Protein AF-A0A2A2LX91-F1 (afdb_monomer_lite)

Organism: NCBI:txid2018661

Sequence (425 aa):
MPASAAKCPSCQTDRAFEKMTQNYGLKGIIDSVIKLKNENNNFKTQQETKTREHRQALDRINNEVVSLRNAKQQKESEIGKLKKSIDEKDEIIEKYDKKFNEVKRDHERVITQMTYVIYDKAREHNEKLMKMTTAYNKSMEDAEDKIKALRKQVAELKQAKLNADKNVQEANRQIEAIKKKLEQKEIEKESADLHLSNFKNELTLKSNLDDLEKSLNQAEVIVNQPEIPSEPKETNTIDELQKEIQLLKEQMKNQQLEQNMEQTTNSNEAQSPDDNIPASSNTSSVKIEPPPGNLGQDRSDKDKPIASAPTKPKETVVVNSNKAKDKKSYENTILSAPAKVFVYPLAEGTGMHHLKSEFGKFGKIGSAFIGKKEDGKLAGFGFIRFNNKDSAKEAIKEMHNRKFLDSTLCVTYDLPQSYAAIKLA

Radius of gyration: 72.81 Å; chains: 1; bounding box: 182×64×219 Å

pLDDT: mean 72.99, std 25.12, range [24.64, 98.12]

Structure (mmCIF, N/CA/C/O backbone):
data_AF-A0A2A2LX91-F1
#
_entry.id   AF-A0A2A2LX91-F1
#
loop_
_atom_site.group_PDB
_atom_site.id
_atom_site.type_symbol
_atom_site.label_atom_id
_atom_site.label_alt_id
_atom_site.label_comp_id
_atom_site.label_asym_id
_atom_site.label_entity_id
_atom_site.label_seq_id
_atom_site.pdbx_PDB_ins_code
_atom_site.Cartn_x
_atom_site.Cartn_y
_atom_site.Cartn_z
_atom_site.occupancy
_atom_site.B_iso_or_equiv
_atom_site.auth_seq_id
_atom_site.auth_comp_id
_atom_site.auth_asym_id
_atom_site.auth_atom_id
_atom_site.pdbx_PDB_model_num
ATOM 1 N N . MET A 1 1 ? 43.351 15.172 -88.475 1.00 29.89 1 MET A N 1
ATOM 2 C CA . MET A 1 1 ? 44.293 15.245 -89.610 1.00 29.89 1 MET A CA 1
ATOM 3 C C . MET A 1 1 ? 44.044 14.056 -90.525 1.00 29.89 1 MET A C 1
ATOM 5 O O . MET A 1 1 ? 44.214 12.940 -90.044 1.00 29.89 1 MET A O 1
ATOM 9 N N . PRO A 1 2 ? 43.599 14.243 -91.779 1.00 40.75 2 PRO A N 1
ATOM 10 C CA . PRO A 1 2 ? 43.627 13.166 -92.764 1.00 40.75 2 PRO A CA 1
ATOM 11 C C . PRO A 1 2 ? 45.086 12.804 -93.078 1.00 40.75 2 PRO A C 1
ATOM 13 O O . PRO A 1 2 ? 45.955 13.677 -93.079 1.00 40.75 2 PRO A O 1
ATOM 16 N N . ALA A 1 3 ? 45.370 11.526 -93.323 1.00 42.38 3 ALA A N 1
ATOM 17 C CA . ALA A 1 3 ? 46.711 11.102 -93.709 1.00 42.38 3 ALA A CA 1
ATOM 18 C C . ALA A 1 3 ? 47.003 11.564 -95.144 1.00 42.38 3 ALA A C 1
ATOM 20 O O . ALA A 1 3 ? 46.314 11.150 -96.076 1.00 42.38 3 ALA A O 1
ATOM 21 N N . SER A 1 4 ? 48.019 12.411 -95.323 1.00 44.75 4 SER A N 1
ATOM 22 C CA . SER A 1 4 ? 48.511 12.759 -96.658 1.00 44.75 4 SER A CA 1
ATOM 23 C C . SER A 1 4 ? 49.055 11.500 -97.334 1.00 44.75 4 SER A C 1
ATOM 25 O O . SER A 1 4 ? 49.917 10.820 -96.772 1.00 44.75 4 SER A O 1
ATOM 27 N N . ALA A 1 5 ? 48.535 11.163 -98.515 1.00 49.91 5 ALA A N 1
ATOM 28 C CA . ALA A 1 5 ? 48.986 9.997 -99.263 1.00 49.91 5 ALA A CA 1
ATOM 29 C C . ALA A 1 5 ? 50.432 10.210 -99.737 1.00 49.91 5 ALA A C 1
ATOM 31 O O . ALA A 1 5 ? 50.726 11.160 -100.466 1.00 49.91 5 ALA A O 1
ATOM 32 N N . ALA A 1 6 ? 51.338 9.322 -99.324 1.00 53.22 6 ALA A N 1
ATOM 33 C CA . ALA A 1 6 ? 52.747 9.373 -99.699 1.00 53.22 6 ALA A CA 1
ATOM 34 C C . ALA A 1 6 ? 52.922 8.997 -101.182 1.00 53.22 6 ALA A C 1
ATOM 36 O O . ALA A 1 6 ? 53.103 7.829 -101.527 1.00 53.22 6 ALA A O 1
ATOM 37 N N . LYS A 1 7 ? 52.837 9.996 -102.067 1.00 54.25 7 LYS A N 1
ATOM 38 C CA . LYS A 1 7 ? 53.018 9.818 -103.513 1.00 54.25 7 LYS A CA 1
ATOM 39 C C . LYS A 1 7 ? 54.431 9.334 -103.842 1.00 54.25 7 LYS A C 1
ATOM 41 O O . LYS A 1 7 ? 55.408 9.803 -103.262 1.00 54.25 7 LYS A O 1
ATOM 46 N N . CYS A 1 8 ? 54.542 8.452 -104.836 1.00 47.53 8 CYS A N 1
ATOM 47 C CA . CYS A 1 8 ? 55.834 8.037 -105.380 1.00 47.53 8 CYS A CA 1
ATOM 48 C C . CYS A 1 8 ? 56.600 9.260 -105.941 1.00 47.53 8 CYS A C 1
ATOM 50 O O . CYS A 1 8 ? 56.051 9.942 -106.817 1.00 47.53 8 CYS A O 1
ATOM 52 N N . PRO A 1 9 ? 57.857 9.520 -105.515 1.00 54.81 9 PRO A N 1
ATOM 53 C CA . PRO A 1 9 ? 58.615 10.703 -105.939 1.00 54.81 9 PRO A CA 1
ATOM 54 C C . PRO A 1 9 ? 58.846 10.829 -107.452 1.00 54.81 9 PRO A C 1
ATOM 56 O O . PRO A 1 9 ? 59.087 11.929 -107.935 1.00 54.81 9 PRO A O 1
ATOM 59 N N . SER A 1 10 ? 58.777 9.722 -108.203 1.00 58.50 10 SER A N 1
ATOM 60 C CA . SER A 1 10 ? 59.190 9.676 -109.614 1.00 58.50 10 SER A CA 1
ATOM 61 C C . SER A 1 10 ? 58.068 9.876 -110.641 1.00 58.50 10 SER A C 1
ATOM 63 O O . SER A 1 10 ? 58.378 10.184 -111.788 1.00 58.50 10 SER A O 1
ATOM 65 N N . CYS A 1 11 ? 56.794 9.641 -110.299 1.00 63.38 11 CYS A N 1
ATOM 66 C CA . CYS A 1 11 ? 55.719 9.551 -111.309 1.00 63.38 11 CYS A CA 1
ATOM 67 C C . CYS A 1 11 ? 54.362 10.162 -110.911 1.00 63.38 11 CYS A C 1
ATOM 69 O O . CYS A 1 11 ? 53.454 10.199 -111.740 1.00 63.38 11 CYS A O 1
ATOM 71 N N . GLN A 1 12 ? 54.208 10.620 -109.659 1.00 55.12 12 GLN A N 1
ATOM 72 C CA . GLN A 1 12 ? 53.053 11.365 -109.118 1.00 55.12 12 GLN A CA 1
ATOM 73 C C . GLN A 1 12 ? 51.631 10.806 -109.389 1.00 55.12 12 GLN A C 1
ATOM 75 O O . GLN A 1 12 ? 50.649 11.518 -109.164 1.00 55.12 12 GLN A O 1
ATOM 80 N N . THR A 1 13 ? 51.492 9.549 -109.823 1.00 60.34 13 THR A N 1
ATOM 81 C CA . THR A 1 13 ? 50.217 8.952 -110.255 1.00 60.34 13 THR A CA 1
ATOM 82 C C . THR A 1 13 ? 49.985 7.576 -109.628 1.00 60.34 13 THR A C 1
ATOM 84 O O . THR A 1 13 ? 50.696 6.609 -109.901 1.00 60.34 13 THR A O 1
ATOM 87 N N . ASP A 1 14 ? 48.930 7.463 -108.820 1.00 59.69 14 ASP A N 1
ATOM 88 C CA . ASP A 1 14 ? 48.585 6.244 -108.063 1.00 59.69 14 ASP A CA 1
ATOM 89 C C . ASP A 1 14 ? 48.264 5.043 -108.981 1.00 59.69 14 ASP A C 1
ATOM 91 O O . ASP A 1 14 ? 48.485 3.880 -108.637 1.00 59.69 14 ASP A O 1
ATOM 95 N N . ARG A 1 15 ? 47.852 5.345 -110.220 1.00 58.81 15 ARG A N 1
ATOM 96 C CA . ARG A 1 15 ? 47.501 4.409 -111.302 1.00 58.81 15 ARG A CA 1
ATOM 97 C C . ARG A 1 15 ? 48.614 3.414 -111.674 1.00 58.81 15 ARG A C 1
ATOM 99 O O . ARG A 1 15 ? 48.320 2.376 -112.267 1.00 58.81 15 ARG A O 1
ATOM 106 N N . ALA A 1 16 ? 49.877 3.713 -111.360 1.00 60.34 16 ALA A N 1
ATOM 107 C CA . ALA A 1 16 ? 50.988 2.772 -111.531 1.00 60.34 16 ALA A CA 1
ATOM 108 C C . ALA A 1 16 ? 50.997 1.683 -110.439 1.00 60.34 16 ALA A C 1
ATOM 110 O O . ALA A 1 16 ? 51.211 0.505 -110.732 1.00 60.34 16 ALA A O 1
ATOM 111 N N . PHE A 1 17 ? 50.708 2.065 -109.192 1.00 61.97 17 PHE A N 1
ATOM 112 C CA . PHE A 1 17 ? 50.683 1.167 -108.038 1.00 61.97 17 PHE A CA 1
ATOM 113 C C . PHE A 1 17 ? 49.441 0.260 -108.053 1.00 61.97 17 PHE A C 1
ATOM 115 O O . PHE A 1 17 ? 49.541 -0.933 -107.762 1.00 61.97 17 PHE A O 1
ATOM 122 N N . GLU A 1 18 ? 48.286 0.777 -108.489 1.00 63.31 18 GLU A N 1
ATOM 123 C CA . GLU A 1 18 ? 47.079 -0.038 -108.704 1.00 63.31 18 GLU A CA 1
ATOM 124 C C . GLU A 1 18 ? 47.298 -1.154 -109.736 1.00 63.31 18 GLU A C 1
ATOM 126 O O . GLU A 1 18 ? 46.999 -2.313 -109.461 1.00 63.31 18 GLU A O 1
ATOM 131 N N . LYS A 1 19 ? 47.882 -0.840 -110.902 1.00 65.44 19 LYS A N 1
ATOM 132 C CA . LYS A 1 19 ? 48.171 -1.851 -111.935 1.00 65.44 19 LYS A CA 1
ATOM 133 C C . LYS A 1 19 ? 49.149 -2.922 -111.447 1.00 65.44 19 LYS A C 1
ATOM 135 O O . LYS A 1 19 ? 48.956 -4.103 -111.725 1.00 65.44 19 LYS A O 1
ATOM 140 N N . MET A 1 20 ? 50.179 -2.528 -110.698 1.00 61.97 20 MET A N 1
ATOM 141 C CA . MET A 1 20 ? 51.146 -3.471 -110.131 1.00 61.97 20 MET A CA 1
ATOM 142 C C . MET A 1 20 ? 50.489 -4.391 -109.087 1.00 61.97 20 MET A C 1
ATOM 144 O O . MET A 1 20 ? 50.650 -5.608 -109.145 1.00 61.97 20 MET A O 1
ATOM 148 N N . THR A 1 21 ? 49.694 -3.836 -108.169 1.00 63.78 21 THR A N 1
ATOM 149 C CA . THR A 1 21 ? 49.001 -4.616 -107.123 1.00 63.78 21 THR A CA 1
ATOM 150 C C . THR A 1 21 ? 47.865 -5.492 -107.657 1.00 63.78 21 THR A C 1
ATOM 152 O O . THR A 1 21 ? 47.564 -6.516 -107.044 1.00 63.78 21 THR A O 1
ATOM 155 N N . GLN A 1 22 ? 47.279 -5.156 -108.811 1.00 65.69 22 GLN A N 1
ATOM 156 C CA . GLN A 1 22 ? 46.371 -6.036 -109.553 1.00 65.69 22 GLN A CA 1
ATOM 157 C C . GLN A 1 22 ? 47.110 -7.221 -110.191 1.00 65.69 22 GLN A C 1
ATOM 159 O O . GLN A 1 22 ? 46.712 -8.361 -109.964 1.00 65.69 22 GLN A O 1
ATOM 164 N N . ASN A 1 23 ? 48.211 -6.984 -110.916 1.00 65.00 23 ASN A N 1
ATOM 165 C CA . ASN A 1 23 ? 48.951 -8.047 -111.614 1.00 65.00 23 ASN A CA 1
ATOM 166 C C . ASN A 1 23 ? 49.542 -9.118 -110.676 1.00 65.00 23 ASN A C 1
ATOM 168 O O . ASN A 1 23 ? 49.680 -10.266 -111.087 1.00 65.00 23 ASN A O 1
ATOM 172 N N . TYR A 1 24 ? 49.864 -8.767 -109.426 1.00 70.56 24 TYR A N 1
ATOM 173 C CA . TYR A 1 24 ? 50.340 -9.715 -108.406 1.00 70.56 24 TYR A CA 1
ATOM 174 C C . TYR A 1 24 ? 49.236 -10.210 -107.445 1.00 70.56 24 TYR A C 1
ATOM 176 O O . TYR A 1 24 ? 49.540 -10.854 -106.444 1.00 70.56 24 TYR A O 1
ATOM 184 N N . GLY A 1 25 ? 47.957 -9.887 -107.689 1.00 74.56 25 GLY A N 1
ATOM 185 C CA . GLY A 1 25 ? 46.823 -10.311 -106.846 1.00 74.56 25 GLY A CA 1
ATOM 186 C C . GLY A 1 25 ? 46.763 -9.687 -105.440 1.00 74.56 25 GLY A C 1
ATOM 187 O O . GLY A 1 25 ? 45.876 -10.010 -104.652 1.00 74.56 25 GLY A O 1
ATOM 188 N N . LEU A 1 26 ? 47.674 -8.766 -105.113 1.00 79.94 26 LEU A N 1
ATOM 189 C CA . LEU A 1 26 ? 47.878 -8.234 -103.760 1.00 79.94 26 LEU A CA 1
ATOM 190 C C . LEU A 1 26 ? 46.755 -7.307 -103.271 1.00 79.94 26 LEU A C 1
ATOM 192 O O . LEU A 1 26 ? 46.647 -7.081 -102.066 1.00 79.94 26 LEU A O 1
ATOM 196 N N . LYS A 1 27 ? 45.912 -6.770 -104.167 1.00 79.81 27 LYS A N 1
ATOM 197 C CA . LYS A 1 27 ? 44.877 -5.783 -103.806 1.00 79.81 27 LYS A CA 1
ATOM 198 C C . LYS A 1 27 ? 43.959 -6.254 -102.666 1.00 79.81 27 LYS A C 1
ATOM 200 O O . LYS A 1 27 ? 43.801 -5.527 -101.692 1.00 79.81 27 LYS A O 1
ATOM 205 N N . GLY A 1 28 ? 43.441 -7.484 -102.722 1.00 83.44 28 GLY A N 1
ATOM 206 C CA . GLY A 1 28 ? 42.559 -8.016 -101.670 1.00 83.44 28 GLY A CA 1
ATOM 207 C C . GLY A 1 28 ? 43.236 -8.158 -100.298 1.00 83.44 28 GLY A C 1
ATOM 208 O O . GLY A 1 28 ? 42.585 -8.004 -99.263 1.00 83.44 28 GLY A O 1
ATOM 209 N N . ILE A 1 29 ? 44.555 -8.382 -100.274 1.00 85.25 29 ILE A N 1
ATOM 210 C CA . ILE A 1 29 ? 45.356 -8.409 -99.041 1.00 85.25 29 ILE A CA 1
ATOM 211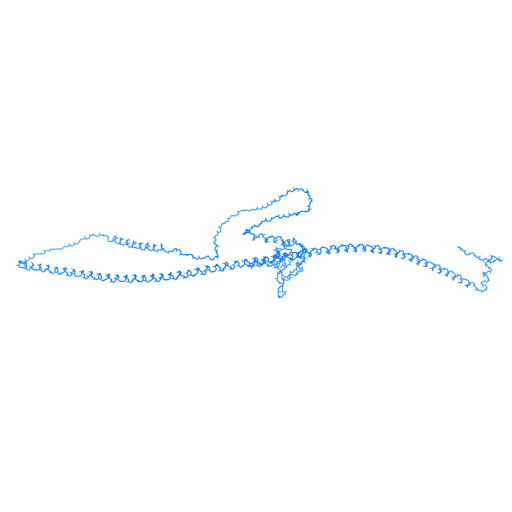 C C . ILE A 1 29 ? 45.499 -6.985 -98.488 1.00 85.25 29 ILE A C 1
ATOM 213 O O . ILE A 1 29 ? 45.298 -6.768 -97.296 1.00 85.25 29 ILE A O 1
ATOM 217 N N . ILE A 1 30 ? 45.781 -6.003 -99.351 1.00 85.50 30 ILE A N 1
ATOM 218 C CA . ILE A 1 30 ? 45.901 -4.585 -98.975 1.00 85.50 30 ILE A CA 1
ATOM 219 C C . ILE A 1 30 ? 44.573 -4.058 -98.409 1.00 85.50 30 ILE A C 1
ATOM 221 O O . ILE A 1 30 ? 44.565 -3.485 -97.320 1.00 85.50 30 ILE A O 1
ATOM 225 N N . ASP A 1 31 ? 43.453 -4.318 -99.086 1.00 86.81 31 ASP A N 1
ATOM 226 C CA . ASP A 1 31 ? 42.114 -3.921 -98.632 1.00 86.81 31 ASP A CA 1
ATOM 227 C C . ASP A 1 31 ? 41.766 -4.572 -97.272 1.00 86.81 31 ASP A C 1
ATOM 229 O O . ASP A 1 31 ? 41.241 -3.911 -96.370 1.00 86.81 31 ASP A O 1
ATOM 233 N N . SER A 1 32 ? 42.153 -5.838 -97.067 1.00 89.31 32 SER A N 1
ATOM 234 C CA . SER A 1 32 ? 41.995 -6.545 -95.784 1.00 89.31 32 SER A CA 1
ATOM 235 C C . SER A 1 32 ? 42.856 -5.946 -94.664 1.00 89.31 32 SER A C 1
ATOM 237 O O . SER A 1 32 ? 42.377 -5.769 -93.544 1.00 89.31 32 SER A O 1
ATOM 239 N N . VAL A 1 33 ? 44.108 -5.574 -94.951 1.00 90.62 33 VAL A N 1
ATOM 240 C CA . VAL A 1 33 ? 45.004 -4.901 -93.992 1.00 90.62 33 VAL A CA 1
ATOM 241 C C . VAL A 1 33 ? 44.481 -3.507 -93.628 1.00 90.62 33 VAL A C 1
ATOM 243 O O . VAL A 1 33 ? 44.552 -3.115 -92.463 1.00 90.62 33 VAL A O 1
ATOM 246 N N . ILE A 1 34 ? 43.898 -2.767 -94.577 1.00 90.44 34 ILE A N 1
ATOM 247 C CA . ILE A 1 34 ? 43.243 -1.476 -94.311 1.00 90.44 34 ILE A CA 1
ATOM 248 C C . ILE A 1 34 ? 42.016 -1.669 -93.407 1.00 90.44 34 ILE A C 1
ATOM 250 O O . ILE A 1 34 ? 41.860 -0.933 -92.430 1.00 90.44 34 ILE A O 1
ATOM 254 N N . LYS A 1 35 ? 41.181 -2.684 -93.672 1.00 92.88 35 LYS A N 1
ATOM 255 C CA . LYS A 1 35 ? 40.025 -3.036 -92.831 1.00 92.88 35 LYS A CA 1
ATOM 256 C C . LYS A 1 35 ? 40.450 -3.370 -91.396 1.00 92.88 35 LYS A C 1
ATOM 258 O O . LYS A 1 35 ? 39.972 -2.723 -90.466 1.00 92.88 35 LYS A O 1
ATOM 263 N N . LEU A 1 36 ? 41.414 -4.277 -91.223 1.00 93.62 36 LEU A N 1
ATOM 264 C CA . LEU A 1 36 ? 41.958 -4.657 -89.912 1.00 93.62 36 LEU A CA 1
ATOM 265 C C . LEU A 1 36 ? 42.604 -3.474 -89.175 1.00 93.62 36 LEU A C 1
ATOM 267 O O . LEU A 1 36 ? 42.445 -3.338 -87.964 1.00 93.62 36 LEU A O 1
ATOM 271 N N . LYS A 1 37 ? 43.295 -2.574 -89.887 1.00 93.69 37 LYS A N 1
ATOM 272 C CA . LYS A 1 37 ? 43.867 -1.348 -89.307 1.00 93.69 37 LYS A CA 1
ATOM 273 C C . LYS A 1 37 ? 42.780 -0.408 -88.775 1.00 93.69 37 LYS A C 1
ATOM 275 O O . LYS A 1 37 ? 42.940 0.147 -87.690 1.00 93.69 37 LYS A O 1
ATOM 280 N N . ASN A 1 38 ? 41.678 -0.250 -89.505 1.00 92.81 38 ASN A N 1
ATOM 281 C CA . ASN A 1 38 ? 40.543 0.569 -89.076 1.00 92.81 38 ASN A CA 1
ATOM 282 C C . ASN A 1 38 ? 39.795 -0.069 -87.894 1.00 92.81 38 ASN A C 1
ATOM 284 O O . ASN A 1 38 ? 39.461 0.627 -86.938 1.00 92.81 38 ASN A O 1
ATOM 288 N N . GLU A 1 39 ? 39.602 -1.388 -87.908 1.00 94.31 39 GLU A N 1
ATOM 289 C CA . GLU A 1 39 ? 39.021 -2.140 -86.788 1.00 94.31 39 GLU A CA 1
ATOM 290 C C . GLU A 1 39 ? 39.889 -2.027 -85.528 1.00 94.31 39 GLU A C 1
ATOM 292 O O . GLU A 1 39 ? 39.383 -1.665 -84.469 1.00 94.31 39 GLU A O 1
ATOM 297 N N . ASN A 1 40 ? 41.206 -2.217 -85.643 1.00 93.94 40 ASN A N 1
ATOM 298 C CA . ASN A 1 40 ? 42.151 -2.054 -84.536 1.00 93.94 40 ASN A CA 1
ATOM 299 C C . ASN A 1 40 ? 42.172 -0.619 -83.974 1.00 93.94 40 ASN A C 1
ATOM 301 O O . ASN A 1 40 ? 42.219 -0.437 -82.758 1.00 93.94 40 ASN A O 1
ATOM 305 N N . ASN A 1 41 ? 42.078 0.405 -84.830 1.00 92.69 41 ASN A N 1
ATOM 306 C CA . ASN A 1 41 ? 41.931 1.794 -84.383 1.00 92.69 41 ASN A CA 1
ATOM 307 C C . ASN A 1 41 ? 40.623 1.996 -83.595 1.00 92.69 41 ASN A C 1
ATOM 309 O O . ASN A 1 41 ? 40.650 2.583 -82.515 1.00 92.69 41 ASN A O 1
ATOM 313 N N . ASN A 1 42 ? 39.500 1.462 -84.087 1.00 94.75 42 ASN A N 1
ATOM 314 C CA . ASN A 1 42 ? 38.205 1.542 -83.405 1.00 94.75 42 ASN A CA 1
ATOM 315 C C . ASN A 1 42 ? 38.223 0.816 -82.048 1.00 94.75 42 ASN A C 1
ATOM 317 O O . ASN A 1 42 ? 37.741 1.367 -81.057 1.00 94.75 42 ASN A O 1
ATOM 321 N N . PHE A 1 43 ? 38.817 -0.382 -81.973 1.00 94.94 43 PHE A N 1
ATOM 322 C CA . PHE A 1 43 ? 39.005 -1.105 -80.711 1.00 94.94 43 PHE A CA 1
ATOM 323 C C . PHE A 1 43 ? 39.871 -0.313 -79.728 1.00 94.94 43 PHE A C 1
ATOM 325 O O . PHE A 1 43 ? 39.504 -0.198 -78.559 1.00 94.94 43 PHE A O 1
ATOM 332 N N . LYS A 1 44 ? 40.969 0.297 -80.197 1.00 95.38 44 LYS A N 1
ATOM 333 C CA . LYS A 1 44 ? 41.825 1.146 -79.363 1.00 95.38 44 LYS A CA 1
ATOM 334 C C . LYS A 1 44 ? 41.056 2.345 -78.803 1.00 95.38 44 LYS A C 1
ATOM 336 O O . LYS A 1 44 ? 41.086 2.571 -77.597 1.00 95.38 44 LYS A O 1
ATOM 341 N N . THR A 1 45 ? 40.308 3.070 -79.637 1.00 94.50 45 THR A N 1
ATOM 342 C CA . THR A 1 45 ? 39.474 4.189 -79.173 1.00 94.50 45 THR A CA 1
ATOM 343 C C . THR A 1 45 ? 38.391 3.725 -78.194 1.00 94.50 45 THR A C 1
ATOM 345 O O . THR A 1 45 ? 38.177 4.390 -77.185 1.00 94.50 45 THR A O 1
ATOM 348 N N . GLN A 1 46 ? 37.756 2.567 -78.410 1.00 94.94 46 GLN A N 1
ATOM 349 C CA . GLN A 1 46 ? 36.775 2.014 -77.463 1.00 94.94 46 GLN A CA 1
ATOM 350 C C . GLN A 1 46 ? 37.415 1.595 -76.124 1.00 94.94 46 GLN A C 1
ATOM 352 O O . GLN A 1 46 ? 36.789 1.712 -75.068 1.00 94.94 46 GLN A O 1
ATOM 357 N N . GLN A 1 47 ? 38.661 1.117 -76.141 1.00 95.00 47 GLN A N 1
ATOM 358 C CA . GLN A 1 47 ? 39.426 0.834 -74.928 1.00 95.00 47 GLN A CA 1
ATOM 359 C C . GLN A 1 47 ? 39.757 2.137 -74.184 1.00 95.00 47 GLN A C 1
ATOM 361 O O . GLN A 1 47 ? 39.512 2.231 -72.983 1.00 95.00 47 GLN A O 1
ATOM 366 N N . GLU A 1 48 ? 40.224 3.165 -74.900 1.00 95.06 48 GLU A N 1
ATOM 367 C CA . GLU A 1 48 ? 40.523 4.495 -74.358 1.00 95.06 48 GLU A CA 1
ATOM 368 C C . GLU A 1 48 ? 39.269 5.171 -73.750 1.00 95.06 48 GLU A C 1
ATOM 370 O O . GLU A 1 48 ? 39.355 5.726 -72.649 1.00 95.06 48 GLU A O 1
ATOM 375 N N . THR A 1 49 ? 38.082 5.074 -74.377 1.00 95.94 49 THR A N 1
ATOM 376 C CA . THR A 1 49 ? 36.833 5.614 -73.796 1.00 95.94 49 THR A CA 1
ATOM 377 C C . THR A 1 49 ? 36.404 4.858 -72.543 1.00 95.94 49 THR A C 1
ATOM 379 O O . THR A 1 49 ? 36.170 5.502 -71.521 1.00 95.94 49 THR A O 1
ATOM 382 N N . LYS A 1 50 ? 36.404 3.516 -72.560 1.00 96.50 50 LYS A N 1
ATOM 383 C CA . LYS A 1 50 ? 36.096 2.698 -71.372 1.00 96.50 50 LYS A CA 1
ATOM 384 C C . LYS A 1 50 ? 37.067 2.976 -70.222 1.00 96.50 50 LYS A C 1
ATOM 386 O O . LYS A 1 50 ? 36.645 3.122 -69.079 1.00 96.50 50 LYS A O 1
ATOM 391 N N . THR A 1 51 ? 38.368 3.114 -70.496 1.00 95.44 51 THR A N 1
ATOM 392 C CA . THR A 1 51 ? 39.364 3.488 -69.474 1.00 95.44 51 THR A CA 1
ATOM 393 C C . THR A 1 51 ? 39.088 4.876 -68.883 1.00 95.44 51 THR A C 1
ATOM 395 O O . THR A 1 51 ? 39.224 5.063 -67.673 1.00 95.44 51 THR A O 1
ATOM 398 N N . ARG A 1 52 ? 38.653 5.847 -69.699 1.00 96.31 52 ARG A N 1
ATOM 399 C CA . ARG A 1 52 ? 38.236 7.178 -69.227 1.00 96.31 52 ARG A CA 1
ATOM 400 C C . ARG A 1 52 ? 36.961 7.119 -68.378 1.00 96.31 52 ARG A C 1
ATOM 402 O O . ARG A 1 52 ? 36.902 7.779 -67.347 1.00 96.31 52 ARG A O 1
ATOM 409 N N . GLU A 1 53 ? 35.971 6.328 -68.783 1.00 96.44 53 GLU A N 1
ATOM 410 C CA . GLU A 1 53 ? 34.711 6.123 -68.053 1.00 96.44 53 GLU A CA 1
ATOM 411 C C . GLU A 1 53 ? 34.950 5.454 -66.692 1.00 96.44 53 GLU A C 1
ATOM 413 O O . GLU A 1 53 ? 34.476 5.956 -65.674 1.00 96.44 53 GLU A O 1
ATOM 418 N N . HIS A 1 54 ? 35.769 4.398 -66.638 1.00 97.12 54 HIS A N 1
ATOM 419 C CA . HIS A 1 54 ? 36.178 3.774 -65.376 1.00 97.12 54 HIS A CA 1
ATOM 420 C C . HIS A 1 54 ? 36.944 4.742 -64.464 1.00 97.12 54 HIS A C 1
ATOM 422 O O . HIS A 1 54 ? 36.696 4.750 -63.260 1.00 97.12 54 HIS A O 1
ATOM 428 N N . ARG A 1 55 ? 37.823 5.599 -65.008 1.00 96.31 55 ARG A N 1
ATOM 429 C CA . ARG A 1 55 ? 38.498 6.642 -64.215 1.00 96.31 55 ARG A CA 1
ATOM 430 C C . ARG A 1 55 ? 37.491 7.630 -63.621 1.00 96.31 55 ARG A C 1
ATOM 432 O O . ARG A 1 55 ? 37.485 7.820 -62.414 1.00 96.31 55 ARG A O 1
ATOM 439 N N . GLN A 1 56 ? 36.574 8.159 -64.432 1.00 97.06 56 GLN A N 1
ATOM 440 C CA . GLN A 1 56 ? 35.521 9.066 -63.957 1.00 97.06 56 GLN A CA 1
ATOM 441 C C . GLN A 1 56 ? 34.585 8.414 -62.925 1.00 97.06 56 GLN A C 1
ATOM 443 O O . GLN A 1 56 ? 34.090 9.101 -62.033 1.00 97.06 56 GLN A O 1
ATOM 448 N N . ALA A 1 57 ? 34.336 7.104 -63.019 1.00 96.88 57 ALA A N 1
ATOM 449 C CA . ALA A 1 57 ? 33.590 6.362 -62.006 1.00 96.88 57 ALA A CA 1
ATOM 450 C C . ALA A 1 57 ? 34.373 6.253 -60.684 1.00 96.88 57 ALA A C 1
ATOM 452 O O . ALA A 1 57 ? 33.806 6.521 -59.626 1.00 96.88 57 ALA A O 1
ATOM 453 N N . LEU A 1 58 ? 35.673 5.942 -60.738 1.00 97.44 58 LEU A N 1
ATOM 454 C CA . LEU A 1 58 ? 36.552 5.935 -59.562 1.00 97.44 58 LEU A CA 1
ATOM 455 C C . LEU A 1 58 ? 36.637 7.320 -58.906 1.00 97.44 58 LEU A C 1
ATOM 457 O O . LEU A 1 58 ? 36.537 7.411 -57.688 1.00 97.44 58 LEU A O 1
ATOM 461 N N . ASP A 1 59 ? 36.744 8.396 -59.687 1.00 96.81 59 ASP A N 1
ATOM 462 C CA . ASP A 1 59 ? 36.780 9.770 -59.169 1.00 96.81 59 ASP A CA 1
ATOM 463 C C . ASP A 1 59 ? 35.480 10.131 -58.420 1.00 96.81 59 ASP A C 1
ATOM 465 O O . ASP A 1 59 ? 35.523 10.724 -57.341 1.00 96.81 59 ASP A O 1
ATOM 469 N N . ARG A 1 60 ? 34.312 9.718 -58.940 1.00 96.62 60 ARG A N 1
ATOM 470 C CA . ARG A 1 60 ? 33.012 9.874 -58.252 1.00 96.62 60 ARG A CA 1
ATOM 471 C C . ARG A 1 60 ? 32.969 9.092 -56.937 1.00 96.62 60 ARG A C 1
ATOM 473 O O . ARG A 1 60 ? 32.648 9.678 -55.906 1.00 96.62 60 ARG A O 1
ATOM 480 N N . ILE A 1 61 ? 33.345 7.811 -56.967 1.00 97.56 61 ILE A N 1
ATOM 481 C CA . ILE A 1 61 ? 33.367 6.932 -55.786 1.00 97.56 61 ILE A CA 1
ATOM 482 C C . ILE A 1 61 ? 34.326 7.478 -54.719 1.00 97.56 61 ILE A C 1
ATOM 484 O O . ILE A 1 61 ? 33.979 7.517 -53.543 1.00 97.56 61 ILE A O 1
ATOM 488 N N . ASN A 1 62 ? 35.508 7.960 -55.108 1.00 97.06 62 ASN A N 1
ATOM 489 C CA . ASN A 1 62 ? 36.479 8.547 -54.184 1.00 97.06 62 ASN A CA 1
ATOM 490 C C . ASN A 1 62 ? 35.923 9.798 -53.485 1.00 97.06 62 ASN A C 1
ATOM 492 O O . ASN A 1 62 ? 36.060 9.929 -52.268 1.00 97.06 62 ASN A O 1
ATOM 496 N N . ASN A 1 63 ? 35.254 10.686 -54.227 1.00 96.88 63 ASN A N 1
ATOM 497 C CA . ASN A 1 63 ? 34.618 11.878 -53.661 1.00 96.88 63 ASN A CA 1
ATOM 498 C C . ASN A 1 63 ? 33.479 11.523 -52.685 1.00 96.88 63 ASN A C 1
ATOM 500 O O . ASN A 1 63 ? 33.371 12.132 -51.619 1.00 96.88 63 ASN A O 1
ATOM 504 N N . GLU A 1 64 ? 32.670 10.511 -53.005 1.00 97.44 64 GLU A N 1
ATOM 505 C CA . GLU A 1 64 ? 31.608 10.003 -52.126 1.00 97.44 64 GLU A CA 1
ATOM 506 C C . GLU A 1 64 ? 32.174 9.335 -50.859 1.00 97.44 64 GLU A C 1
ATOM 508 O O . GLU A 1 64 ? 31.742 9.629 -49.747 1.00 97.44 64 GLU A O 1
ATOM 513 N N . VAL A 1 65 ? 33.220 8.513 -50.981 1.00 97.75 65 VAL A N 1
ATOM 514 C CA . VAL A 1 65 ? 33.911 7.903 -49.830 1.00 97.75 65 VAL A CA 1
ATOM 515 C C . VAL A 1 65 ? 34.528 8.965 -48.909 1.00 97.75 65 VAL A C 1
ATOM 517 O O . VAL A 1 65 ? 34.533 8.791 -47.687 1.00 97.75 65 VAL A O 1
ATOM 520 N N . VAL A 1 66 ? 35.027 10.079 -49.454 1.00 97.62 66 VAL A N 1
ATOM 521 C CA . VAL A 1 66 ? 35.526 11.211 -48.654 1.00 97.62 66 VAL A CA 1
ATOM 522 C C . VAL A 1 66 ? 34.385 11.950 -47.948 1.00 97.62 66 VAL A C 1
ATOM 524 O O . VAL A 1 66 ? 34.502 12.211 -46.749 1.00 97.62 66 VAL A O 1
ATOM 527 N N . SER A 1 67 ? 33.267 12.243 -48.622 1.00 96.88 67 SER A N 1
ATOM 528 C CA . SER A 1 67 ? 32.133 12.925 -47.978 1.00 96.88 67 SER A CA 1
ATOM 529 C C . SER A 1 67 ? 31.498 12.067 -46.874 1.00 96.88 67 SER A C 1
ATOM 531 O O . SER A 1 67 ? 31.256 12.568 -45.774 1.00 96.88 67 SER A O 1
ATOM 533 N N . LEU A 1 68 ? 31.342 10.759 -47.106 1.00 97.56 68 LEU A N 1
ATOM 534 C CA . LEU A 1 68 ? 30.864 9.792 -46.114 1.00 97.56 68 LEU A CA 1
ATOM 535 C C . LEU A 1 68 ? 31.824 9.652 -44.922 1.00 97.56 68 LEU A C 1
ATOM 537 O O . LEU A 1 68 ? 31.367 9.577 -43.780 1.00 97.56 68 LEU A O 1
ATOM 541 N N . ARG A 1 69 ? 33.149 9.674 -45.145 1.00 97.50 69 ARG A N 1
ATOM 542 C CA . ARG A 1 69 ? 34.146 9.678 -44.057 1.00 97.50 69 ARG A CA 1
ATOM 543 C C . ARG A 1 69 ? 34.006 10.919 -43.172 1.00 97.50 69 ARG A C 1
ATOM 545 O O . ARG A 1 69 ? 34.003 10.787 -41.950 1.00 97.50 69 ARG A O 1
ATOM 552 N N . ASN A 1 70 ? 33.843 12.095 -43.774 1.00 96.94 70 ASN A N 1
ATOM 553 C CA . ASN A 1 70 ? 33.693 13.354 -43.041 1.00 96.94 70 ASN A CA 1
ATOM 554 C C . ASN A 1 70 ? 32.367 13.387 -42.254 1.00 96.94 70 ASN A C 1
ATOM 556 O O . ASN A 1 70 ? 32.354 13.728 -41.071 1.00 96.94 70 ASN A O 1
ATOM 560 N N . ALA A 1 71 ? 31.264 12.949 -42.872 1.00 97.38 71 ALA A N 1
ATOM 561 C CA . ALA A 1 71 ? 29.963 12.828 -42.212 1.00 97.38 71 ALA A CA 1
ATOM 562 C C . ALA A 1 71 ? 29.999 11.837 -41.033 1.00 97.38 71 ALA A C 1
ATOM 564 O O . ALA A 1 71 ? 29.450 12.122 -39.965 1.00 97.38 71 ALA A O 1
ATOM 565 N N . LYS A 1 72 ? 30.701 10.703 -41.186 1.00 97.62 72 LYS A N 1
ATOM 566 C CA . LYS A 1 72 ? 30.940 9.746 -40.099 1.00 97.62 72 LYS A CA 1
ATOM 567 C C . LYS A 1 72 ? 31.693 10.399 -38.933 1.00 97.62 72 LYS A C 1
ATOM 569 O O . LYS A 1 72 ? 31.212 10.324 -37.806 1.00 97.62 72 LYS A O 1
ATOM 574 N N . GLN A 1 73 ? 32.813 11.079 -39.193 1.00 97.25 73 GLN A N 1
ATOM 575 C CA . GLN A 1 73 ? 33.602 11.752 -38.150 1.00 97.25 73 GLN A CA 1
ATOM 576 C C . GLN A 1 73 ? 32.791 12.821 -37.400 1.00 97.25 73 GLN A C 1
ATOM 578 O O . GLN A 1 73 ? 32.887 12.928 -36.175 1.00 97.25 73 GLN A O 1
ATOM 583 N N . GLN A 1 74 ? 31.937 13.574 -38.103 1.00 97.06 74 GLN A N 1
ATOM 584 C CA . GLN A 1 74 ? 31.014 14.512 -37.461 1.00 97.06 74 GLN A CA 1
ATOM 585 C C . GLN A 1 74 ? 30.051 13.784 -36.508 1.00 97.06 74 GLN A C 1
ATOM 587 O O . GLN A 1 74 ? 29.887 14.208 -35.362 1.00 97.06 74 GLN A O 1
ATOM 592 N N . LYS A 1 75 ? 29.445 12.670 -36.939 1.00 97.31 75 LYS A N 1
ATOM 593 C CA . LYS A 1 75 ? 28.527 11.889 -36.094 1.00 97.31 75 LYS A CA 1
ATOM 594 C C . LYS A 1 75 ? 29.228 11.221 -34.913 1.00 97.31 75 LYS A C 1
ATOM 596 O O . LYS A 1 75 ? 28.664 11.197 -33.824 1.00 97.31 75 LYS A O 1
ATOM 601 N N . GLU A 1 76 ? 30.470 10.775 -35.070 1.00 97.25 76 GLU A N 1
ATOM 602 C CA . GLU A 1 76 ? 31.297 10.282 -33.960 1.00 97.25 76 GLU A CA 1
ATOM 603 C C . GLU A 1 76 ? 31.589 11.395 -32.930 1.00 97.25 76 GLU A C 1
ATOM 605 O O . GLU A 1 76 ? 31.516 11.147 -31.724 1.00 97.25 76 GLU A O 1
ATOM 610 N N . SER A 1 77 ? 31.804 12.642 -33.372 1.00 97.00 77 SER A N 1
ATOM 611 C CA . SER A 1 77 ? 31.930 13.810 -32.481 1.00 97.00 77 SER A CA 1
ATOM 612 C C . SER A 1 77 ? 30.621 14.149 -31.749 1.00 97.00 77 SER A C 1
ATOM 614 O O . SER A 1 77 ? 30.636 14.423 -30.548 1.00 97.00 77 SER A O 1
ATOM 616 N N . GLU A 1 78 ? 29.477 14.100 -32.438 1.00 97.44 78 GLU A N 1
ATOM 617 C CA . GLU A 1 78 ? 28.152 14.299 -31.830 1.00 97.44 78 GLU A CA 1
ATOM 618 C C . GLU A 1 78 ? 27.844 13.219 -30.774 1.00 97.44 78 GLU A C 1
ATOM 620 O O . GLU A 1 78 ? 27.449 13.550 -29.655 1.00 97.44 78 GLU A O 1
ATOM 625 N N . ILE A 1 79 ? 28.120 11.944 -31.075 1.00 97.56 79 ILE A N 1
ATOM 626 C CA . ILE A 1 79 ? 28.002 10.825 -30.123 1.00 97.56 79 ILE A CA 1
ATOM 627 C C . ILE A 1 79 ? 28.926 11.032 -28.914 1.00 97.56 79 ILE A C 1
ATOM 629 O O . ILE A 1 79 ? 28.510 10.802 -27.779 1.00 97.56 79 ILE A O 1
ATOM 633 N N . GLY A 1 80 ? 30.157 11.511 -29.123 1.00 97.44 80 GLY A N 1
ATOM 634 C CA . GLY A 1 80 ? 31.093 11.828 -28.039 1.00 97.44 80 GLY A CA 1
ATOM 635 C C . GLY A 1 80 ? 30.587 12.917 -27.083 1.00 97.44 80 GLY A C 1
ATOM 636 O O . GLY A 1 80 ? 30.803 12.816 -25.877 1.00 97.44 80 GLY A O 1
ATOM 637 N N . LYS A 1 81 ? 29.868 13.927 -27.593 1.00 97.44 81 LYS A N 1
ATOM 638 C CA . LYS A 1 81 ? 29.212 14.961 -26.768 1.00 97.44 81 LYS A CA 1
ATOM 639 C C . LYS A 1 81 ? 28.014 14.400 -26.000 1.00 97.44 81 LYS A C 1
ATOM 641 O O . LYS A 1 81 ? 27.855 14.698 -24.820 1.00 97.44 81 LYS A O 1
ATOM 646 N N . LEU A 1 82 ? 27.194 13.571 -26.653 1.00 97.69 82 LEU A N 1
ATOM 647 C CA . LEU A 1 82 ? 26.034 12.940 -26.020 1.00 97.69 82 LEU A CA 1
ATOM 648 C C . LEU A 1 82 ? 26.437 11.998 -24.880 1.00 97.69 82 LEU A C 1
ATOM 650 O O . LEU A 1 82 ? 25.791 12.040 -23.841 1.00 97.69 82 LEU A O 1
ATOM 654 N N . LYS A 1 83 ? 27.518 11.219 -25.038 1.00 97.94 83 LYS A N 1
ATOM 655 C CA . LYS A 1 83 ? 28.057 10.359 -23.970 1.00 97.94 83 LYS A CA 1
ATOM 656 C C . LYS A 1 83 ? 28.419 11.155 -22.717 1.00 97.94 83 LYS A C 1
ATOM 658 O O . LYS A 1 83 ? 27.857 10.872 -21.671 1.00 97.94 83 LYS A O 1
ATOM 663 N N . LYS A 1 84 ? 29.208 12.229 -22.848 1.00 97.62 84 LYS A N 1
ATOM 664 C CA . LYS A 1 84 ? 29.546 13.103 -21.707 1.00 97.62 84 LYS A CA 1
ATOM 665 C C . LYS A 1 84 ? 28.309 13.640 -20.984 1.00 97.62 84 LYS A C 1
ATOM 667 O O . LYS A 1 84 ? 28.265 13.627 -19.764 1.00 97.62 84 LYS A O 1
ATOM 672 N N . SER A 1 85 ? 27.270 14.031 -21.726 1.00 97.75 85 SER A N 1
ATOM 673 C CA . SER A 1 85 ? 26.014 14.501 -21.124 1.00 97.75 85 SER A CA 1
ATOM 674 C C . SER A 1 85 ? 25.115 13.382 -20.568 1.00 97.75 85 SER A C 1
ATOM 676 O O . SER A 1 85 ? 24.082 13.678 -19.964 1.00 97.75 85 SER A O 1
ATOM 678 N N . ILE A 1 86 ? 25.455 12.108 -20.780 1.00 98.12 86 ILE A N 1
ATOM 679 C CA . ILE A 1 86 ? 24.886 10.965 -20.053 1.00 98.12 86 ILE A CA 1
ATOM 680 C C . ILE A 1 86 ? 25.706 10.753 -18.778 1.00 98.12 86 ILE A C 1
ATOM 682 O O . ILE A 1 86 ? 25.124 10.799 -17.701 1.00 98.12 86 ILE A O 1
ATOM 686 N N . ASP A 1 87 ? 27.038 10.685 -18.885 1.00 97.44 87 ASP A N 1
ATOM 687 C CA . ASP A 1 87 ? 27.961 10.532 -17.750 1.00 97.44 87 ASP A CA 1
ATOM 688 C C . ASP A 1 87 ? 27.702 11.603 -16.653 1.00 97.44 87 ASP A C 1
ATOM 690 O O . ASP A 1 87 ? 27.538 11.284 -15.475 1.00 97.44 87 ASP A O 1
ATOM 694 N N . GLU A 1 88 ? 27.550 12.875 -17.053 1.00 97.38 88 GLU A N 1
ATOM 695 C CA . GLU A 1 88 ? 27.173 14.014 -16.191 1.00 97.38 88 GLU A CA 1
ATOM 696 C C . GLU A 1 88 ? 25.810 13.839 -15.490 1.00 97.38 88 GLU A C 1
ATOM 698 O O . GLU A 1 88 ? 25.607 14.324 -14.375 1.00 97.38 88 GLU A O 1
ATOM 703 N N . LYS A 1 89 ? 24.841 13.185 -16.146 1.00 97.56 89 LYS A N 1
ATOM 704 C CA . LYS A 1 89 ? 23.504 12.946 -15.579 1.00 97.56 89 LYS A CA 1
ATOM 705 C C . LYS A 1 89 ? 23.496 11.745 -14.645 1.00 97.56 89 LYS A C 1
ATOM 707 O O . LYS A 1 89 ? 22.801 11.802 -13.635 1.00 97.56 89 LYS A O 1
ATOM 712 N N . ASP A 1 90 ? 24.275 10.714 -14.943 1.00 97.88 90 ASP A N 1
ATOM 713 C CA . ASP A 1 90 ? 24.384 9.527 -14.101 1.00 97.88 90 ASP A CA 1
ATOM 714 C C . ASP A 1 90 ? 25.073 9.867 -12.763 1.00 97.88 90 ASP A C 1
ATOM 716 O O . ASP A 1 90 ? 24.603 9.426 -11.714 1.00 97.88 90 ASP A O 1
ATOM 720 N N . GLU A 1 91 ? 26.071 10.768 -12.749 1.00 97.50 91 GLU A N 1
ATOM 721 C CA . GLU A 1 91 ? 26.624 11.334 -11.499 1.00 97.50 91 GLU A CA 1
ATOM 722 C C . GLU A 1 91 ? 25.552 12.092 -10.684 1.00 97.50 91 GLU A C 1
ATOM 724 O O . GLU A 1 91 ? 25.452 11.951 -9.459 1.00 97.50 91 GLU A O 1
ATOM 729 N N . ILE A 1 92 ? 24.703 12.884 -11.353 1.00 97.38 92 ILE A N 1
ATOM 730 C CA . ILE A 1 92 ? 23.597 13.598 -10.699 1.00 97.38 92 ILE A CA 1
ATOM 731 C C . ILE A 1 92 ? 22.569 12.610 -10.126 1.00 97.38 92 ILE A C 1
ATOM 733 O O . ILE A 1 92 ? 22.115 12.810 -8.997 1.00 97.38 92 ILE A O 1
ATOM 737 N N . ILE A 1 93 ? 22.221 11.544 -10.854 1.00 97.38 93 ILE A N 1
ATOM 738 C CA . ILE A 1 93 ? 21.298 10.495 -10.396 1.00 97.38 93 ILE A CA 1
ATOM 739 C C . ILE A 1 93 ? 21.863 9.798 -9.154 1.00 97.38 93 ILE A C 1
ATOM 741 O O . ILE A 1 93 ? 21.193 9.775 -8.122 1.00 97.38 93 ILE A O 1
ATOM 745 N N . GLU A 1 94 ? 23.121 9.351 -9.187 1.00 97.69 94 GLU A N 1
ATOM 746 C CA . GLU A 1 94 ? 23.772 8.686 -8.050 1.00 97.69 94 GLU A CA 1
ATOM 747 C C . GLU A 1 94 ? 23.790 9.583 -6.791 1.00 97.69 94 GLU A C 1
ATOM 749 O O . GLU A 1 94 ? 23.590 9.126 -5.660 1.00 97.69 94 GLU A O 1
ATOM 754 N N . LYS A 1 95 ? 23.956 10.899 -6.976 1.00 97.38 95 LYS A N 1
ATOM 755 C CA . LYS A 1 95 ? 23.896 11.912 -5.910 1.00 97.38 95 LYS A CA 1
ATOM 756 C C . LYS A 1 95 ? 22.488 12.114 -5.337 1.00 97.38 95 LYS A C 1
ATOM 758 O O . LYS A 1 95 ? 22.362 12.415 -4.146 1.00 97.38 95 LYS A O 1
ATOM 763 N N . TYR A 1 96 ? 21.436 11.956 -6.141 1.00 97.25 96 TYR A N 1
ATOM 764 C CA . TYR A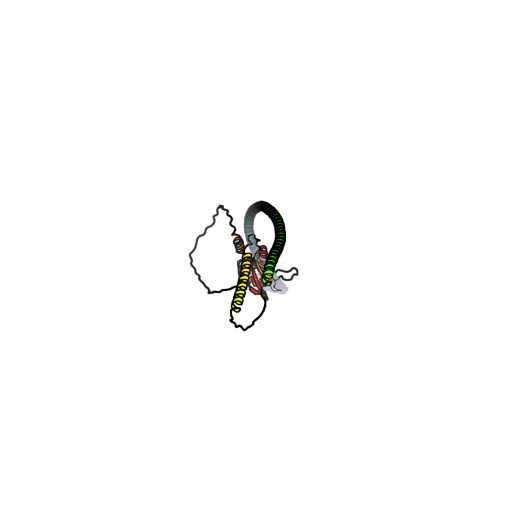 1 96 ? 20.053 11.941 -5.653 1.00 97.25 96 TYR A CA 1
ATOM 765 C C . TYR A 1 96 ? 19.710 10.623 -4.951 1.00 97.25 96 TYR A C 1
ATOM 767 O O . TYR A 1 96 ? 19.103 10.669 -3.881 1.00 97.25 96 TYR A O 1
ATOM 775 N N . ASP A 1 97 ? 20.165 9.478 -5.463 1.00 97.38 97 ASP A N 1
ATOM 776 C CA . ASP A 1 97 ? 19.948 8.168 -4.840 1.00 97.38 97 ASP A CA 1
ATOM 777 C C . ASP A 1 97 ? 20.632 8.057 -3.472 1.00 97.38 97 ASP A C 1
ATOM 779 O O . ASP A 1 97 ? 20.033 7.555 -2.518 1.00 97.38 97 ASP A O 1
ATOM 783 N N . LYS A 1 98 ? 21.852 8.591 -3.319 1.00 97.31 98 LYS A N 1
ATOM 784 C CA . LYS A 1 98 ? 22.533 8.692 -2.013 1.00 97.31 98 LYS A CA 1
ATOM 785 C C . LYS A 1 98 ? 21.677 9.460 -0.995 1.00 97.31 98 LYS A C 1
ATOM 787 O O . LYS A 1 98 ? 21.377 8.928 0.075 1.00 97.31 98 LYS A O 1
ATOM 792 N N . LYS A 1 99 ? 21.177 10.644 -1.370 1.00 97.19 99 LYS A N 1
ATOM 793 C CA . LYS A 1 99 ? 20.280 11.462 -0.528 1.00 97.19 99 LYS A CA 1
ATOM 794 C C . LYS A 1 99 ? 18.941 10.788 -0.236 1.00 97.19 99 LYS A C 1
ATOM 796 O O . LYS A 1 99 ? 18.439 10.876 0.882 1.00 97.19 99 LYS A O 1
ATOM 801 N N . PHE A 1 100 ? 18.351 10.104 -1.214 1.00 97.69 100 PHE A N 1
ATOM 802 C CA . PHE A 1 100 ? 17.108 9.362 -1.020 1.00 97.69 100 PHE A CA 1
ATOM 803 C C . PHE A 1 100 ? 17.296 8.231 0.001 1.00 97.69 100 PHE A C 1
ATOM 805 O O . PHE A 1 100 ? 16.479 8.075 0.906 1.00 97.69 100 PHE A O 1
ATOM 812 N N . ASN A 1 101 ? 18.409 7.496 -0.078 1.00 96.56 101 ASN A N 1
ATOM 813 C CA . ASN A 1 101 ? 18.740 6.422 0.859 1.00 96.56 101 ASN A CA 1
ATOM 814 C C . ASN A 1 101 ? 19.187 6.925 2.249 1.00 96.56 101 ASN A C 1
ATOM 816 O O . ASN A 1 101 ? 19.048 6.205 3.237 1.00 96.56 101 ASN A O 1
ATOM 820 N N . GLU A 1 102 ? 19.695 8.152 2.377 1.00 97.12 102 GLU A N 1
ATOM 821 C CA . GLU A 1 102 ? 19.850 8.843 3.669 1.00 97.12 102 GLU A CA 1
ATOM 822 C C . GLU A 1 102 ? 18.485 9.149 4.294 1.00 97.12 102 GLU A C 1
ATOM 824 O O . GLU A 1 102 ? 18.168 8.630 5.366 1.00 97.12 102 GLU A O 1
ATOM 829 N N . VAL A 1 103 ? 17.634 9.891 3.577 1.00 97.56 103 VAL A N 1
ATOM 830 C CA . VAL A 1 103 ? 16.291 10.276 4.040 1.00 97.56 103 VAL A CA 1
ATOM 831 C C . VAL A 1 103 ? 15.440 9.049 4.377 1.00 97.56 103 VAL A C 1
ATOM 833 O O . VAL A 1 103 ? 14.738 9.056 5.389 1.00 97.56 103 VAL A O 1
ATOM 836 N N . LYS A 1 104 ? 15.525 7.977 3.580 1.00 97.69 104 LYS A N 1
ATOM 837 C CA . LYS A 1 104 ? 14.848 6.701 3.837 1.00 97.69 104 LYS A CA 1
ATOM 838 C C . LYS A 1 104 ? 15.291 6.075 5.166 1.00 97.69 104 LYS A C 1
ATOM 840 O O . LYS A 1 104 ? 14.430 5.772 5.986 1.00 97.69 104 LYS A O 1
ATOM 845 N N . ARG A 1 105 ? 16.602 5.948 5.416 1.00 96.88 105 ARG A N 1
ATOM 846 C CA . ARG A 1 105 ? 17.138 5.374 6.669 1.00 96.88 105 ARG A CA 1
ATOM 847 C C . ARG A 1 105 ? 16.740 6.179 7.905 1.00 96.88 105 ARG A C 1
ATOM 849 O O . ARG A 1 105 ? 16.497 5.594 8.959 1.00 96.88 105 ARG A O 1
ATOM 856 N N . ASP A 1 106 ? 16.666 7.505 7.797 1.00 96.69 106 ASP A N 1
ATOM 857 C CA . ASP A 1 106 ? 16.200 8.348 8.902 1.00 96.69 106 ASP A CA 1
ATOM 858 C C . ASP A 1 106 ? 14.688 8.192 9.145 1.00 96.69 106 ASP A C 1
ATOM 860 O O . ASP A 1 106 ? 14.272 8.081 10.298 1.00 96.69 106 ASP A O 1
ATOM 864 N N . HIS A 1 107 ? 13.863 8.077 8.094 1.00 97.06 107 HIS A N 1
ATOM 865 C CA . HIS A 1 107 ? 12.437 7.751 8.249 1.00 97.06 107 HIS A CA 1
ATOM 866 C C . HIS A 1 107 ? 12.231 6.359 8.859 1.00 97.06 107 HIS A C 1
ATOM 868 O O . HIS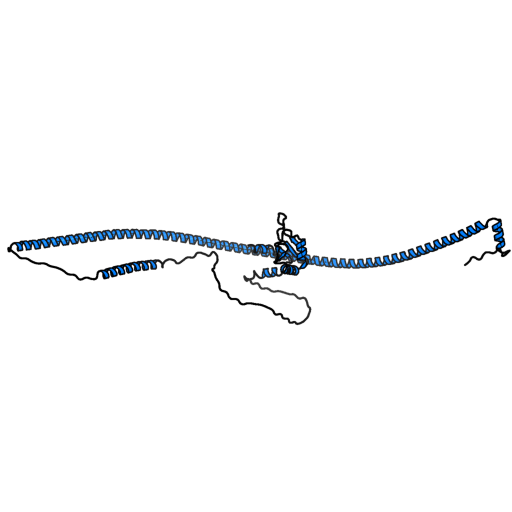 A 1 107 ? 11.434 6.217 9.782 1.00 97.06 107 HIS A O 1
ATOM 874 N N . GLU A 1 108 ? 12.970 5.342 8.410 1.00 96.81 108 GLU A N 1
ATOM 875 C CA . GLU A 1 108 ? 12.923 3.984 8.971 1.00 96.81 108 GLU A CA 1
ATOM 876 C C . GLU A 1 108 ? 13.321 3.974 10.458 1.00 96.81 108 GLU A C 1
ATOM 878 O O . GLU A 1 108 ? 12.664 3.312 11.266 1.00 96.81 108 GLU A O 1
ATOM 883 N N . ARG A 1 109 ? 14.320 4.778 10.858 1.00 97.19 109 ARG A N 1
ATOM 884 C CA . ARG A 1 109 ? 14.704 4.970 12.269 1.00 97.19 109 ARG A CA 1
ATOM 885 C C . ARG A 1 109 ? 13.592 5.636 13.085 1.00 97.19 109 ARG A C 1
ATOM 887 O O . ARG A 1 109 ? 13.267 5.140 14.160 1.00 97.19 109 ARG A O 1
ATOM 894 N N . VAL A 1 110 ? 12.994 6.720 12.583 1.00 97.19 110 VAL A N 1
ATOM 895 C CA . VAL A 1 110 ? 11.914 7.453 13.275 1.00 97.19 110 VAL A CA 1
ATOM 896 C C . VAL A 1 110 ? 10.648 6.601 13.400 1.00 97.19 110 VAL A C 1
ATOM 898 O O . VAL A 1 110 ? 10.039 6.578 14.467 1.00 97.19 110 VAL A O 1
ATOM 901 N N . ILE A 1 111 ? 10.279 5.856 12.352 1.00 96.88 111 ILE A N 1
ATOM 902 C CA . ILE A 1 111 ? 9.174 4.887 12.391 1.00 96.88 111 ILE A CA 1
ATOM 903 C C . ILE A 1 111 ? 9.454 3.839 13.470 1.00 96.88 111 ILE A C 1
ATOM 905 O O . ILE A 1 111 ? 8.631 3.665 14.361 1.00 96.88 111 ILE A O 1
ATOM 909 N N . THR A 1 112 ? 10.639 3.219 13.456 1.00 96.06 112 THR A N 1
ATOM 910 C CA . THR A 1 112 ? 11.045 2.210 14.450 1.00 96.06 112 THR A CA 1
ATOM 911 C C . THR A 1 112 ? 10.968 2.758 15.881 1.00 96.06 112 THR A C 1
ATOM 913 O O . THR A 1 112 ? 10.348 2.142 16.747 1.00 96.06 112 THR A O 1
ATOM 916 N N . GLN A 1 113 ? 11.530 3.945 16.138 1.00 95.94 113 GLN A N 1
ATOM 917 C CA . GLN A 1 113 ? 11.481 4.598 17.454 1.00 95.94 113 GLN A CA 1
ATOM 918 C C . GLN A 1 113 ? 10.042 4.894 17.901 1.00 95.94 113 GLN A C 1
ATOM 920 O O . GLN A 1 113 ? 9.681 4.615 19.045 1.00 95.94 113 GLN A O 1
ATOM 925 N N . MET A 1 114 ? 9.202 5.418 17.006 1.00 96.94 114 MET A N 1
ATOM 926 C CA . MET A 1 114 ? 7.804 5.710 17.319 1.00 96.94 114 MET A CA 1
ATOM 927 C C . MET A 1 114 ? 6.990 4.430 17.552 1.00 96.94 114 MET A C 1
ATOM 929 O O . MET A 1 114 ? 6.147 4.412 18.445 1.00 96.94 114 MET A O 1
ATOM 933 N N . THR A 1 115 ? 7.279 3.344 16.830 1.00 96.31 115 THR A N 1
ATOM 934 C CA . THR A 1 115 ? 6.690 2.018 17.058 1.00 96.31 115 THR A CA 1
ATOM 935 C C . THR A 1 115 ? 7.001 1.494 18.463 1.00 96.31 115 THR A C 1
ATOM 937 O O . THR A 1 115 ? 6.069 1.088 19.155 1.00 96.31 115 THR A O 1
ATOM 940 N N . TYR A 1 116 ? 8.253 1.570 18.936 1.00 96.12 116 TYR A N 1
ATOM 941 C CA . TYR A 1 116 ? 8.591 1.202 20.322 1.00 96.12 116 TYR A CA 1
ATOM 942 C C . TYR A 1 116 ? 7.824 2.055 21.347 1.00 96.12 116 TYR A C 1
ATOM 944 O O . TYR A 1 116 ? 7.142 1.507 22.209 1.00 96.12 116 TYR A O 1
ATOM 952 N N . VAL A 1 117 ? 7.824 3.386 21.193 1.00 96.88 117 VAL A N 1
ATOM 953 C CA . VAL A 1 117 ? 7.102 4.302 22.103 1.00 96.88 117 VAL A CA 1
ATOM 954 C C . VAL A 1 117 ? 5.585 4.054 22.113 1.00 96.88 117 VAL A C 1
ATOM 956 O O . VAL A 1 117 ? 4.935 4.262 23.139 1.00 96.88 117 VAL A O 1
ATOM 959 N N . ILE A 1 118 ? 4.999 3.608 20.997 1.00 95.56 118 ILE A N 1
ATOM 960 C CA . ILE A 1 118 ? 3.590 3.197 20.928 1.00 95.56 118 ILE A CA 1
ATOM 961 C C . ILE A 1 118 ? 3.369 1.883 21.691 1.00 95.56 118 ILE A C 1
ATOM 963 O O . ILE A 1 118 ? 2.423 1.809 22.475 1.00 95.56 118 ILE A O 1
ATOM 967 N N . TYR A 1 119 ? 4.232 0.876 21.514 1.00 95.94 119 TYR A N 1
ATOM 968 C CA . TYR A 1 119 ? 4.121 -0.397 22.234 1.00 95.94 119 TYR A CA 1
ATOM 969 C C . TYR A 1 119 ? 4.281 -0.233 23.751 1.00 95.94 119 TYR A C 1
ATOM 971 O O . TYR A 1 119 ? 3.458 -0.766 24.495 1.00 95.94 119 TYR A O 1
ATOM 979 N N . ASP A 1 120 ? 5.257 0.549 24.217 1.00 96.31 120 ASP A N 1
ATOM 980 C CA . ASP A 1 120 ? 5.469 0.786 25.651 1.00 96.31 120 ASP A CA 1
ATOM 981 C C . ASP A 1 120 ? 4.281 1.525 26.287 1.00 96.31 120 ASP A C 1
ATOM 983 O O . ASP A 1 120 ? 3.781 1.126 27.341 1.00 96.31 120 ASP A O 1
ATOM 987 N N . LYS A 1 121 ? 3.734 2.545 25.610 1.00 96.19 121 LYS A N 1
ATOM 988 C CA . LYS A 1 121 ? 2.534 3.258 26.084 1.00 96.19 121 LYS A CA 1
ATOM 989 C C . LYS A 1 121 ? 1.276 2.390 26.054 1.00 96.19 121 LYS A C 1
ATOM 991 O O . LYS A 1 121 ? 0.454 2.490 26.965 1.00 96.19 121 LYS A O 1
ATOM 996 N N . ALA A 1 122 ? 1.121 1.533 25.045 1.00 95.69 122 ALA A N 1
ATOM 997 C CA . ALA A 1 122 ? 0.026 0.567 24.987 1.00 95.69 122 ALA A CA 1
ATOM 998 C C . ALA A 1 122 ? 0.138 -0.465 26.121 1.00 95.69 122 ALA A C 1
ATOM 1000 O O . ALA A 1 122 ? -0.859 -0.767 26.777 1.00 95.69 122 ALA A O 1
ATOM 1001 N N . ARG A 1 123 ? 1.353 -0.942 26.417 1.00 96.50 123 ARG A N 1
ATOM 1002 C CA . ARG A 1 123 ? 1.636 -1.813 27.562 1.00 96.50 123 ARG A CA 1
ATOM 1003 C C . ARG A 1 123 ? 1.282 -1.132 28.885 1.00 96.50 123 ARG A C 1
ATOM 1005 O O . ARG A 1 123 ? 0.510 -1.699 29.650 1.00 96.50 123 ARG A O 1
ATOM 1012 N N . GLU A 1 124 ? 1.775 0.081 29.138 1.00 96.12 124 GLU A N 1
ATOM 1013 C CA . GLU A 1 124 ? 1.424 0.860 30.335 1.00 96.12 124 GLU A CA 1
ATOM 1014 C C . GLU A 1 124 ? -0.093 1.025 30.502 1.00 96.12 124 GLU A C 1
ATOM 1016 O O . GLU A 1 124 ? -0.620 0.910 31.609 1.00 96.12 124 GLU A O 1
ATOM 1021 N N . HIS A 1 125 ? -0.798 1.329 29.410 1.00 95.69 125 HIS A N 1
ATOM 1022 C CA . HIS A 1 125 ? -2.246 1.504 29.412 1.00 95.69 125 HIS A CA 1
ATOM 1023 C C . HIS A 1 125 ? -2.971 0.192 29.743 1.00 95.69 125 HIS A C 1
ATOM 1025 O O . HIS A 1 125 ? -3.877 0.186 30.575 1.00 95.69 125 HIS A O 1
ATOM 1031 N N . ASN A 1 126 ? -2.524 -0.927 29.172 1.00 95.88 126 ASN A N 1
ATOM 1032 C CA . ASN A 1 126 ? -3.074 -2.254 29.444 1.00 95.88 126 ASN A CA 1
ATOM 1033 C C . ASN A 1 126 ? -2.782 -2.720 30.883 1.00 95.88 126 ASN A C 1
ATOM 1035 O O . ASN A 1 126 ? -3.663 -3.278 31.530 1.00 95.88 126 ASN A O 1
ATOM 1039 N N . GLU A 1 127 ? -1.596 -2.434 31.433 1.00 96.69 127 GLU A N 1
ATOM 1040 C CA . GLU A 1 127 ? -1.279 -2.701 32.844 1.00 96.69 127 GLU A CA 1
ATOM 1041 C C . GLU A 1 127 ? -2.144 -1.859 33.804 1.00 96.69 127 GLU A C 1
ATOM 1043 O O . GLU A 1 127 ? -2.544 -2.348 34.863 1.00 96.69 127 GLU A O 1
ATOM 1048 N N . LYS A 1 128 ? -2.469 -0.608 33.444 1.00 96.88 128 LYS A N 1
ATOM 1049 C CA . LYS A 1 128 ? -3.392 0.257 34.206 1.00 96.88 128 LYS A CA 1
ATOM 1050 C C . LYS A 1 128 ? -4.838 -0.246 34.122 1.00 96.88 128 LYS A C 1
ATOM 1052 O O . LYS A 1 128 ? -5.509 -0.294 35.150 1.00 96.88 128 LYS A O 1
ATOM 1057 N N . LEU A 1 129 ? -5.285 -0.682 32.941 1.00 96.81 129 LEU A N 1
ATOM 1058 C CA . LEU A 1 129 ? -6.582 -1.338 32.733 1.00 96.81 129 LEU A CA 1
ATOM 1059 C C . LEU A 1 129 ? -6.713 -2.605 33.583 1.00 96.81 129 LEU A C 1
ATOM 1061 O O . LEU A 1 129 ? -7.657 -2.706 34.354 1.00 96.81 129 LEU A O 1
ATOM 1065 N N . MET A 1 130 ? -5.736 -3.514 33.531 1.00 95.12 130 MET A N 1
ATOM 1066 C CA . MET A 1 130 ? -5.738 -4.739 34.341 1.00 95.12 130 MET A CA 1
ATOM 1067 C C . MET A 1 130 ? -5.823 -4.438 35.844 1.00 95.12 130 MET A C 1
ATOM 1069 O O . MET A 1 130 ? -6.634 -5.036 36.543 1.00 95.12 130 MET A O 1
ATOM 1073 N N . LYS A 1 131 ? -5.051 -3.463 36.347 1.00 96.88 131 LYS A N 1
ATOM 1074 C CA . LYS A 1 131 ? -5.124 -3.032 37.757 1.00 96.88 131 LYS A CA 1
ATOM 1075 C C . LYS A 1 131 ? -6.506 -2.471 38.123 1.00 96.88 131 LYS A C 1
ATOM 1077 O O . LYS A 1 131 ? -7.009 -2.775 39.202 1.00 96.88 131 LYS A O 1
ATOM 1082 N N . MET A 1 132 ? -7.131 -1.704 37.227 1.00 95.69 132 MET A N 1
ATOM 1083 C CA . MET A 1 132 ? -8.491 -1.182 37.405 1.00 95.69 132 MET A CA 1
ATOM 1084 C C . MET A 1 132 ? -9.541 -2.304 37.406 1.00 95.69 132 MET A C 1
ATOM 1086 O O . MET A 1 132 ? -10.388 -2.332 38.294 1.00 95.69 132 MET A O 1
ATOM 1090 N N . THR A 1 133 ? -9.457 -3.257 36.473 1.00 95.75 133 THR A N 1
ATOM 1091 C CA . THR A 1 133 ? -10.355 -4.419 36.399 1.00 95.75 133 THR A CA 1
ATOM 1092 C C . THR A 1 133 ? -10.234 -5.304 37.638 1.00 95.75 133 THR A C 1
ATOM 1094 O O . THR A 1 133 ? -11.252 -5.655 38.223 1.00 95.75 133 THR A O 1
ATOM 1097 N N . THR A 1 134 ? -9.021 -5.608 38.111 1.00 96.75 134 THR A N 1
ATOM 1098 C CA . THR A 1 134 ? -8.831 -6.387 39.348 1.00 96.75 134 THR A CA 1
ATOM 1099 C C . THR A 1 134 ? -9.395 -5.664 40.575 1.00 96.75 134 THR A C 1
ATOM 1101 O O . THR A 1 134 ? -10.026 -6.299 41.417 1.00 96.75 134 THR A O 1
ATOM 1104 N N . ALA A 1 135 ? -9.220 -4.341 40.677 1.00 96.00 135 ALA A N 1
ATOM 1105 C CA . ALA A 1 135 ? -9.793 -3.552 41.769 1.00 96.00 135 ALA A CA 1
ATOM 1106 C C . ALA A 1 135 ? -11.333 -3.509 41.719 1.00 96.00 135 ALA A C 1
ATOM 1108 O O . ALA A 1 135 ? -11.981 -3.647 42.756 1.00 96.00 135 ALA A O 1
ATOM 1109 N N . TYR A 1 136 ? -11.918 -3.369 40.524 1.00 96.75 136 TYR A N 1
ATOM 1110 C CA . TYR A 1 136 ? -13.367 -3.423 40.322 1.00 96.75 136 TYR A CA 1
ATOM 1111 C C . TYR A 1 136 ? -13.935 -4.802 40.676 1.00 96.75 136 TYR A C 1
ATOM 1113 O O . TYR A 1 136 ? -14.843 -4.886 41.497 1.00 96.75 136 TYR A O 1
ATOM 1121 N N . ASN A 1 137 ? -13.353 -5.881 40.142 1.00 96.06 137 ASN A N 1
ATOM 1122 C CA . ASN A 1 137 ? -13.793 -7.250 40.414 1.00 96.06 137 ASN A CA 1
ATOM 1123 C C . ASN A 1 137 ? -13.742 -7.569 41.914 1.00 96.06 137 ASN A C 1
ATOM 1125 O O . ASN A 1 137 ? -14.711 -8.099 42.450 1.00 96.06 137 ASN A O 1
ATOM 1129 N N . LYS A 1 138 ? -12.671 -7.166 42.616 1.00 96.88 138 LYS A N 1
ATOM 1130 C CA . LYS A 1 138 ? -12.612 -7.305 44.075 1.00 96.88 138 LYS A CA 1
ATOM 1131 C C . LYS A 1 138 ? -13.711 -6.499 44.778 1.00 96.88 138 LYS A C 1
ATOM 1133 O O . LYS A 1 138 ? -14.329 -7.004 45.705 1.00 96.88 138 LYS A O 1
ATOM 1138 N N . SER A 1 139 ? -13.992 -5.270 44.341 1.00 96.31 139 SER A N 1
ATOM 1139 C CA . SER A 1 139 ? -15.080 -4.476 44.927 1.00 96.31 139 SER A CA 1
ATOM 1140 C C . SER A 1 139 ? -16.472 -5.076 44.677 1.00 96.31 139 SER A C 1
ATOM 1142 O O . SER A 1 139 ? -17.385 -4.785 45.449 1.00 96.31 139 SER A O 1
ATOM 1144 N N . MET A 1 140 ? -16.644 -5.881 43.622 1.00 96.62 140 MET A N 1
ATOM 1145 C CA . MET A 1 140 ? -17.866 -6.651 43.366 1.00 96.62 140 MET A CA 1
ATOM 1146 C C . MET A 1 140 ? -17.935 -7.885 44.275 1.00 96.62 140 MET A C 1
ATOM 1148 O O . MET A 1 140 ? -18.959 -8.094 44.913 1.00 96.62 140 MET A O 1
ATOM 1152 N N . GLU A 1 141 ? -16.840 -8.631 44.438 1.00 96.25 141 GLU A N 1
ATOM 1153 C CA . GLU A 1 141 ? -16.723 -9.751 45.392 1.00 96.25 141 GLU A CA 1
ATOM 1154 C C . GLU A 1 141 ? -17.006 -9.290 46.842 1.00 96.25 141 GLU A C 1
ATOM 1156 O O . GLU A 1 141 ? -17.882 -9.831 47.522 1.00 96.25 141 GLU A O 1
ATOM 1161 N N . ASP A 1 142 ? -16.381 -8.182 47.267 1.00 96.19 142 ASP A N 1
ATOM 1162 C CA . ASP A 1 142 ? -16.629 -7.498 48.545 1.00 96.19 142 ASP A CA 1
ATOM 1163 C C . ASP A 1 142 ? -18.092 -7.014 48.696 1.00 96.19 142 ASP A C 1
ATOM 1165 O O . ASP A 1 142 ? -18.522 -6.708 49.813 1.00 96.19 142 ASP A O 1
ATOM 1169 N N . ALA A 1 143 ? -18.859 -6.872 47.609 1.00 96.19 143 ALA A N 1
ATOM 1170 C CA . ALA A 1 143 ? -20.274 -6.488 47.627 1.00 96.19 143 ALA A CA 1
ATOM 1171 C C . ALA A 1 143 ? -21.210 -7.710 47.613 1.00 96.19 143 ALA A C 1
ATOM 1173 O O . ALA A 1 143 ? -22.193 -7.731 48.356 1.00 96.19 143 ALA A O 1
ATOM 1174 N N . GLU A 1 144 ? -20.885 -8.752 46.848 1.00 96.31 144 GLU A N 1
ATOM 1175 C CA . GLU A 1 144 ? -21.615 -10.021 46.822 1.00 96.31 144 GLU A CA 1
ATOM 1176 C C . GLU A 1 144 ? -21.609 -10.705 48.194 1.00 96.31 144 GLU A C 1
ATOM 1178 O O . GLU A 1 144 ? -22.666 -11.137 48.662 1.00 96.31 144 GLU A O 1
ATOM 1183 N N . ASP A 1 145 ? -20.473 -10.723 48.901 1.00 96.62 145 ASP A N 1
ATOM 1184 C CA . ASP A 1 145 ? -20.405 -11.279 50.259 1.00 96.62 145 ASP A CA 1
ATOM 1185 C C . ASP A 1 145 ? -21.224 -10.450 51.273 1.00 96.62 145 ASP A C 1
ATOM 1187 O O . ASP A 1 145 ? -21.862 -11.019 52.165 1.00 96.62 145 ASP A O 1
ATOM 1191 N N . LYS A 1 146 ? -21.326 -9.120 51.102 1.00 97.06 146 LYS A N 1
ATOM 1192 C CA . LYS A 1 146 ? -22.242 -8.278 51.903 1.00 97.06 146 LYS A CA 1
ATOM 1193 C C . LYS A 1 146 ? -23.709 -8.595 51.600 1.00 97.06 146 LYS A C 1
ATOM 1195 O O . LYS A 1 146 ? -24.501 -8.760 52.525 1.00 97.06 146 LYS A O 1
ATOM 1200 N N . ILE A 1 147 ? -24.075 -8.743 50.325 1.00 96.56 147 ILE A N 1
ATOM 1201 C CA . ILE A 1 147 ? -25.430 -9.132 49.895 1.00 96.56 147 ILE A CA 1
ATOM 1202 C C . ILE A 1 147 ? -25.795 -10.521 50.445 1.00 96.56 147 ILE A C 1
ATOM 1204 O O . ILE A 1 147 ? -26.912 -10.738 50.910 1.00 96.56 147 ILE A O 1
ATOM 1208 N N . LYS A 1 148 ? -24.850 -11.462 50.449 1.00 96.94 148 LYS A N 1
ATOM 1209 C CA . LYS A 1 148 ? -24.980 -12.818 51.003 1.00 96.94 148 LYS A CA 1
ATOM 1210 C C . LYS A 1 148 ? -25.140 -12.811 52.529 1.00 96.94 148 LYS A C 1
ATOM 1212 O O . LYS A 1 148 ? -26.011 -13.514 53.042 1.00 96.94 148 LYS A O 1
ATOM 1217 N N . ALA A 1 149 ? -24.391 -11.970 53.245 1.00 95.88 149 ALA A N 1
ATOM 1218 C CA . ALA A 1 149 ? -24.563 -11.759 54.684 1.00 95.88 149 ALA A CA 1
ATOM 1219 C C . ALA A 1 149 ? -25.941 -11.153 55.023 1.00 95.88 149 ALA A C 1
ATOM 1221 O O . ALA A 1 149 ? -26.639 -11.669 55.897 1.00 95.88 149 ALA A O 1
ATOM 1222 N N . LEU A 1 150 ? -26.382 -10.131 54.280 1.00 96.50 150 LEU A N 1
ATOM 1223 C CA . LEU A 1 150 ? -27.715 -9.533 54.430 1.00 96.50 150 LEU A CA 1
ATOM 1224 C C . LEU A 1 150 ? -28.832 -10.543 54.117 1.00 96.50 150 LEU A C 1
ATOM 1226 O O . LEU A 1 150 ? -29.791 -10.652 54.877 1.00 96.50 150 LEU A O 1
ATOM 1230 N N . ARG A 1 151 ? -28.693 -11.353 53.056 1.00 96.62 151 ARG A N 1
ATOM 1231 C CA . ARG A 1 151 ? -29.631 -12.449 52.738 1.00 96.62 151 ARG A CA 1
ATOM 1232 C C . ARG A 1 151 ? -29.740 -13.463 53.883 1.00 96.62 151 ARG A C 1
ATOM 1234 O O . ARG A 1 151 ? -30.850 -13.906 54.175 1.00 96.62 151 ARG A O 1
ATOM 1241 N N . LYS A 1 152 ? -28.633 -13.792 54.565 1.00 96.88 152 LYS A N 1
ATOM 1242 C CA . LYS A 1 152 ? -28.638 -14.656 55.761 1.00 96.88 152 LYS A CA 1
ATOM 1243 C C . LYS A 1 152 ? -29.397 -14.009 56.925 1.00 96.88 152 LYS A C 1
ATOM 1245 O O . LYS A 1 152 ? -30.300 -14.640 57.462 1.00 96.88 152 LYS A O 1
ATOM 1250 N N . GLN A 1 153 ? -29.109 -12.747 57.250 1.00 96.81 153 GLN A N 1
ATOM 1251 C CA . GLN A 1 153 ? -29.818 -12.010 58.309 1.00 96.81 153 GLN A CA 1
ATOM 1252 C C . GLN A 1 153 ? -31.325 -11.892 58.023 1.00 96.81 153 GLN A C 1
ATOM 1254 O O . GLN A 1 153 ? -32.148 -12.107 58.909 1.00 96.81 153 GLN A O 1
ATOM 1259 N N . VAL A 1 154 ? -31.714 -11.625 56.772 1.00 96.88 154 VAL A N 1
ATOM 1260 C CA . VAL A 1 154 ? -33.126 -11.583 56.353 1.00 96.88 154 VAL A CA 1
ATOM 1261 C C . VAL A 1 154 ? -33.797 -12.957 56.476 1.00 96.88 154 VAL A C 1
ATOM 1263 O O . VAL A 1 154 ? -34.969 -13.023 56.844 1.00 96.88 154 VAL A O 1
ATOM 1266 N N . ALA A 1 155 ? -33.090 -14.059 56.209 1.00 96.12 155 ALA A N 1
ATOM 1267 C CA . ALA A 1 155 ? -33.617 -15.408 56.427 1.00 96.12 155 ALA A CA 1
ATOM 1268 C C . ALA A 1 155 ? -33.800 -15.724 57.925 1.00 96.12 155 ALA A C 1
ATOM 1270 O O . ALA A 1 155 ? -34.845 -16.242 58.317 1.00 96.12 155 ALA A O 1
ATOM 1271 N N . GLU A 1 156 ? -32.834 -15.349 58.767 1.00 95.81 156 GLU A N 1
ATOM 1272 C CA . GLU A 1 156 ? -32.905 -15.492 60.228 1.00 95.81 156 GLU A CA 1
ATOM 1273 C C . GLU A 1 156 ? -34.073 -14.686 60.819 1.00 95.81 156 GLU A C 1
ATOM 1275 O O . GLU A 1 156 ? -34.875 -15.229 61.579 1.00 95.81 156 GLU A O 1
ATOM 1280 N N . LEU A 1 157 ? -34.247 -13.429 60.395 1.00 95.69 157 LEU A N 1
ATOM 1281 C CA . LEU A 1 157 ? -35.374 -12.579 60.796 1.00 95.69 157 LEU A CA 1
ATOM 1282 C C . LEU A 1 157 ? -36.727 -13.124 60.310 1.00 95.69 157 LEU A C 1
ATOM 1284 O O . LEU A 1 157 ? -37.699 -13.102 61.066 1.00 95.69 157 LEU A O 1
ATOM 1288 N N . LYS A 1 158 ? -36.808 -13.667 59.086 1.00 96.31 158 LYS A N 1
ATOM 1289 C CA . LYS A 1 158 ? -38.025 -14.334 58.585 1.00 96.31 158 LYS A CA 1
ATOM 1290 C C . LYS A 1 158 ? -38.379 -15.571 59.413 1.00 96.31 158 LYS A C 1
ATOM 1292 O O . LYS A 1 158 ? -39.551 -15.762 59.731 1.00 96.31 158 LYS A O 1
ATOM 1297 N N . GLN A 1 159 ? -37.392 -16.376 59.807 1.00 94.69 159 GLN A N 1
ATOM 1298 C CA . GLN A 1 159 ? -37.622 -17.541 60.664 1.00 94.69 159 GLN A CA 1
ATOM 1299 C C . GLN A 1 159 ? -38.026 -17.135 62.090 1.00 94.69 159 GLN A C 1
ATOM 1301 O O . GLN A 1 159 ? -38.923 -17.750 62.668 1.00 94.69 159 GLN A O 1
ATOM 1306 N N . ALA A 1 160 ? -37.417 -16.081 62.642 1.00 94.62 160 ALA A N 1
ATOM 1307 C CA . ALA A 1 160 ? -37.800 -15.518 63.934 1.00 94.62 160 ALA A CA 1
ATOM 1308 C C . ALA A 1 160 ? -39.247 -14.998 63.918 1.00 94.62 160 ALA A C 1
ATOM 1310 O O . ALA A 1 160 ? -40.019 -15.335 64.817 1.00 94.62 160 ALA A O 1
ATOM 1311 N N . LYS A 1 161 ? -39.650 -14.269 62.864 1.00 95.56 161 LYS A N 1
ATOM 1312 C CA . LYS A 1 161 ? -41.041 -13.831 62.681 1.00 95.56 161 LYS A CA 1
ATOM 1313 C C . LYS A 1 161 ? -41.999 -15.022 62.585 1.00 95.56 161 LYS A C 1
ATOM 1315 O O . LYS A 1 161 ? -42.966 -15.059 63.332 1.00 95.56 161 LYS A O 1
ATOM 1320 N N . LEU A 1 162 ? -41.705 -16.028 61.756 1.00 95.50 162 LEU A N 1
ATOM 1321 C CA . LEU A 1 162 ? -42.553 -17.222 61.625 1.00 95.50 162 LEU A CA 1
ATOM 1322 C C . LEU A 1 162 ? -42.743 -17.965 62.962 1.00 95.50 162 LEU A C 1
ATOM 1324 O O . LEU A 1 162 ? -43.804 -18.534 63.213 1.00 95.50 162 LEU A O 1
ATOM 1328 N N . ASN A 1 163 ? -41.728 -17.964 63.828 1.00 94.06 163 ASN A N 1
ATOM 1329 C CA . ASN A 1 163 ? -41.830 -18.538 65.169 1.00 94.06 163 ASN A CA 1
ATOM 1330 C C . ASN A 1 163 ? -42.673 -17.651 66.109 1.00 94.06 163 ASN A C 1
ATOM 1332 O O . ASN A 1 163 ? -43.474 -18.178 66.877 1.00 94.06 163 ASN A O 1
ATOM 1336 N N . ALA A 1 164 ? -42.553 -16.323 66.022 1.00 93.56 164 ALA A N 1
ATOM 1337 C CA . ALA A 1 164 ? -43.400 -15.392 66.770 1.00 93.56 164 ALA A CA 1
ATOM 1338 C C . ALA A 1 164 ? -44.879 -15.481 66.345 1.00 93.56 164 ALA A C 1
ATOM 1340 O O . ALA A 1 164 ? -45.749 -15.599 67.205 1.00 93.56 164 ALA A O 1
ATOM 1341 N N . ASP A 1 165 ? -45.159 -15.525 65.039 1.00 94.81 165 ASP A N 1
ATOM 1342 C CA . ASP A 1 165 ? -46.511 -15.667 64.483 1.00 94.81 165 ASP A CA 1
ATOM 1343 C C . ASP A 1 165 ? -47.179 -16.972 64.973 1.00 94.81 165 ASP A C 1
ATOM 1345 O O . ASP A 1 165 ? -48.350 -16.971 65.356 1.00 94.81 165 ASP A O 1
ATOM 1349 N N . LYS A 1 166 ? -46.422 -18.080 65.057 1.00 94.31 166 LYS A N 1
ATOM 1350 C CA . LYS A 1 166 ? -46.885 -19.342 65.671 1.00 94.31 166 LYS A CA 1
ATOM 1351 C C . LYS A 1 166 ? -47.200 -19.191 67.160 1.00 94.31 166 LYS A C 1
ATOM 1353 O O . LYS A 1 166 ? -48.256 -19.640 67.594 1.00 94.31 166 LYS A O 1
ATOM 1358 N N . ASN A 1 167 ? -46.327 -18.543 67.933 1.00 93.75 167 ASN A N 1
ATOM 1359 C CA . ASN A 1 167 ? -46.551 -18.324 69.365 1.00 93.75 167 ASN A CA 1
ATOM 1360 C C . ASN A 1 167 ? -47.801 -17.460 69.624 1.00 93.75 167 ASN A C 1
ATOM 1362 O O . ASN A 1 167 ? -48.546 -17.728 70.564 1.00 93.75 167 ASN A O 1
ATOM 1366 N N . VAL A 1 168 ? -48.073 -16.469 68.767 1.00 94.69 168 VAL A N 1
ATOM 1367 C CA . VAL A 1 168 ? -49.306 -15.663 68.817 1.00 94.69 168 VAL A CA 1
ATOM 1368 C C . VAL A 1 168 ? -50.539 -16.513 68.484 1.00 94.69 168 VAL A C 1
ATOM 1370 O O . VAL A 1 168 ? -51.550 -16.413 69.176 1.00 94.69 168 VAL A O 1
ATOM 1373 N N . GLN A 1 169 ? -50.468 -17.404 67.488 1.00 93.19 169 GLN A N 1
ATOM 1374 C CA . GLN A 1 169 ? -51.556 -18.354 67.206 1.00 93.19 169 GLN A CA 1
ATOM 1375 C C . GLN A 1 169 ? -51.808 -19.327 68.373 1.00 93.19 169 GLN A C 1
ATOM 1377 O O . GLN A 1 169 ? -52.964 -19.607 68.690 1.00 93.19 169 GLN A O 1
ATOM 1382 N N . GLU A 1 170 ? -50.755 -19.813 69.034 1.00 94.00 170 GLU A N 1
ATOM 1383 C CA . GLU A 1 170 ? -50.842 -20.665 70.230 1.00 94.00 170 GLU A CA 1
ATOM 1384 C C . GLU A 1 170 ? -51.527 -19.921 71.392 1.00 94.00 170 GLU A C 1
ATOM 1386 O O . GLU A 1 170 ? -52.486 -20.425 71.978 1.00 94.00 170 GLU A O 1
ATOM 1391 N N . ALA A 1 171 ? -51.106 -18.683 71.673 1.00 92.06 171 ALA A N 1
ATOM 1392 C CA . ALA A 1 171 ? -51.710 -17.834 72.699 1.00 92.06 171 ALA A CA 1
ATOM 1393 C C . ALA A 1 171 ? -53.189 -17.527 72.402 1.00 92.06 171 ALA A C 1
ATOM 1395 O O . ALA A 1 171 ? -54.033 -17.641 73.290 1.00 92.06 171 ALA A O 1
ATOM 1396 N N . ASN A 1 172 ? -53.535 -17.229 71.146 1.00 93.25 172 ASN A N 1
ATOM 1397 C CA . ASN A 1 172 ? -54.922 -16.995 70.737 1.00 93.25 172 ASN A CA 1
ATOM 1398 C C . ASN A 1 172 ? -55.800 -18.246 70.929 1.00 93.25 172 ASN A C 1
ATOM 1400 O O . ASN A 1 172 ? -56.920 -18.132 71.421 1.00 93.25 172 ASN A O 1
ATOM 1404 N N . ARG A 1 173 ? -55.291 -19.455 70.640 1.00 94.00 173 ARG A N 1
ATOM 1405 C CA . ARG A 1 173 ? -56.004 -20.713 70.952 1.00 94.00 173 ARG A CA 1
ATOM 1406 C C . ARG A 1 173 ? -56.242 -20.886 72.453 1.00 94.00 173 ARG A C 1
ATOM 1408 O O . ARG A 1 173 ? -57.317 -21.336 72.845 1.00 94.00 173 ARG A O 1
ATOM 1415 N N . GLN A 1 174 ? -55.265 -20.531 73.290 1.00 93.88 174 GLN A N 1
ATOM 1416 C CA . GLN A 1 174 ? -55.412 -20.585 74.748 1.00 93.88 174 GLN A CA 1
ATOM 1417 C C . GLN A 1 174 ? -56.448 -19.568 75.249 1.00 93.88 174 GLN A C 1
ATOM 1419 O O . GLN A 1 174 ? -57.272 -19.918 76.090 1.00 93.88 174 GLN A O 1
ATOM 1424 N N . ILE A 1 175 ? -56.472 -18.356 74.687 1.00 94.19 175 ILE A N 1
ATOM 1425 C CA . ILE A 1 175 ? -57.484 -17.330 74.983 1.00 94.19 175 ILE A CA 1
ATOM 1426 C C . ILE A 1 175 ? -58.892 -17.830 74.629 1.00 94.19 175 ILE A C 1
ATOM 1428 O O . ILE A 1 175 ? -59.779 -17.762 75.475 1.00 94.19 175 ILE A O 1
ATOM 1432 N N . GLU A 1 176 ? -59.105 -18.404 73.441 1.00 94.50 176 GLU A N 1
ATOM 1433 C CA . GLU A 1 176 ? -60.411 -18.975 73.063 1.00 94.50 176 GLU A CA 1
ATOM 1434 C C . GLU A 1 176 ? -60.819 -20.166 73.952 1.00 94.50 176 GLU A C 1
ATOM 1436 O O . GLU A 1 176 ? -61.983 -20.298 74.334 1.00 94.50 176 GLU A O 1
ATOM 1441 N N . ALA A 1 177 ? -59.864 -21.009 74.359 1.00 93.81 177 ALA A N 1
ATOM 1442 C CA . ALA A 1 177 ? -60.117 -22.094 75.307 1.00 93.81 177 ALA A CA 1
ATOM 1443 C C . ALA A 1 177 ? -60.443 -21.595 76.731 1.00 93.81 177 ALA A C 1
ATOM 1445 O O . ALA A 1 177 ? -61.140 -22.288 77.474 1.00 93.81 177 ALA A O 1
ATOM 1446 N N . ILE A 1 178 ? -59.958 -20.410 77.121 1.00 93.50 178 ILE A N 1
ATOM 1447 C CA . ILE A 1 178 ? -60.321 -19.744 78.380 1.00 93.50 178 ILE A CA 1
ATOM 1448 C C . ILE A 1 178 ? -61.705 -19.100 78.261 1.00 93.50 178 ILE A C 1
ATOM 1450 O O . ILE A 1 178 ? -62.529 -19.335 79.141 1.00 93.50 178 ILE A O 1
ATOM 1454 N N . LYS A 1 179 ? -62.002 -18.377 77.169 1.00 94.31 179 LYS A N 1
ATOM 1455 C CA . LYS A 1 179 ? -63.329 -17.783 76.911 1.00 94.31 179 LYS A CA 1
ATOM 1456 C C . LYS A 1 179 ? -64.442 -18.819 77.034 1.00 94.31 179 LYS A C 1
ATOM 1458 O O . LYS A 1 179 ? -65.342 -18.625 77.838 1.00 94.31 179 LYS A O 1
ATOM 1463 N N . LYS A 1 180 ? -64.321 -19.965 76.353 1.00 94.31 180 LYS A N 1
ATOM 1464 C CA . LYS A 1 180 ? -65.319 -21.049 76.429 1.00 94.31 180 LYS A CA 1
ATOM 1465 C C . LYS A 1 180 ? -65.512 -21.620 77.836 1.00 94.31 180 LYS A C 1
ATOM 1467 O O . LYS A 1 180 ? -66.609 -22.042 78.178 1.00 94.31 180 LYS A O 1
ATOM 1472 N N . LYS A 1 181 ? -64.466 -21.639 78.672 1.00 93.56 181 LYS A N 1
ATOM 1473 C CA . LYS A 1 181 ? -64.574 -22.041 80.090 1.00 93.56 181 LYS A CA 1
ATOM 1474 C C . LYS A 1 181 ? -65.219 -20.965 80.966 1.00 93.56 181 LYS A C 1
ATOM 1476 O O . LYS A 1 181 ? -65.730 -21.296 82.030 1.00 93.56 181 LYS A O 1
ATOM 1481 N N . LEU A 1 182 ? -65.149 -19.702 80.552 1.00 93.50 182 LEU A N 1
ATOM 1482 C CA . LEU A 1 182 ? -65.771 -18.567 81.228 1.00 93.50 182 LEU A CA 1
ATOM 1483 C C . LEU A 1 182 ? -67.268 -18.521 80.887 1.00 93.50 182 LEU A C 1
ATOM 1485 O O . LEU A 1 182 ? -68.086 -18.580 81.792 1.00 93.50 182 LEU A O 1
ATOM 1489 N N . GLU A 1 183 ? -67.600 -18.601 79.599 1.00 93.50 183 GLU A N 1
ATOM 1490 C CA . GLU A 1 183 ? -68.954 -18.732 79.041 1.00 93.50 183 GLU A CA 1
ATOM 1491 C C . GLU A 1 183 ? -69.708 -19.940 79.637 1.00 93.50 183 GLU A C 1
ATOM 1493 O O . GLU A 1 183 ? -70.812 -19.802 80.158 1.00 93.50 183 GLU A O 1
ATOM 1498 N N . GLN A 1 184 ? -69.066 -21.115 79.695 1.00 91.50 184 GLN A N 1
ATOM 1499 C CA . GLN A 1 184 ? -69.599 -22.298 80.387 1.00 91.50 184 GLN A CA 1
ATOM 1500 C C . GLN A 1 184 ? -69.895 -22.029 81.877 1.00 91.50 184 GLN A C 1
ATOM 1502 O O . GLN A 1 184 ? -70.899 -22.508 82.402 1.00 91.50 184 GLN A O 1
ATOM 1507 N N . LYS A 1 185 ? -69.056 -21.240 82.561 1.00 90.88 185 LYS A N 1
ATOM 1508 C CA . LYS A 1 185 ? -69.275 -20.855 83.964 1.00 90.88 185 LYS A CA 1
ATOM 1509 C C . LYS A 1 185 ? -70.349 -19.789 84.149 1.00 90.88 185 LYS A C 1
ATOM 1511 O O . LYS A 1 185 ? -70.973 -19.751 85.207 1.00 90.88 185 LYS A O 1
ATOM 1516 N N . GLU A 1 186 ? -70.573 -18.936 83.158 1.00 92.25 186 GLU A N 1
ATOM 1517 C CA . GLU A 1 186 ? -71.684 -17.985 83.156 1.00 92.25 186 GLU A CA 1
ATOM 1518 C C . GLU A 1 186 ? -73.015 -18.734 82.993 1.00 92.25 186 GLU A C 1
ATOM 1520 O O . GLU A 1 186 ? -73.925 -18.497 83.782 1.00 92.25 186 GLU A O 1
ATOM 1525 N N . ILE A 1 187 ? -73.079 -19.751 82.125 1.00 91.75 187 ILE A N 1
ATOM 1526 C CA . ILE A 1 187 ? -74.233 -20.665 82.011 1.00 91.75 187 ILE A CA 1
ATOM 1527 C C . ILE A 1 187 ? -74.460 -21.456 83.317 1.00 91.75 187 ILE A C 1
ATOM 1529 O O . ILE A 1 187 ? -75.591 -21.570 83.792 1.00 91.75 187 ILE A O 1
ATOM 1533 N N . GLU A 1 188 ? -73.399 -21.978 83.945 1.00 88.50 188 GLU A N 1
ATOM 1534 C CA . GLU A 1 188 ? -73.489 -22.636 85.264 1.00 88.50 188 GLU A CA 1
ATOM 1535 C C . GLU A 1 188 ? -73.999 -21.677 86.356 1.00 88.50 188 GLU A C 1
ATOM 1537 O O . GLU A 1 188 ? -74.790 -22.085 87.211 1.00 88.50 188 GLU A O 1
ATOM 1542 N N . LYS A 1 189 ? -73.599 -20.398 86.313 1.00 90.62 189 LYS A N 1
ATOM 1543 C CA . LYS A 1 189 ? -74.081 -19.357 87.229 1.00 90.62 189 LYS A CA 1
ATOM 1544 C C . LYS A 1 189 ? -75.551 -19.016 86.981 1.00 90.62 189 LYS A C 1
ATOM 1546 O O . LYS A 1 189 ? -76.313 -18.988 87.941 1.00 90.62 189 LYS A O 1
ATOM 1551 N N . GLU A 1 190 ? -75.966 -18.781 85.736 1.00 88.94 190 GLU A N 1
ATOM 1552 C CA . GLU A 1 190 ? -77.370 -18.499 85.399 1.00 88.94 190 GLU A CA 1
ATOM 1553 C C . GLU A 1 190 ? -78.286 -19.663 85.793 1.00 88.94 190 GLU A C 1
ATOM 1555 O O . GLU A 1 190 ? -79.358 -19.443 86.354 1.00 88.94 190 GLU A O 1
ATOM 1560 N N . SER A 1 191 ? -77.830 -20.904 85.597 1.00 88.38 191 SER A N 1
ATOM 1561 C CA . SER A 1 191 ? -78.516 -22.102 86.087 1.00 88.38 191 SER A CA 1
ATOM 1562 C C . SER A 1 191 ? -78.653 -22.101 87.617 1.00 88.38 191 SER A C 1
ATOM 1564 O O . SER A 1 191 ? -79.744 -22.328 88.143 1.00 88.38 191 SER A O 1
ATOM 1566 N N . ALA A 1 192 ? -77.586 -21.778 88.357 1.00 86.00 192 ALA A N 1
ATOM 1567 C CA . ALA A 1 192 ? -77.627 -21.688 89.819 1.00 86.00 192 ALA A CA 1
ATOM 1568 C C . ALA A 1 192 ? -78.540 -20.551 90.329 1.00 86.00 192 ALA A C 1
ATOM 1570 O O . ALA A 1 192 ? -79.293 -20.752 91.285 1.00 86.00 192 ALA A O 1
ATOM 1571 N N . ASP A 1 193 ? -78.526 -19.386 89.676 1.00 87.38 193 ASP A N 1
ATOM 1572 C CA . ASP A 1 193 ? -79.408 -18.252 89.980 1.00 87.38 193 ASP A CA 1
ATOM 1573 C C . ASP A 1 193 ? -80.882 -18.587 89.667 1.00 87.38 193 ASP A C 1
ATOM 1575 O O . ASP A 1 193 ? -81.776 -18.246 90.448 1.00 87.38 193 ASP A O 1
ATOM 1579 N N . LEU A 1 194 ? -81.151 -19.329 88.586 1.00 85.69 194 LEU A N 1
ATOM 1580 C CA . LEU A 1 194 ? -82.481 -19.845 88.252 1.00 85.69 194 LEU A CA 1
ATOM 1581 C C . LEU A 1 194 ? -82.960 -20.889 89.273 1.00 85.69 194 LEU A C 1
ATOM 1583 O O . LEU A 1 194 ? -84.104 -20.823 89.721 1.00 85.69 194 LEU A O 1
ATOM 1587 N N . HIS A 1 195 ? -82.091 -21.808 89.705 1.00 81.88 195 HIS A N 1
ATOM 1588 C CA . HIS A 1 195 ? -82.386 -22.741 90.796 1.00 81.88 195 HIS A CA 1
ATOM 1589 C C . HIS A 1 195 ? -82.699 -22.005 92.109 1.00 81.88 195 HIS A C 1
ATOM 1591 O O . HIS A 1 195 ? -83.668 -22.352 92.786 1.00 81.88 195 HIS A O 1
ATOM 1597 N N . LEU A 1 196 ? -81.946 -20.952 92.445 1.00 83.81 196 LEU A N 1
ATOM 1598 C CA . LEU A 1 196 ? -82.200 -20.111 93.619 1.00 83.81 196 LEU A CA 1
ATOM 1599 C C . LEU A 1 196 ? -83.517 -19.323 93.502 1.00 83.81 196 LEU A C 1
ATOM 1601 O O . LEU A 1 196 ? -84.222 -19.158 94.498 1.00 83.81 196 LEU A O 1
ATOM 1605 N N . SER A 1 197 ? -83.864 -18.850 92.302 1.00 82.94 197 SER A N 1
ATOM 1606 C CA . SER A 1 197 ? -85.149 -18.201 92.011 1.00 82.94 197 SER A CA 1
ATOM 1607 C C . SER A 1 197 ? -86.316 -19.177 92.190 1.00 82.94 197 SER A C 1
ATOM 1609 O O . SER A 1 197 ? -87.248 -18.902 92.943 1.00 82.94 197 SER A O 1
ATOM 1611 N N . ASN A 1 198 ? -86.219 -20.372 91.603 1.00 79.62 198 ASN A N 1
ATOM 1612 C CA . ASN A 1 198 ? -87.230 -21.420 91.731 1.00 79.62 198 ASN A CA 1
ATOM 1613 C C . ASN A 1 198 ? -87.409 -21.879 93.186 1.00 79.62 198 ASN A C 1
ATOM 1615 O O . ASN A 1 198 ? -88.542 -22.024 93.633 1.00 79.62 198 ASN A O 1
ATOM 1619 N N . PHE A 1 199 ? -86.327 -22.016 93.957 1.00 80.75 199 PHE A N 1
ATOM 1620 C CA . PHE A 1 199 ? -86.400 -22.348 95.384 1.00 80.75 199 PHE A CA 1
ATOM 1621 C C . PHE A 1 199 ? -87.091 -21.250 96.216 1.00 80.75 199 PHE A C 1
ATOM 1623 O O . PHE A 1 199 ? -87.896 -21.550 97.097 1.00 80.75 199 PHE A O 1
ATOM 1630 N N . LYS A 1 200 ? -86.848 -19.966 95.908 1.00 76.81 200 LYS A N 1
ATOM 1631 C CA . LYS A 1 200 ? -87.586 -18.841 96.516 1.00 76.81 200 LYS A CA 1
ATOM 1632 C C . LYS A 1 200 ? -89.070 -18.855 96.137 1.00 76.81 200 LYS A C 1
ATOM 1634 O O . LYS A 1 200 ? -89.904 -18.595 96.998 1.00 76.81 200 LYS A O 1
ATOM 1639 N N . ASN A 1 201 ? -89.394 -19.190 94.889 1.00 77.06 201 ASN A N 1
ATOM 1640 C CA . ASN A 1 201 ? -90.775 -19.316 94.421 1.00 77.06 201 ASN A CA 1
ATOM 1641 C C . ASN A 1 201 ? -91.493 -20.519 95.058 1.00 77.06 201 ASN A C 1
ATOM 1643 O O . ASN A 1 201 ? -92.681 -20.441 95.341 1.00 77.06 201 ASN A O 1
ATOM 1647 N N . GLU A 1 202 ? -90.787 -21.616 95.343 1.00 75.31 202 GLU A N 1
ATOM 1648 C CA . GLU A 1 202 ? -91.337 -22.756 96.088 1.00 75.31 202 GLU A CA 1
ATOM 1649 C C . GLU A 1 202 ? -91.616 -22.395 97.560 1.00 75.31 202 GLU A C 1
ATOM 1651 O O . GLU A 1 202 ? -92.624 -22.816 98.128 1.00 75.31 202 GLU A O 1
ATOM 1656 N N . LEU A 1 203 ? -90.757 -21.569 98.169 1.00 72.88 203 LEU A N 1
ATOM 1657 C CA . LEU A 1 203 ? -90.959 -21.017 99.514 1.00 72.88 203 LEU A CA 1
ATOM 1658 C C . LEU A 1 203 ? -92.164 -20.065 99.585 1.00 72.88 203 LEU A C 1
ATOM 1660 O O . LEU A 1 203 ? -92.952 -20.174 100.522 1.00 72.88 203 LEU A O 1
ATOM 1664 N N . THR A 1 204 ? -92.350 -19.171 98.606 1.00 71.00 204 THR A N 1
ATOM 1665 C CA . THR A 1 204 ? -93.533 -18.291 98.569 1.00 71.00 204 THR A CA 1
ATOM 1666 C C . THR A 1 204 ? -94.806 -19.034 98.169 1.00 71.00 204 THR A C 1
ATOM 1668 O O . THR A 1 204 ? -95.877 -18.716 98.677 1.00 71.00 204 THR A O 1
ATOM 1671 N N . LEU A 1 205 ? -94.719 -20.075 97.333 1.00 71.12 205 LEU A N 1
ATOM 1672 C CA . LEU A 1 205 ? -95.841 -20.987 97.099 1.00 71.12 205 LEU A CA 1
ATOM 1673 C C . LEU A 1 205 ? -96.246 -21.722 98.382 1.00 71.12 205 LEU A C 1
ATOM 1675 O O . LEU A 1 205 ? -97.440 -21.858 98.622 1.00 71.12 205 LEU A O 1
ATOM 1679 N N . LYS A 1 206 ? -95.292 -22.127 99.232 1.00 70.00 206 LYS A N 1
ATOM 1680 C CA . LYS A 1 206 ? -95.589 -22.706 100.552 1.00 70.00 206 LYS A CA 1
ATOM 1681 C C . LYS A 1 206 ? -96.269 -21.708 101.490 1.00 70.00 206 LYS A C 1
ATOM 1683 O O . LYS A 1 206 ? -97.332 -22.042 101.995 1.00 70.00 206 LYS A O 1
ATOM 1688 N N . SER A 1 207 ? -95.779 -20.472 101.628 1.00 67.31 207 SER A N 1
ATOM 1689 C CA . SER A 1 207 ? -96.482 -19.470 102.455 1.00 67.31 207 SER A CA 1
ATOM 1690 C C . SER A 1 207 ? -97.880 -19.134 101.920 1.00 67.31 207 SER A C 1
ATOM 1692 O O . SER A 1 207 ? -98.823 -19.000 102.692 1.00 67.31 207 SER A O 1
ATOM 1694 N N . ASN A 1 208 ? -98.045 -19.062 100.595 1.00 65.44 208 ASN A N 1
ATOM 1695 C CA . ASN A 1 208 ? -99.356 -18.859 99.974 1.00 65.44 208 ASN A CA 1
ATOM 1696 C C . ASN A 1 208 ? -100.291 -20.065 100.186 1.00 65.44 208 ASN A C 1
ATOM 1698 O O . ASN A 1 208 ? -101.506 -19.891 100.208 1.00 65.44 208 ASN A O 1
ATOM 1702 N N . LEU A 1 209 ? -99.744 -21.275 100.341 1.00 61.62 209 LEU A N 1
ATOM 1703 C CA . LEU A 1 209 ? -100.500 -22.485 100.658 1.00 61.62 209 LEU A CA 1
ATOM 1704 C C . LEU A 1 209 ? -100.896 -22.512 102.143 1.00 61.62 209 LEU A C 1
ATOM 1706 O O . LEU A 1 209 ? -102.054 -22.788 102.434 1.00 61.62 209 LEU A O 1
ATOM 1710 N N . ASP A 1 210 ? -100.011 -22.092 103.054 1.00 62.34 210 ASP A N 1
ATOM 1711 C CA . ASP A 1 210 ? -100.328 -21.878 104.478 1.00 62.34 210 ASP A CA 1
ATOM 1712 C C . ASP A 1 210 ? -101.438 -20.817 104.670 1.00 62.34 210 ASP A C 1
ATOM 1714 O O . ASP A 1 210 ? -102.266 -20.917 105.579 1.00 62.34 210 ASP A O 1
ATOM 1718 N N . ASP A 1 211 ? -101.474 -19.780 103.825 1.00 61.53 211 ASP A N 1
ATOM 1719 C CA . ASP A 1 211 ? -102.527 -18.752 103.830 1.00 61.53 211 ASP A CA 1
ATOM 1720 C C . ASP A 1 211 ? -103.815 -19.201 103.110 1.00 61.53 211 ASP A C 1
ATOM 1722 O O . ASP A 1 211 ? -104.919 -18.794 103.495 1.00 61.53 211 ASP A O 1
ATOM 1726 N N . LEU A 1 212 ? -103.719 -20.104 102.130 1.00 55.81 212 LEU A N 1
ATOM 1727 C CA . LEU A 1 212 ? -104.880 -20.762 101.526 1.00 55.81 212 LEU A CA 1
ATOM 1728 C C . LEU A 1 212 ? -105.514 -21.800 102.460 1.00 55.81 212 LEU A C 1
ATOM 1730 O O . LEU A 1 212 ? -106.737 -21.856 102.513 1.00 55.81 212 LEU A O 1
ATOM 1734 N N . GLU A 1 213 ? -104.750 -22.553 103.258 1.00 56.41 213 GLU A N 1
ATOM 1735 C CA . GLU A 1 213 ? -105.314 -23.461 104.272 1.00 56.41 213 GLU A CA 1
ATOM 1736 C C . GLU A 1 213 ? -106.064 -22.699 105.378 1.00 56.41 213 GLU A C 1
ATOM 1738 O O . GLU A 1 213 ? -107.114 -23.154 105.840 1.00 56.41 213 GLU A O 1
ATOM 1743 N N . LYS A 1 214 ? -105.610 -21.493 105.752 1.00 58.53 214 LYS A N 1
ATOM 1744 C CA . LYS A 1 214 ? -106.386 -20.585 106.625 1.00 58.53 214 LYS A CA 1
ATOM 1745 C C . LYS A 1 214 ? -107.689 -20.138 105.959 1.00 58.53 214 LYS A C 1
ATOM 1747 O O . LYS A 1 214 ? -108.727 -20.099 106.617 1.00 58.53 214 LYS A O 1
ATOM 1752 N N . SER A 1 215 ? -107.634 -19.817 104.667 1.00 52.59 215 SER A N 1
ATOM 1753 C CA . SER A 1 215 ? -108.772 -19.287 103.903 1.00 52.59 215 SER A CA 1
ATOM 1754 C C . SER A 1 215 ? -109.822 -20.356 103.568 1.00 52.59 215 SER A C 1
ATOM 1756 O O . SER A 1 215 ? -111.015 -20.078 103.612 1.00 52.59 215 SER A O 1
ATOM 1758 N N . LEU A 1 216 ? -109.402 -21.596 103.294 1.00 44.38 216 LEU A N 1
ATOM 1759 C CA . LEU A 1 216 ? -110.271 -22.719 102.918 1.00 44.38 216 LEU A CA 1
ATOM 1760 C C . LEU A 1 216 ? -111.154 -23.221 104.077 1.00 44.38 216 LEU A C 1
ATOM 1762 O O . LEU A 1 216 ? -112.138 -23.917 103.854 1.00 44.38 216 LEU A O 1
ATOM 1766 N N . ASN A 1 217 ? -110.837 -22.836 105.317 1.00 50.00 217 ASN A N 1
ATOM 1767 C CA . ASN A 1 217 ? -111.654 -23.128 106.495 1.00 50.00 217 ASN A CA 1
ATOM 1768 C C . ASN A 1 217 ? -112.846 -22.158 106.678 1.00 50.00 217 ASN A C 1
ATOM 1770 O O . ASN A 1 217 ? -113.501 -22.199 107.721 1.00 50.00 217 ASN A O 1
ATOM 1774 N N . GLN A 1 218 ? -113.148 -21.282 105.705 1.00 43.91 218 GLN A N 1
ATOM 1775 C CA . GLN A 1 218 ? -114.306 -20.378 105.754 1.00 43.91 218 GLN A CA 1
ATOM 1776 C C . GLN A 1 218 ? -115.069 -20.282 104.415 1.00 43.91 218 GLN A C 1
ATOM 1778 O O . GLN A 1 218 ? -114.501 -19.940 103.385 1.00 43.91 218 GLN A O 1
ATOM 1783 N N . ALA A 1 219 ? -116.395 -20.460 104.515 1.00 35.53 219 ALA A N 1
ATOM 1784 C CA . ALA A 1 219 ? -117.449 -20.245 103.510 1.00 35.53 219 ALA A CA 1
ATOM 1785 C C . ALA A 1 219 ? -117.674 -21.311 102.408 1.00 35.53 219 ALA A C 1
ATOM 1787 O O . ALA A 1 219 ? -116.763 -21.865 101.801 1.00 35.53 219 ALA A O 1
ATOM 1788 N N . GLU A 1 220 ? -118.962 -21.547 102.137 1.00 30.97 220 GLU A N 1
ATOM 1789 C CA . GLU A 1 220 ? -119.516 -22.471 101.142 1.00 30.97 220 GLU A CA 1
ATOM 1790 C C . GLU A 1 220 ? -120.201 -21.716 99.972 1.00 30.97 220 GLU A C 1
ATOM 1792 O O . GLU A 1 220 ? -120.729 -20.624 100.160 1.00 30.97 220 GLU A O 1
ATOM 1797 N N . VAL A 1 221 ? -120.336 -22.399 98.821 1.00 34.06 221 VAL A N 1
ATOM 1798 C CA . VAL A 1 221 ? -121.557 -22.425 97.968 1.00 34.06 221 VAL A CA 1
ATOM 1799 C C . VAL A 1 221 ? -121.912 -21.226 97.027 1.00 34.06 221 VAL A C 1
ATOM 1801 O O . VAL A 1 221 ? -122.486 -20.221 97.422 1.00 34.06 221 VAL A O 1
ATOM 1804 N N . ILE A 1 222 ? -121.754 -21.503 95.710 1.00 32.34 222 ILE A N 1
ATOM 1805 C CA . ILE A 1 222 ? -122.703 -21.268 94.572 1.00 32.34 222 ILE A CA 1
ATOM 1806 C C . ILE A 1 222 ? -122.728 -19.936 93.743 1.00 32.34 222 ILE A C 1
ATOM 1808 O O . ILE A 1 222 ? -123.263 -18.926 94.176 1.00 32.34 222 ILE A O 1
ATOM 1812 N N . VAL A 1 223 ? -122.318 -20.068 92.451 1.00 29.03 223 VAL A N 1
ATOM 1813 C CA . VAL A 1 223 ? -122.953 -19.567 91.175 1.00 29.03 223 VAL A CA 1
ATOM 1814 C C . VAL A 1 223 ? -122.932 -18.034 90.883 1.00 29.03 223 VAL A C 1
ATOM 1816 O O . VAL A 1 223 ? -123.270 -17.238 91.743 1.00 29.03 223 VAL A O 1
ATOM 1819 N N . ASN A 1 224 ? -122.556 -17.512 89.689 1.00 28.97 224 ASN A N 1
ATOM 1820 C CA . ASN A 1 224 ? -123.072 -17.812 88.326 1.00 28.97 224 ASN A CA 1
ATOM 1821 C C . ASN A 1 224 ? -122.155 -17.383 87.124 1.00 28.97 224 ASN A C 1
ATOM 1823 O O . ASN A 1 224 ? -121.130 -16.741 87.323 1.00 28.97 224 ASN A O 1
ATOM 1827 N N . GLN A 1 225 ? -122.563 -17.717 85.883 1.00 30.30 225 GLN A N 1
ATOM 1828 C CA . GLN A 1 225 ? -122.014 -17.310 84.548 1.00 30.30 225 GLN A CA 1
ATOM 1829 C C . GLN A 1 225 ? -122.693 -16.014 83.992 1.00 30.30 225 GLN A C 1
ATOM 1831 O O . GLN A 1 225 ? -123.600 -15.546 84.689 1.00 30.30 225 GLN A O 1
ATOM 1836 N N . PRO A 1 226 ? -122.378 -15.422 82.792 1.00 55.16 226 PRO A N 1
ATOM 1837 C CA . PRO A 1 226 ? -121.498 -15.793 81.643 1.00 55.16 226 PRO A CA 1
ATOM 1838 C C . PRO A 1 226 ? -120.422 -14.687 81.324 1.00 55.16 226 PRO A C 1
ATOM 1840 O O . PRO A 1 226 ? -119.892 -14.160 82.295 1.00 55.16 226 PRO A O 1
ATOM 1843 N N . GLU A 1 227 ? -119.934 -14.269 80.126 1.00 25.38 227 GLU A N 1
ATOM 1844 C CA . GLU A 1 227 ? -120.204 -14.467 78.666 1.00 25.38 227 GLU A CA 1
ATOM 1845 C C . GLU A 1 227 ? -118.960 -14.088 77.777 1.00 25.38 227 GLU A C 1
ATOM 1847 O O . GLU A 1 227 ? -117.918 -13.707 78.306 1.00 25.38 227 GLU A O 1
ATOM 1852 N N . ILE A 1 228 ? -119.047 -14.192 76.431 1.00 37.81 228 ILE A N 1
ATOM 1853 C CA . ILE A 1 228 ? -118.004 -14.003 75.372 1.00 37.81 228 ILE A CA 1
ATOM 1854 C C . ILE A 1 228 ? -118.715 -13.419 74.108 1.00 37.81 228 ILE A C 1
ATOM 1856 O O . ILE A 1 228 ? -119.781 -13.974 73.820 1.00 37.81 228 ILE A O 1
ATOM 1860 N N . PRO A 1 229 ? -118.246 -12.381 73.331 1.00 44.12 229 PRO A N 1
ATOM 1861 C CA . PRO A 1 229 ? -117.255 -12.592 72.234 1.00 44.12 229 PRO A CA 1
ATOM 1862 C C . PRO A 1 229 ? -116.463 -11.408 71.571 1.00 44.12 229 PRO A C 1
ATOM 1864 O O . PRO A 1 229 ? -116.848 -10.244 71.594 1.00 44.12 229 PRO A O 1
ATOM 1867 N N . SER A 1 230 ? -115.468 -11.815 70.754 1.00 29.03 230 SER A N 1
ATOM 1868 C CA . SER A 1 230 ? -115.006 -11.251 69.447 1.00 29.03 230 SER A CA 1
ATOM 1869 C C . SER A 1 230 ? -114.051 -10.034 69.321 1.00 29.03 230 SER A C 1
ATOM 1871 O O . SER A 1 230 ? -114.115 -9.060 70.059 1.00 29.03 230 SER A O 1
ATOM 1873 N N . GLU A 1 231 ? -113.174 -10.130 68.303 1.00 36.59 231 GLU A N 1
ATOM 1874 C CA . GLU A 1 231 ? -112.217 -9.126 67.774 1.00 36.59 231 GLU A CA 1
ATOM 1875 C C . GLU A 1 231 ? -112.899 -8.125 66.795 1.00 36.59 231 GLU A C 1
ATOM 1877 O O . GLU A 1 231 ? -114.016 -8.416 66.355 1.00 36.59 231 GLU A O 1
ATOM 1882 N N . PRO A 1 232 ? -112.255 -7.005 66.357 1.00 43.91 232 PRO A N 1
ATOM 1883 C CA . PRO A 1 232 ? -111.354 -7.087 65.179 1.00 43.91 232 PRO A CA 1
ATOM 1884 C C . PRO A 1 232 ? -110.193 -6.051 65.030 1.00 43.91 232 PRO A C 1
ATOM 1886 O O . PRO A 1 232 ? -110.327 -4.876 65.346 1.00 43.91 232 PRO A O 1
ATOM 1889 N N . LYS A 1 233 ? -109.096 -6.517 64.405 1.00 33.78 233 LYS A N 1
ATOM 1890 C CA . LYS A 1 233 ? -108.213 -5.902 63.365 1.00 33.78 233 LYS A CA 1
ATOM 1891 C C . LYS A 1 233 ? -107.992 -4.370 63.245 1.00 33.78 233 LYS A C 1
ATOM 1893 O O . LYS A 1 233 ? -108.916 -3.657 62.887 1.00 33.78 233 LYS A O 1
ATOM 1898 N N . GLU A 1 234 ? -106.707 -3.984 63.191 1.00 32.28 234 GLU A N 1
ATOM 1899 C CA . GLU A 1 234 ? -106.016 -3.113 62.190 1.00 32.28 234 GLU A CA 1
ATOM 1900 C C . GLU A 1 234 ? -104.491 -3.395 62.362 1.00 32.28 234 GLU A C 1
ATOM 1902 O O . GLU A 1 234 ? -104.021 -3.384 63.493 1.00 32.28 234 GLU A O 1
ATOM 1907 N N . THR A 1 235 ? -103.691 -3.966 61.442 1.00 38.38 235 THR A N 1
ATOM 1908 C CA . THR A 1 235 ? -103.198 -3.621 60.077 1.00 38.38 235 THR A CA 1
ATOM 1909 C C . THR A 1 235 ? -102.078 -2.569 60.000 1.00 38.38 235 THR A C 1
ATOM 1911 O O . THR A 1 235 ? -102.186 -1.505 60.595 1.00 38.38 235 THR A O 1
ATOM 1914 N N . ASN A 1 236 ? -101.060 -2.857 59.161 1.00 45.53 236 ASN A N 1
ATOM 1915 C CA . ASN A 1 236 ? -99.764 -2.154 58.991 1.00 45.53 236 ASN A CA 1
ATOM 1916 C C . ASN A 1 236 ? -98.776 -2.426 60.164 1.00 45.53 236 ASN A C 1
ATOM 1918 O O . ASN A 1 236 ? -99.222 -2.661 61.279 1.00 45.53 236 ASN A O 1
ATOM 1922 N N . THR A 1 237 ? -97.441 -2.510 60.021 1.00 54.78 237 THR A N 1
ATOM 1923 C CA . THR A 1 237 ? -96.500 -2.052 58.966 1.00 54.78 237 THR A CA 1
ATOM 1924 C C . THR A 1 237 ? -95.362 -3.067 58.642 1.00 54.78 237 THR A C 1
ATOM 1926 O O . THR A 1 237 ? -94.193 -2.701 58.521 1.00 54.78 237 THR A O 1
ATOM 1929 N N . ILE A 1 238 ? -95.657 -4.368 58.474 1.00 57.78 238 ILE A N 1
ATOM 1930 C CA . ILE A 1 238 ? -94.618 -5.413 58.244 1.00 57.78 238 ILE A CA 1
ATOM 1931 C C . ILE A 1 238 ? -93.666 -5.090 57.066 1.00 57.78 238 ILE A C 1
ATOM 1933 O O . ILE A 1 238 ? -92.461 -5.330 57.170 1.00 57.78 238 ILE A O 1
ATOM 1937 N N . ASP A 1 239 ? -94.172 -4.499 55.981 1.00 54.91 239 ASP A N 1
ATOM 1938 C CA . ASP A 1 239 ? -93.381 -4.157 54.786 1.00 54.91 239 ASP A CA 1
ATOM 1939 C C . ASP A 1 239 ? -92.341 -3.043 55.016 1.00 54.91 239 ASP A C 1
ATOM 1941 O O . ASP A 1 239 ? -91.384 -2.922 54.247 1.00 54.91 239 ASP A O 1
ATOM 1945 N N . GLU A 1 240 ? -92.500 -2.220 56.056 1.00 60.28 240 GLU A N 1
ATOM 1946 C CA . GLU A 1 240 ? -91.525 -1.178 56.410 1.00 60.28 240 GLU A CA 1
ATOM 1947 C C . GLU A 1 240 ? -90.336 -1.794 57.152 1.00 60.28 240 GLU A C 1
ATOM 1949 O O . GLU A 1 240 ? -89.189 -1.605 56.743 1.00 60.28 240 GLU A O 1
ATOM 1954 N N . LEU A 1 241 ? -90.611 -2.654 58.140 1.00 63.41 241 LEU A N 1
ATOM 1955 C CA . LEU A 1 241 ? -89.588 -3.425 58.854 1.00 63.41 241 LEU A CA 1
ATOM 1956 C C . LEU A 1 241 ? -88.783 -4.329 57.904 1.00 63.41 241 LEU A C 1
ATOM 1958 O O . LEU A 1 241 ? -87.569 -4.464 58.051 1.00 63.41 241 LEU A O 1
ATOM 1962 N N . GLN A 1 242 ? -89.420 -4.919 56.884 1.00 66.94 242 GLN A N 1
ATOM 1963 C CA . GLN A 1 242 ? -88.703 -5.713 55.879 1.00 66.94 242 GLN A CA 1
ATOM 1964 C C . GLN A 1 242 ? -87.748 -4.866 55.018 1.00 66.94 242 GLN A C 1
ATOM 1966 O O . GLN A 1 242 ? -86.628 -5.309 54.748 1.00 66.94 242 GLN A O 1
ATOM 1971 N N . LYS A 1 243 ? -88.135 -3.639 54.639 1.00 71.81 243 LYS A N 1
ATOM 1972 C CA . LYS A 1 243 ? -87.252 -2.704 53.913 1.00 71.81 243 LYS A CA 1
ATOM 1973 C C . LYS A 1 243 ? -86.080 -2.235 54.771 1.00 71.81 243 LYS A C 1
ATOM 1975 O O . LYS A 1 243 ? -84.958 -2.174 54.274 1.00 71.81 243 LYS A O 1
ATOM 1980 N N . GLU A 1 244 ? -86.312 -1.953 56.049 1.00 70.94 244 GLU A N 1
ATOM 1981 C CA . GLU A 1 244 ? -85.269 -1.507 56.979 1.00 70.94 244 GLU A CA 1
ATOM 1982 C C . GLU A 1 244 ? -84.219 -2.607 57.233 1.00 70.94 244 GLU A C 1
ATOM 1984 O O . GLU A 1 244 ? -83.014 -2.367 57.123 1.00 70.94 244 GLU A O 1
ATOM 1989 N N . ILE A 1 245 ? -84.662 -3.858 57.415 1.00 76.06 245 ILE A N 1
ATOM 1990 C CA . ILE A 1 245 ? -83.783 -5.041 57.494 1.00 76.06 245 ILE A CA 1
ATOM 1991 C C . ILE A 1 245 ? -82.982 -5.250 56.196 1.00 76.06 245 ILE A C 1
ATOM 1993 O O . ILE A 1 245 ? -81.850 -5.742 56.240 1.00 76.06 245 ILE A O 1
ATOM 1997 N N . GLN A 1 246 ? -83.541 -4.905 55.033 1.00 75.25 246 GLN A N 1
ATOM 1998 C CA . GLN A 1 246 ? -82.843 -5.015 53.751 1.00 75.25 246 GLN A CA 1
ATOM 1999 C C . GLN A 1 246 ? -81.791 -3.906 53.569 1.00 75.25 246 GLN A C 1
ATOM 2001 O O . GLN A 1 246 ? -80.674 -4.202 53.145 1.00 75.25 246 GLN A O 1
ATOM 2006 N N . LEU A 1 247 ? -82.094 -2.670 53.979 1.00 78.56 247 LEU A N 1
ATOM 2007 C CA . LEU A 1 247 ? -81.158 -1.540 53.963 1.00 78.56 247 LEU A CA 1
ATOM 2008 C C . LEU A 1 247 ? -79.937 -1.785 54.870 1.00 78.56 247 LEU A C 1
ATOM 2010 O O . LEU A 1 247 ? -78.799 -1.580 54.446 1.00 78.56 247 LEU A O 1
ATOM 2014 N N . LEU A 1 248 ? -80.156 -2.303 56.084 1.00 76.19 248 LEU A N 1
ATOM 2015 C CA . LEU A 1 248 ? -79.083 -2.651 57.027 1.00 76.19 248 LEU A CA 1
ATOM 2016 C C . LEU A 1 248 ? -78.141 -3.742 56.481 1.00 76.19 248 LEU A C 1
ATOM 2018 O O . LEU A 1 248 ? -76.929 -3.694 56.706 1.00 76.19 248 LEU A O 1
ATOM 2022 N N . LYS A 1 249 ? -78.665 -4.707 55.710 1.00 80.00 249 LYS A N 1
ATOM 2023 C CA . LYS A 1 249 ? -77.849 -5.744 55.048 1.00 80.00 249 LYS A CA 1
ATOM 2024 C C . LYS A 1 249 ? -76.973 -5.183 53.923 1.00 80.00 249 LYS A C 1
ATOM 2026 O O . LYS A 1 249 ? -75.855 -5.660 53.742 1.00 80.00 249 LYS A O 1
ATOM 2031 N N . GLU A 1 250 ? -77.446 -4.173 53.194 1.00 79.00 250 GLU A N 1
ATOM 2032 C CA . GLU A 1 250 ? -76.660 -3.488 52.156 1.00 79.00 250 GLU A CA 1
ATOM 2033 C C . GLU A 1 250 ? -75.527 -2.646 52.781 1.00 79.00 250 GLU A C 1
ATOM 2035 O O . GLU A 1 250 ? -74.386 -2.696 52.323 1.00 79.00 250 GLU A O 1
ATOM 2040 N N . GLN A 1 251 ? -75.799 -1.950 53.892 1.00 76.06 251 GLN A N 1
ATOM 2041 C CA . GLN A 1 251 ? -74.789 -1.182 54.638 1.00 76.06 251 GLN A CA 1
ATOM 2042 C C . GLN A 1 251 ? -73.656 -2.073 55.180 1.00 76.06 251 GLN A C 1
ATOM 2044 O O . GLN A 1 251 ? -72.480 -1.775 54.964 1.00 76.06 251 GLN A O 1
ATOM 2049 N N . MET A 1 252 ? -73.999 -3.210 55.799 1.00 74.69 252 MET A N 1
ATOM 2050 C CA . MET A 1 252 ? -73.034 -4.218 56.274 1.00 74.69 252 MET A CA 1
ATOM 2051 C C . MET A 1 252 ? -72.116 -4.738 55.154 1.00 74.69 252 MET A C 1
ATOM 2053 O O . MET A 1 252 ? -70.924 -4.960 55.366 1.00 74.69 252 MET A O 1
ATOM 2057 N N . LYS A 1 253 ? -72.663 -4.924 53.947 1.00 74.25 253 LYS A N 1
ATOM 2058 C CA . LYS A 1 253 ? -71.920 -5.401 52.773 1.00 74.25 253 LYS A CA 1
ATOM 2059 C C . LYS A 1 253 ? -70.930 -4.353 52.252 1.00 74.25 253 LYS A C 1
ATOM 2061 O O . LYS A 1 253 ? -69.822 -4.712 51.860 1.00 74.25 253 LYS A O 1
ATOM 2066 N N . ASN A 1 254 ? -71.298 -3.073 52.283 1.00 71.50 254 ASN A N 1
ATOM 2067 C CA . ASN A 1 254 ? -70.434 -1.991 51.807 1.00 71.50 254 ASN A CA 1
ATOM 2068 C C . ASN A 1 254 ? -69.261 -1.715 52.765 1.00 71.50 254 ASN A C 1
ATOM 2070 O O . ASN A 1 254 ? -68.135 -1.569 52.293 1.00 71.50 254 ASN A O 1
ATOM 2074 N N . GLN A 1 255 ? -69.466 -1.790 54.089 1.00 70.38 255 GLN A N 1
ATOM 2075 C CA . GLN A 1 255 ? -68.357 -1.711 55.059 1.00 70.38 255 GLN A CA 1
ATOM 2076 C C . GLN A 1 255 ? -67.292 -2.802 54.839 1.00 70.38 255 GLN A C 1
ATOM 2078 O O . GLN A 1 255 ? -66.097 -2.547 54.992 1.00 70.38 255 GLN A O 1
ATOM 2083 N N . GLN A 1 256 ? -67.699 -4.010 54.431 1.00 63.78 256 GLN A N 1
ATOM 2084 C CA . GLN A 1 256 ? -66.757 -5.083 54.090 1.00 63.78 256 GLN A CA 1
ATOM 2085 C C . GLN A 1 256 ? -66.001 -4.828 52.775 1.00 63.78 256 GLN A C 1
ATOM 2087 O O . GLN A 1 256 ? -64.917 -5.373 52.591 1.00 63.78 256 GLN A O 1
ATOM 2092 N N . LEU A 1 257 ? -66.521 -4.006 51.861 1.00 64.19 257 LEU A N 1
ATOM 2093 C CA . LEU A 1 257 ? -65.816 -3.608 50.636 1.00 64.19 257 LEU A CA 1
ATOM 2094 C C . LEU A 1 257 ? -64.779 -2.509 50.903 1.00 64.19 257 LEU A C 1
ATOM 2096 O O . LEU A 1 257 ? -63.666 -2.596 50.388 1.00 64.19 257 LEU A O 1
ATOM 2100 N N . GLU A 1 258 ? -65.095 -1.531 51.753 1.00 60.88 258 GLU A N 1
ATOM 2101 C CA . GLU A 1 258 ? -64.162 -0.459 52.134 1.00 60.88 258 GLU A CA 1
ATOM 2102 C C . GLU A 1 258 ? -62.946 -1.014 52.898 1.00 60.88 258 GLU A C 1
ATOM 2104 O O . GLU A 1 258 ? -61.804 -0.765 52.506 1.00 60.88 258 GLU A O 1
ATOM 2109 N N . GLN A 1 259 ? -63.172 -1.892 53.885 1.00 57.88 259 GLN A N 1
ATOM 2110 C CA . GLN A 1 259 ? -62.096 -2.571 54.629 1.00 57.88 259 GLN A CA 1
ATOM 2111 C C . GLN A 1 259 ? -61.189 -3.450 53.745 1.00 57.88 259 GLN A C 1
ATOM 2113 O O . GLN A 1 259 ? -60.025 -3.670 54.083 1.00 57.88 259 GLN A O 1
ATOM 2118 N N . ASN A 1 260 ? -61.693 -3.937 52.604 1.00 56.69 260 ASN A N 1
ATOM 2119 C CA . ASN A 1 260 ? -60.900 -4.692 51.630 1.00 56.69 260 ASN A CA 1
ATOM 2120 C C . ASN A 1 260 ? -60.116 -3.796 50.653 1.00 56.69 260 ASN A C 1
ATOM 2122 O O . ASN A 1 260 ? -59.150 -4.275 50.060 1.00 56.69 260 ASN A O 1
ATOM 2126 N N . MET A 1 261 ? -60.465 -2.513 50.492 1.00 54.19 261 MET A N 1
ATOM 2127 C CA . MET A 1 261 ? -59.641 -1.576 49.716 1.00 54.19 261 MET A CA 1
ATOM 2128 C C . MET A 1 261 ? -58.451 -1.059 50.528 1.00 54.19 261 MET A C 1
ATOM 2130 O O . MET A 1 261 ? -57.329 -1.071 50.020 1.00 54.19 261 MET A O 1
ATOM 2134 N N . GLU A 1 262 ? -58.645 -0.680 51.795 1.00 51.12 262 GLU A N 1
ATOM 2135 C CA . GLU A 1 262 ? -57.576 -0.081 52.618 1.00 51.12 262 GLU A CA 1
ATOM 2136 C C . GLU A 1 262 ? -56.397 -1.036 52.896 1.00 51.12 262 GLU A C 1
ATOM 2138 O O . GLU A 1 262 ? -55.263 -0.589 53.081 1.00 51.12 262 GLU A O 1
ATOM 2143 N N . GLN A 1 263 ? -56.610 -2.357 52.836 1.00 49.78 263 GLN A N 1
ATOM 2144 C CA . GLN A 1 263 ? -55.525 -3.345 52.938 1.00 49.78 263 GLN A CA 1
ATOM 2145 C C . GLN A 1 263 ? -54.704 -3.520 51.645 1.00 49.78 263 GLN A C 1
ATOM 2147 O O . GLN A 1 263 ? -53.676 -4.197 51.669 1.00 49.78 263 GLN A O 1
ATOM 2152 N N . THR A 1 264 ? -55.088 -2.888 50.528 1.00 40.78 264 THR A N 1
ATOM 2153 C CA . THR A 1 264 ? -54.289 -2.904 49.283 1.00 40.78 264 THR A CA 1
ATOM 2154 C C . THR A 1 264 ? -53.262 -1.769 49.195 1.00 40.78 264 THR A C 1
ATOM 2156 O O . THR A 1 264 ? -52.407 -1.786 48.310 1.00 40.78 264 THR A O 1
ATOM 2159 N N . THR A 1 265 ? -53.278 -0.812 50.131 1.00 43.25 265 THR A N 1
ATOM 2160 C CA . THR A 1 265 ? -52.454 0.408 50.081 1.00 43.25 265 THR A CA 1
ATOM 2161 C C . THR A 1 265 ? -51.561 0.605 51.310 1.00 43.25 265 THR A C 1
ATOM 2163 O O . THR A 1 265 ? -51.557 1.689 51.884 1.00 43.25 265 THR A O 1
ATOM 2166 N N . ASN A 1 266 ? -50.791 -0.417 51.724 1.00 41.88 266 ASN A N 1
ATOM 2167 C CA . ASN A 1 266 ? -49.621 -0.220 52.607 1.00 41.88 266 ASN A CA 1
ATOM 2168 C C . ASN A 1 266 ? -48.647 -1.423 52.689 1.00 41.88 266 ASN A C 1
ATOM 2170 O O . ASN A 1 266 ? -48.451 -2.012 53.752 1.00 41.88 266 ASN A O 1
ATOM 2174 N N . SER A 1 267 ? -48.001 -1.791 51.572 1.00 33.66 267 SER A N 1
ATOM 2175 C CA . SER A 1 267 ? -46.690 -2.488 51.551 1.00 33.66 267 SER A CA 1
ATOM 2176 C C . SER A 1 267 ? -46.136 -2.620 50.126 1.00 33.66 267 SER A C 1
ATOM 2178 O O . SER A 1 267 ? -46.547 -3.533 49.416 1.00 33.66 267 SER A O 1
ATOM 2180 N N . ASN A 1 268 ? -45.211 -1.733 49.724 1.00 35.34 268 ASN A N 1
ATOM 2181 C CA . ASN A 1 268 ? -44.031 -2.019 48.878 1.00 35.34 268 ASN A CA 1
ATOM 2182 C C . ASN A 1 268 ? -43.348 -0.711 48.419 1.00 35.34 268 ASN A C 1
ATOM 2184 O O . ASN A 1 268 ? -43.754 -0.100 47.436 1.00 35.34 268 ASN A O 1
ATOM 2188 N N . GLU A 1 269 ? -42.249 -0.347 49.079 1.00 32.06 269 GLU A N 1
ATOM 2189 C CA . GLU A 1 269 ? -41.176 0.482 48.510 1.00 32.06 269 GLU A CA 1
ATOM 2190 C C . GLU A 1 269 ? -39.850 -0.289 48.626 1.00 32.06 269 GLU A C 1
ATOM 2192 O O . GLU A 1 269 ? -39.737 -1.166 49.482 1.00 32.06 269 GLU A O 1
ATOM 2197 N N . ALA A 1 270 ? -38.856 0.074 47.800 1.00 31.33 270 ALA A N 1
ATOM 2198 C CA . ALA A 1 270 ? -37.500 -0.501 47.739 1.00 31.33 270 ALA A CA 1
ATOM 2199 C C . ALA A 1 270 ? -37.464 -2.016 47.376 1.00 31.33 270 ALA A C 1
ATOM 2201 O O . ALA A 1 270 ? -37.824 -2.876 48.169 1.00 31.33 270 ALA A O 1
ATOM 2202 N N . GLN A 1 271 ? -36.998 -2.451 46.197 1.00 30.73 271 GLN A N 1
ATOM 2203 C CA . GLN A 1 271 ? -35.789 -2.025 45.470 1.00 30.73 271 GLN A CA 1
ATOM 2204 C C . GLN A 1 271 ? -35.830 -2.351 43.957 1.00 30.73 271 GLN A C 1
ATOM 2206 O O . GLN A 1 271 ? -36.711 -3.053 43.468 1.00 30.73 271 GLN A O 1
ATOM 2211 N N . SER A 1 272 ? -34.834 -1.834 43.232 1.00 29.92 272 SER A N 1
ATOM 2212 C CA . SER A 1 272 ? -34.585 -1.970 41.788 1.00 29.92 272 SER A CA 1
ATOM 2213 C C . SER A 1 272 ? -34.099 -3.352 41.318 1.00 29.92 272 SER A C 1
ATOM 2215 O O . SER A 1 272 ? -33.369 -4.028 42.046 1.00 29.92 272 SER A O 1
ATOM 2217 N N . PRO A 1 273 ? -34.346 -3.682 40.038 1.00 37.72 273 PRO A N 1
ATOM 2218 C CA . PRO A 1 273 ? -33.408 -4.412 39.179 1.00 37.72 273 PRO A CA 1
ATOM 2219 C C . PRO A 1 273 ? -32.940 -3.577 37.960 1.00 37.72 273 PRO A C 1
ATOM 2221 O O . PRO A 1 273 ? -33.547 -2.560 37.628 1.00 37.72 273 PRO A O 1
ATOM 2224 N N . ASP A 1 274 ? -31.853 -4.016 37.316 1.00 28.03 274 ASP A N 1
ATOM 2225 C CA . ASP A 1 274 ? -31.118 -3.298 36.256 1.00 28.03 274 ASP A CA 1
ATOM 2226 C C . ASP A 1 274 ? -31.743 -3.309 34.844 1.00 28.03 274 ASP A C 1
ATOM 2228 O O . ASP A 1 274 ? -32.610 -4.117 34.504 1.00 28.03 274 ASP A O 1
ATOM 2232 N N . ASP A 1 275 ? -31.198 -2.433 33.992 1.00 33.28 275 ASP A N 1
ATOM 2233 C CA . ASP A 1 275 ? -31.353 -2.416 32.535 1.00 33.28 275 ASP A CA 1
ATOM 2234 C C . ASP A 1 275 ? -30.958 -3.736 31.845 1.00 33.28 275 ASP A C 1
ATOM 2236 O O . ASP A 1 275 ? -29.898 -4.312 32.098 1.00 33.28 275 ASP A O 1
ATOM 2240 N N . ASN A 1 276 ? -31.719 -4.098 30.804 1.00 31.11 276 ASN A N 1
ATOM 2241 C CA . ASN A 1 276 ? -31.133 -4.633 29.569 1.00 31.11 276 ASN A CA 1
ATOM 2242 C C . ASN A 1 276 ? -32.026 -4.342 28.342 1.00 31.11 276 ASN A C 1
ATOM 2244 O O . ASN A 1 276 ? -32.839 -5.161 27.926 1.00 31.11 276 ASN A O 1
ATOM 2248 N N . ILE A 1 277 ? -31.895 -3.111 27.827 1.00 36.78 277 ILE A N 1
ATOM 2249 C CA . ILE A 1 277 ? -31.872 -2.692 26.403 1.00 36.78 277 ILE A CA 1
ATOM 2250 C C . ILE A 1 277 ? -32.482 -3.662 25.344 1.00 36.78 277 ILE A C 1
ATOM 2252 O O . ILE A 1 277 ? -32.004 -4.792 25.239 1.00 36.78 277 ILE A O 1
ATOM 2256 N N . PRO A 1 278 ? -33.319 -3.188 24.377 1.00 41.25 278 PRO A N 1
ATOM 2257 C CA . PRO A 1 278 ? -34.045 -1.900 24.319 1.00 41.25 278 PRO A CA 1
ATOM 2258 C C . PRO A 1 278 ? -35.437 -1.913 23.610 1.00 41.25 278 PRO A C 1
ATOM 2260 O O . PRO A 1 278 ? -35.876 -2.919 23.071 1.00 41.25 278 PRO A O 1
ATOM 2263 N N . ALA A 1 279 ? -36.022 -0.707 23.485 1.00 27.95 279 ALA A N 1
ATOM 2264 C CA . ALA A 1 279 ? -36.906 -0.223 22.398 1.00 27.95 279 ALA A CA 1
ATOM 2265 C C . ALA A 1 279 ? -38.316 -0.871 22.240 1.00 27.95 279 ALA A C 1
ATOM 2267 O O . ALA A 1 279 ? -38.435 -2.065 22.011 1.00 27.95 279 ALA A O 1
ATOM 2268 N N . SER A 1 280 ? -39.466 -0.178 22.351 1.00 27.16 280 SER A N 1
ATOM 2269 C CA . SER A 1 280 ? -39.865 1.211 21.992 1.00 27.16 280 SER A CA 1
ATOM 2270 C C . SER A 1 280 ? -39.913 1.450 20.466 1.00 27.16 280 SER A C 1
ATOM 2272 O O . SER A 1 280 ? -38.904 1.247 19.803 1.00 27.16 280 SER A O 1
ATOM 2274 N N . SER A 1 281 ? -41.012 1.899 19.840 1.00 29.11 281 SER A N 1
ATOM 2275 C CA . SER A 1 281 ? -42.351 2.272 20.348 1.00 29.11 281 SER A CA 1
ATOM 2276 C C . SER A 1 281 ? -43.432 2.221 19.242 1.00 29.11 281 SER A C 1
ATOM 2278 O O . SER A 1 281 ? -43.178 1.784 18.121 1.00 29.11 281 SER A O 1
ATOM 2280 N N . ASN A 1 282 ? -44.664 2.613 19.589 1.00 30.30 282 ASN A N 1
ATOM 2281 C CA . ASN A 1 282 ? -45.881 2.454 18.789 1.00 30.30 282 ASN A CA 1
ATOM 2282 C C . ASN A 1 282 ? -46.010 3.370 17.551 1.00 30.30 282 ASN A C 1
ATOM 2284 O O . ASN A 1 282 ? -45.424 4.445 17.443 1.00 30.30 282 ASN A O 1
ATOM 2288 N N . THR A 1 283 ? -46.926 2.938 16.682 1.00 25.48 283 THR A N 1
ATOM 2289 C CA . THR A 1 283 ? -47.820 3.730 15.813 1.00 25.48 283 THR A CA 1
ATOM 2290 C C . THR A 1 283 ? -48.363 5.027 16.463 1.00 25.48 283 THR A C 1
ATOM 2292 O O . THR A 1 283 ? -48.502 5.092 17.680 1.00 25.48 283 THR A O 1
ATOM 2295 N N . SER A 1 284 ? -48.777 6.083 15.742 1.00 28.84 284 SER A N 1
ATOM 2296 C CA . SER A 1 284 ? -48.786 6.360 14.289 1.00 28.84 284 SER A CA 1
ATOM 2297 C C . SER A 1 284 ? -49.047 7.854 13.993 1.00 28.84 284 SER A C 1
ATOM 2299 O O . SER A 1 284 ? -49.684 8.528 14.790 1.00 28.84 284 SER A O 1
ATOM 2301 N N . SER A 1 285 ? -48.674 8.293 12.781 1.00 29.66 285 SER A N 1
ATOM 2302 C CA . SER A 1 285 ? -49.289 9.368 11.963 1.00 29.66 285 SER A CA 1
ATOM 2303 C C . SER A 1 285 ? -49.530 10.788 12.520 1.00 29.66 285 SER A C 1
ATOM 2305 O O . SER A 1 285 ? -50.369 10.995 13.384 1.00 29.66 285 SER A O 1
ATOM 2307 N N . VAL A 1 286 ? -49.011 11.798 11.801 1.00 28.17 286 VAL A N 1
ATOM 2308 C CA . VAL A 1 286 ? -49.812 12.776 11.009 1.00 28.17 286 VAL A CA 1
ATOM 2309 C C . VAL A 1 286 ? -48.883 13.494 10.000 1.00 28.17 286 VAL A C 1
ATOM 2311 O O . VAL A 1 286 ? -47.662 13.396 10.107 1.00 28.17 286 VAL A O 1
ATOM 2314 N N . LYS A 1 287 ? -49.443 14.111 8.946 1.00 32.09 287 LYS A N 1
ATOM 2315 C CA . LYS A 1 287 ? -48.764 14.440 7.675 1.00 32.09 287 LYS A CA 1
ATOM 2316 C C . LYS A 1 287 ? -49.034 15.883 7.211 1.00 32.09 287 LYS A C 1
ATOM 2318 O O . LYS A 1 287 ? -50.200 16.235 7.066 1.00 32.09 287 LYS A O 1
ATOM 2323 N N . ILE A 1 288 ? -47.992 16.651 6.854 1.00 28.67 288 ILE A N 1
ATOM 2324 C CA . ILE A 1 288 ? -48.084 17.906 6.067 1.00 28.67 288 ILE A CA 1
ATOM 2325 C C . ILE A 1 288 ? -46.892 18.007 5.085 1.00 28.67 288 ILE A C 1
ATOM 2327 O O . ILE A 1 288 ? -45.753 17.764 5.472 1.00 28.67 288 ILE A O 1
ATOM 2331 N N . GLU A 1 289 ? -47.165 18.380 3.829 1.00 32.81 289 GLU A N 1
ATOM 2332 C CA . GLU A 1 289 ? -46.206 18.792 2.775 1.00 32.81 289 GLU A CA 1
ATOM 2333 C C . GLU A 1 289 ? -46.413 20.300 2.483 1.00 32.81 289 GLU A C 1
ATOM 2335 O O . GLU A 1 289 ? -47.513 20.801 2.742 1.00 32.81 289 GLU A O 1
ATOM 2340 N N . PRO A 1 290 ? -45.405 21.058 1.995 1.00 40.56 290 PRO A N 1
ATOM 2341 C CA . PRO A 1 290 ? -45.389 21.486 0.576 1.00 40.56 290 PRO A CA 1
ATOM 2342 C C . PRO A 1 290 ? -43.947 21.613 -0.026 1.00 40.56 290 PRO A C 1
ATOM 2344 O O . PRO A 1 290 ? -42.994 21.254 0.665 1.00 40.56 290 PRO A O 1
ATOM 2347 N N . PRO A 1 291 ? -43.743 22.031 -1.311 1.00 47.59 291 PRO A N 1
ATOM 2348 C CA . PRO A 1 291 ? -42.636 21.496 -2.125 1.00 47.59 291 PRO A CA 1
ATOM 2349 C C . PRO A 1 291 ? -41.474 22.464 -2.554 1.00 47.59 291 PRO A C 1
ATOM 2351 O O . PRO A 1 291 ? -40.631 22.728 -1.701 1.00 47.59 291 PRO A O 1
ATOM 2354 N N . PRO A 1 292 ? -41.234 22.877 -3.831 1.00 48.72 292 PRO A N 1
ATOM 2355 C CA . PRO A 1 292 ? -39.948 22.520 -4.464 1.00 48.72 292 PRO A CA 1
ATOM 2356 C C . PRO A 1 292 ? -39.132 23.641 -5.164 1.00 48.72 292 PRO A C 1
ATOM 2358 O O . PRO A 1 292 ? -39.688 24.555 -5.763 1.00 48.72 292 PRO A O 1
ATOM 2361 N N . GLY A 1 293 ? -37.815 23.412 -5.304 1.00 26.23 293 GLY A N 1
ATOM 2362 C CA . GLY A 1 293 ? -37.104 23.602 -6.587 1.00 26.23 293 GLY A CA 1
ATOM 2363 C C . GLY A 1 293 ? -36.212 24.842 -6.843 1.00 26.23 293 GLY A C 1
ATOM 2364 O O . GLY A 1 293 ? -36.498 25.951 -6.422 1.00 26.23 293 GLY A O 1
ATOM 2365 N N . ASN A 1 294 ? -35.192 24.594 -7.684 1.00 30.91 294 ASN A N 1
ATOM 2366 C CA . ASN A 1 294 ? -34.540 25.468 -8.686 1.00 30.91 294 ASN A CA 1
ATOM 2367 C C . ASN A 1 294 ? -33.647 26.701 -8.353 1.00 30.91 294 ASN A C 1
ATOM 2369 O O . ASN A 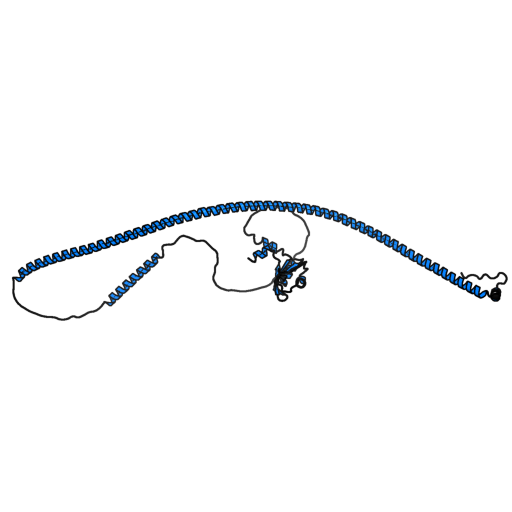1 294 ? -34.120 27.739 -7.915 1.00 30.91 294 ASN A O 1
ATOM 2373 N N . LEU A 1 295 ? -32.420 26.617 -8.912 1.00 27.33 295 LEU A N 1
ATOM 2374 C CA . LEU A 1 295 ? -31.693 27.616 -9.741 1.00 27.33 295 LEU A CA 1
ATOM 2375 C C . LEU A 1 295 ? -31.087 28.903 -9.115 1.00 27.33 295 LEU A C 1
ATOM 2377 O O . LEU A 1 295 ? -31.380 29.287 -7.993 1.00 27.33 295 LEU A O 1
ATOM 2381 N N . GLY A 1 296 ? -30.170 29.521 -9.887 1.00 28.70 296 GLY A N 1
ATOM 2382 C CA . GLY A 1 296 ? -29.187 30.547 -9.475 1.00 28.70 296 GLY A CA 1
ATOM 2383 C C . GLY A 1 296 ? -27.817 29.904 -9.184 1.00 28.70 296 GLY A C 1
ATOM 2384 O O . GLY A 1 296 ? -27.711 29.114 -8.254 1.00 28.70 296 GLY A O 1
ATOM 2385 N N . GLN A 1 297 ? -26.719 30.064 -9.941 1.00 30.25 297 GLN A N 1
ATOM 2386 C CA . GLN A 1 297 ? -26.298 31.064 -10.943 1.00 30.25 297 GLN A CA 1
ATOM 2387 C C . GLN A 1 297 ? -26.160 32.502 -10.415 1.00 30.25 297 GLN A C 1
ATOM 2389 O O . GLN A 1 297 ? -27.120 33.254 -10.444 1.00 30.25 297 GLN A O 1
ATOM 2394 N N . ASP A 1 298 ? -24.955 32.849 -9.942 1.00 27.72 298 ASP A N 1
ATOM 2395 C CA . ASP A 1 298 ? -24.031 33.840 -10.547 1.00 27.72 298 ASP A CA 1
ATOM 2396 C C . ASP A 1 298 ? -22.638 33.697 -9.874 1.00 27.72 298 ASP A C 1
ATOM 2398 O O . ASP A 1 298 ? -22.547 33.106 -8.799 1.00 27.72 298 ASP A O 1
ATOM 2402 N N . ARG A 1 299 ? -21.458 33.997 -10.448 1.00 28.73 299 ARG A N 1
ATOM 2403 C CA . ARG A 1 299 ? -20.971 34.930 -11.500 1.00 28.73 299 ARG A CA 1
ATOM 2404 C C . ARG A 1 299 ? -20.691 36.378 -11.065 1.00 28.73 299 ARG A C 1
ATOM 2406 O O . ARG A 1 299 ? -21.438 37.291 -11.381 1.00 28.73 299 ARG A O 1
ATOM 2413 N N . SER A 1 300 ? -19.513 36.566 -10.469 1.00 29.59 300 SER A N 1
ATOM 2414 C CA . SER A 1 300 ? -18.579 37.675 -10.762 1.00 29.59 300 SER A CA 1
ATOM 2415 C C . SER A 1 300 ? -17.254 37.355 -10.047 1.00 29.59 300 SER A C 1
ATOM 2417 O O . SER A 1 300 ? -17.270 37.099 -8.846 1.00 29.59 300 SER A O 1
ATOM 2419 N N . ASP A 1 301 ? -16.131 37.111 -10.720 1.00 29.86 301 ASP A N 1
ATOM 2420 C CA . ASP A 1 301 ? -15.320 38.018 -11.556 1.00 29.86 301 ASP A CA 1
ATOM 2421 C C . ASP A 1 301 ? -14.532 39.067 -10.753 1.00 29.86 301 ASP A C 1
ATOM 2423 O O . ASP A 1 301 ? -15.078 40.085 -10.320 1.00 29.86 301 ASP A O 1
ATOM 2427 N N . LYS A 1 302 ? -13.217 38.822 -10.621 1.00 33.03 302 LYS A N 1
ATOM 2428 C CA . LYS A 1 302 ? -12.140 39.827 -10.724 1.00 33.03 302 LYS A CA 1
ATOM 2429 C C . LYS A 1 302 ? -10.759 39.175 -10.841 1.00 33.03 302 LYS A C 1
ATOM 2431 O O . LYS A 1 302 ? -10.584 37.993 -10.552 1.00 33.03 302 LYS A O 1
ATOM 2436 N N . ASP A 1 303 ? -9.815 39.951 -11.359 1.00 31.78 303 ASP A N 1
ATOM 2437 C CA . ASP A 1 303 ? -8.677 39.446 -12.125 1.00 31.78 303 ASP A CA 1
ATOM 2438 C C . ASP A 1 303 ? -7.396 39.069 -11.355 1.00 31.78 303 ASP A C 1
ATOM 2440 O O . ASP A 1 303 ? -7.159 39.430 -10.205 1.00 31.78 303 ASP A O 1
ATOM 2444 N N . LYS A 1 304 ? -6.547 38.356 -12.111 1.00 27.84 304 LYS A N 1
ATOM 2445 C CA . LYS A 1 304 ? -5.068 38.329 -12.113 1.00 27.84 304 LYS A CA 1
ATOM 2446 C C . LYS A 1 304 ? -4.331 39.533 -11.471 1.00 27.84 304 LYS A C 1
ATOM 2448 O O . LYS A 1 304 ? -4.837 40.649 -11.536 1.00 27.84 304 LYS A O 1
ATOM 2453 N N . PRO A 1 305 ? -3.008 39.397 -11.203 1.00 38.91 305 PRO A N 1
ATOM 2454 C CA . PRO A 1 305 ? -2.202 38.181 -10.972 1.00 38.91 305 PRO A CA 1
ATOM 2455 C C . PRO A 1 305 ? -1.235 38.352 -9.771 1.00 38.91 305 PRO A C 1
ATOM 2457 O O . PRO A 1 305 ? -1.250 39.381 -9.111 1.00 38.91 305 PRO A O 1
ATOM 2460 N N . ILE A 1 306 ? -0.339 37.380 -9.537 1.00 25.36 306 ILE A N 1
ATOM 2461 C CA . ILE A 1 306 ? 1.134 37.545 -9.386 1.00 25.36 306 ILE A CA 1
ATOM 2462 C C . ILE A 1 306 ? 1.745 36.211 -8.920 1.00 25.36 306 ILE A C 1
ATOM 2464 O O . ILE A 1 306 ? 1.090 35.410 -8.258 1.00 25.36 306 ILE A O 1
ATOM 2468 N N . ALA A 1 307 ? 2.992 35.940 -9.310 1.00 26.20 307 ALA A N 1
ATOM 2469 C CA . ALA A 1 307 ? 3.723 34.739 -8.911 1.00 26.20 307 ALA A CA 1
ATOM 2470 C C . ALA A 1 307 ? 4.592 34.987 -7.668 1.00 26.20 307 ALA A C 1
ATOM 2472 O O . ALA A 1 307 ? 5.255 36.018 -7.579 1.00 26.20 307 ALA A O 1
ATOM 2473 N N . SER A 1 308 ? 4.672 34.010 -6.761 1.00 26.17 308 SER A N 1
ATOM 2474 C CA . SER A 1 308 ? 5.891 33.726 -5.985 1.00 26.17 308 SER A CA 1
ATOM 2475 C C . SER A 1 308 ? 5.787 32.417 -5.193 1.00 26.17 308 SER A C 1
ATOM 2477 O O . SER A 1 308 ? 4.724 31.993 -4.751 1.00 26.17 308 SER A O 1
ATOM 2479 N N . ALA A 1 309 ? 6.943 31.789 -5.018 1.00 26.03 309 ALA A N 1
ATOM 2480 C CA . ALA A 1 309 ? 7.254 30.759 -4.034 1.00 26.03 309 ALA A CA 1
ATOM 2481 C C . ALA A 1 309 ? 8.724 30.996 -3.608 1.00 26.03 309 ALA A C 1
ATOM 2483 O O . ALA A 1 309 ? 9.418 31.730 -4.319 1.00 26.03 309 ALA A O 1
ATOM 2484 N N . PRO A 1 310 ? 9.270 30.356 -2.555 1.00 37.28 310 PRO A N 1
ATOM 2485 C CA . PRO A 1 310 ? 8.622 29.605 -1.472 1.00 37.28 310 PRO A CA 1
ATOM 2486 C C . PRO A 1 310 ? 9.088 30.045 -0.059 1.00 37.28 310 PRO A C 1
ATOM 2488 O O . PRO A 1 310 ? 10.265 30.335 0.142 1.00 37.28 310 PRO A O 1
ATOM 2491 N N . THR A 1 311 ? 8.239 29.937 0.971 1.00 24.91 311 THR A N 1
ATOM 2492 C CA . THR A 1 311 ? 8.698 30.018 2.379 1.00 24.91 311 THR A CA 1
ATOM 2493 C C . THR A 1 311 ? 7.946 29.080 3.332 1.00 24.91 311 THR A C 1
ATOM 2495 O O . THR A 1 311 ? 6.726 29.108 3.459 1.00 24.91 311 THR A O 1
ATOM 2498 N N . LYS A 1 312 ? 8.725 28.276 4.063 1.00 27.84 312 LYS A N 1
ATOM 2499 C CA . LYS A 1 312 ? 8.439 27.767 5.419 1.00 27.84 312 LYS A CA 1
ATOM 2500 C C . LYS A 1 312 ? 9.239 28.666 6.383 1.00 27.84 312 LYS A C 1
ATOM 2502 O O . LYS A 1 312 ? 10.310 29.110 5.961 1.00 27.84 312 LYS A O 1
ATOM 2507 N N . PRO A 1 313 ? 8.811 28.915 7.639 1.00 31.56 313 PRO A N 1
ATOM 2508 C CA . PRO A 1 313 ? 9.044 27.900 8.683 1.00 31.56 313 PRO A CA 1
ATOM 2509 C C . PRO A 1 313 ? 8.076 27.895 9.899 1.00 31.56 313 PRO A C 1
ATOM 2511 O O . PRO A 1 313 ? 7.392 28.874 10.147 1.00 31.56 313 PRO A O 1
ATOM 2514 N N . LYS A 1 314 ? 8.173 26.817 10.707 1.00 27.16 314 LYS A N 1
ATOM 2515 C CA . LYS A 1 314 ? 7.921 26.732 12.175 1.00 27.16 314 LYS A CA 1
ATOM 2516 C C . LYS A 1 314 ? 6.471 26.965 12.697 1.00 27.16 314 LYS A C 1
ATOM 2518 O O . LYS A 1 314 ? 5.795 27.888 12.284 1.00 27.16 314 LYS A O 1
ATOM 2523 N N . GLU A 1 315 ? 5.848 26.021 13.428 1.00 25.16 315 GLU A N 1
ATOM 2524 C CA . GLU A 1 315 ? 6.096 25.598 14.839 1.00 25.16 315 GLU A CA 1
ATOM 2525 C C . GLU A 1 315 ? 5.521 26.655 15.812 1.00 25.16 315 GLU A C 1
ATOM 2527 O O . GLU A 1 315 ? 5.982 27.787 15.799 1.00 25.16 315 GLU A O 1
ATOM 2532 N N . THR A 1 316 ? 4.443 26.393 16.572 1.00 24.64 316 THR A N 1
ATOM 2533 C CA . THR A 1 316 ? 4.438 25.541 17.786 1.00 24.64 316 THR A CA 1
ATOM 2534 C C . THR A 1 316 ? 3.078 24.898 18.177 1.00 24.64 316 THR A C 1
ATOM 2536 O O . THR A 1 316 ? 2.003 25.385 17.854 1.00 24.64 316 THR A O 1
ATOM 2539 N N . VAL A 1 317 ? 3.180 23.782 18.918 1.00 29.55 317 VAL A N 1
ATOM 2540 C CA . VAL A 1 317 ? 2.412 23.333 20.116 1.00 29.55 317 VAL A CA 1
ATOM 2541 C C . VAL A 1 317 ? 0.996 23.898 20.397 1.00 29.55 317 VAL A C 1
ATOM 2543 O O . VAL A 1 317 ? 0.848 25.078 20.676 1.00 29.55 317 VAL A O 1
ATOM 2546 N N . VAL A 1 318 ? 0.003 23.003 20.554 1.00 29.67 318 VAL A N 1
ATOM 2547 C CA . VAL A 1 318 ? -0.743 22.741 21.821 1.00 29.67 318 VAL A CA 1
ATOM 2548 C C . VAL A 1 318 ? -1.612 21.481 21.668 1.00 29.67 318 VAL A C 1
ATOM 2550 O O . VAL A 1 318 ? -2.288 21.282 20.661 1.00 29.67 318 VAL A O 1
ATOM 2553 N N . VAL A 1 319 ? -1.597 20.617 22.686 1.00 29.97 319 VAL A N 1
ATOM 2554 C CA . VAL A 1 319 ? -2.483 19.447 22.806 1.00 29.97 319 VAL A CA 1
ATOM 2555 C C . VAL A 1 319 ? -3.758 19.859 23.540 1.00 29.97 319 VAL A C 1
ATOM 2557 O O . VAL A 1 319 ? -3.660 20.476 24.595 1.00 29.97 319 VAL A O 1
ATOM 2560 N N . ASN A 1 320 ? -4.935 19.435 23.062 1.00 27.62 320 ASN A N 1
ATOM 2561 C CA . ASN A 1 320 ? -5.956 18.941 23.992 1.00 27.62 320 ASN A CA 1
ATOM 2562 C C . ASN A 1 320 ? -7.000 18.010 23.357 1.00 27.62 320 ASN A C 1
ATOM 2564 O O . ASN A 1 320 ? -7.450 18.188 22.221 1.00 27.62 320 ASN A O 1
ATOM 2568 N N . SER A 1 321 ? -7.361 16.992 24.134 1.00 36.47 321 SER A N 1
ATOM 2569 C CA . SER A 1 321 ? -8.291 15.921 23.780 1.00 36.47 321 SER A CA 1
ATOM 2570 C C . SER A 1 321 ? -9.744 16.387 23.847 1.00 36.47 321 SER A C 1
ATOM 2572 O O . SER A 1 321 ? -10.104 17.147 24.737 1.00 36.47 321 SER A O 1
ATOM 2574 N N . ASN A 1 322 ? -10.605 15.875 22.962 1.00 29.41 322 ASN A N 1
ATOM 2575 C CA . ASN A 1 322 ? -12.056 15.891 23.173 1.00 29.41 322 ASN A CA 1
ATOM 2576 C C . ASN A 1 322 ? -12.739 14.765 22.376 1.00 29.41 322 ASN A C 1
ATOM 2578 O O . ASN A 1 322 ? -12.465 14.590 21.185 1.00 29.41 322 ASN A O 1
ATOM 2582 N N . LYS A 1 323 ? -13.619 14.002 23.043 1.00 34.44 323 LYS A N 1
ATOM 2583 C CA . LYS A 1 323 ? -14.309 12.804 22.520 1.00 34.44 323 LYS A CA 1
ATOM 2584 C C . LYS A 1 323 ? -15.398 13.163 21.488 1.00 34.44 323 LYS A C 1
ATOM 2586 O O . LYS A 1 323 ? -16.581 13.097 21.798 1.00 34.44 323 LYS A O 1
ATOM 2591 N N . ALA A 1 324 ? -15.010 13.570 20.277 1.00 34.56 324 ALA A N 1
ATOM 2592 C CA . ALA A 1 324 ? -15.964 13.882 19.195 1.00 34.56 324 ALA A CA 1
ATOM 2593 C C . ALA A 1 324 ? -15.390 13.813 17.759 1.00 34.56 324 ALA A C 1
ATOM 2595 O O . ALA A 1 324 ? -16.034 14.280 16.820 1.00 34.56 324 ALA A O 1
ATOM 2596 N N . LYS A 1 325 ? -14.157 13.320 17.559 1.00 30.27 325 LYS A N 1
ATOM 2597 C CA . LYS A 1 325 ? -13.425 13.484 16.280 1.00 30.27 325 LYS A CA 1
ATOM 2598 C C . LYS A 1 325 ? -13.384 12.236 15.392 1.00 30.27 325 LYS A C 1
ATOM 2600 O O . LYS A 1 325 ? -13.112 12.355 14.194 1.00 30.27 325 LYS A O 1
ATOM 2605 N N . ASP A 1 326 ? -13.779 11.086 15.930 1.00 39.03 326 ASP A N 1
ATOM 2606 C CA . ASP A 1 326 ? -13.990 9.837 15.195 1.00 39.03 326 ASP A CA 1
ATOM 2607 C C . ASP A 1 326 ? -15.303 9.890 14.396 1.00 39.03 326 ASP A C 1
ATOM 2609 O O . ASP A 1 326 ? -16.315 9.284 14.734 1.00 39.03 326 ASP A O 1
ATOM 2613 N N . LYS A 1 327 ? -15.264 10.710 13.340 1.00 39.75 327 LYS A N 1
ATOM 2614 C CA . LYS A 1 327 ? -16.147 10.694 12.161 1.00 39.75 327 LYS A CA 1
ATOM 2615 C C . LYS A 1 327 ? -15.465 11.399 10.983 1.00 39.75 327 LYS A C 1
ATOM 2617 O O . LYS A 1 327 ? -15.336 10.827 9.906 1.00 39.75 327 LYS A O 1
ATOM 2622 N N . LYS A 1 328 ? -14.882 12.581 11.232 1.00 33.72 328 LYS A N 1
ATOM 2623 C CA . LYS A 1 328 ? -14.224 13.409 10.200 1.00 33.72 328 LYS A CA 1
ATOM 2624 C C . LYS A 1 328 ? -12.866 12.887 9.713 1.00 33.72 328 LYS A C 1
ATOM 2626 O O . LYS A 1 328 ? -12.418 13.291 8.644 1.00 33.72 328 LYS A O 1
ATOM 2631 N N . SER A 1 329 ? -12.191 12.014 10.466 1.00 40.41 329 SER A N 1
ATOM 2632 C CA . SER A 1 329 ? -10.881 11.475 10.059 1.00 40.41 329 SER A CA 1
ATOM 2633 C C . SER A 1 329 ? -10.996 10.588 8.810 1.00 40.41 329 SER A C 1
ATOM 2635 O O . SER A 1 329 ? -10.304 10.799 7.816 1.00 40.41 329 SER A O 1
ATOM 2637 N N . TYR A 1 330 ? -11.942 9.645 8.814 1.00 41.53 330 TYR A N 1
ATOM 2638 C CA . TYR A 1 330 ? -12.104 8.663 7.738 1.00 41.53 330 TYR A CA 1
ATOM 2639 C C . TYR A 1 330 ? -12.845 9.205 6.507 1.00 41.53 330 TYR A C 1
ATOM 2641 O O . TYR A 1 330 ? -12.542 8.775 5.394 1.00 41.53 330 TYR A O 1
ATOM 2649 N N . GLU A 1 331 ? -13.732 10.194 6.661 1.00 39.66 331 GLU A N 1
ATOM 2650 C CA . GLU A 1 331 ? -14.312 10.921 5.519 1.00 39.66 331 GLU A CA 1
ATOM 2651 C C . GLU A 1 331 ? -13.215 11.544 4.635 1.00 39.66 331 GLU A C 1
ATOM 2653 O O . GLU A 1 331 ? -13.263 11.431 3.411 1.00 39.66 331 GLU A O 1
ATOM 2658 N N . ASN A 1 332 ? -12.160 12.106 5.236 1.00 41.03 332 ASN A N 1
ATOM 2659 C CA . ASN A 1 332 ? -11.034 12.673 4.488 1.00 41.03 332 ASN A CA 1
ATOM 2660 C C . ASN A 1 332 ? -10.177 11.612 3.767 1.00 41.03 332 ASN A C 1
ATOM 2662 O O . ASN A 1 332 ? -9.597 11.904 2.720 1.00 41.03 332 ASN A O 1
ATOM 2666 N N . THR A 1 333 ? -10.151 10.366 4.246 1.00 43.06 333 THR A N 1
ATOM 2667 C CA . THR A 1 333 ? -9.546 9.244 3.505 1.00 43.06 333 THR A CA 1
ATOM 2668 C C . THR A 1 333 ? -10.404 8.845 2.299 1.00 43.06 333 THR A C 1
ATOM 2670 O O . THR A 1 333 ? -9.861 8.550 1.235 1.00 43.06 333 THR A O 1
ATOM 2673 N N . ILE A 1 334 ? -11.737 8.911 2.419 1.00 46.91 334 ILE A N 1
ATOM 2674 C CA . ILE A 1 334 ? -12.681 8.670 1.311 1.00 46.91 334 ILE A CA 1
ATOM 2675 C C . ILE A 1 334 ? -12.585 9.777 0.241 1.00 46.91 334 ILE A C 1
ATOM 2677 O O . ILE A 1 334 ? -12.688 9.477 -0.949 1.00 46.91 334 ILE A O 1
ATOM 2681 N N . LEU A 1 335 ? -12.302 11.031 0.623 1.00 43.84 335 LEU A N 1
ATOM 2682 C CA . LEU A 1 335 ? -12.053 12.126 -0.332 1.00 43.84 335 LEU A CA 1
ATOM 2683 C C . LEU A 1 335 ? -10.849 11.864 -1.253 1.00 43.84 335 LEU A C 1
ATOM 2685 O O . LEU A 1 335 ? -10.851 12.313 -2.399 1.00 43.84 335 LEU A O 1
ATOM 2689 N N . SER A 1 336 ? -9.853 11.082 -0.822 1.00 44.50 336 SER A N 1
ATOM 2690 C CA . SER A 1 336 ? -8.771 10.616 -1.701 1.00 44.50 336 SER A CA 1
ATOM 2691 C C . SER A 1 336 ? -9.187 9.378 -2.509 1.00 44.50 336 SER A C 1
ATOM 2693 O O . SER A 1 336 ? -8.405 8.437 -2.656 1.00 44.50 336 SER A O 1
ATOM 2695 N N . ALA A 1 337 ? -10.395 9.403 -3.084 1.00 56.28 337 ALA A N 1
ATOM 2696 C CA . ALA A 1 337 ? -11.064 8.287 -3.754 1.00 56.28 337 ALA A CA 1
ATOM 2697 C C . ALA A 1 337 ? -10.099 7.386 -4.559 1.00 56.28 337 ALA A C 1
ATOM 2699 O O . ALA A 1 337 ? -9.312 7.897 -5.371 1.00 56.28 337 ALA A O 1
ATOM 2700 N N . PRO A 1 338 ? -10.093 6.059 -4.336 1.00 63.78 338 PRO A N 1
ATOM 2701 C CA . PRO A 1 338 ? -9.213 5.166 -5.070 1.00 63.78 338 PRO A CA 1
ATOM 2702 C C . PRO A 1 338 ? -9.650 5.107 -6.535 1.00 63.78 338 PRO A C 1
ATOM 2704 O O . PRO A 1 338 ? -10.832 4.979 -6.836 1.00 63.78 338 PRO A O 1
ATOM 2707 N N . ALA A 1 339 ? -8.694 5.097 -7.466 1.00 81.31 339 ALA A N 1
ATOM 2708 C CA . ALA A 1 339 ? -8.973 4.865 -8.888 1.00 81.31 339 ALA A CA 1
ATOM 2709 C C . ALA A 1 339 ? -9.344 3.391 -9.194 1.00 81.31 339 ALA A C 1
ATOM 2711 O O . ALA A 1 339 ? -9.172 2.925 -10.317 1.00 81.31 339 ALA A O 1
ATOM 2712 N N . LYS A 1 340 ? -9.807 2.635 -8.189 1.00 86.81 340 LYS A N 1
ATOM 2713 C CA . LYS A 1 340 ? -10.281 1.253 -8.287 1.00 86.81 340 LYS A CA 1
ATOM 2714 C C . LYS A 1 340 ? -11.772 1.231 -7.943 1.00 86.81 340 LYS A C 1
ATOM 2716 O O . LYS A 1 340 ? -12.208 1.832 -6.964 1.00 86.81 340 LYS A O 1
ATOM 2721 N N . VAL A 1 341 ? -12.529 0.545 -8.786 1.00 89.62 341 VAL A N 1
ATOM 2722 C CA . VAL A 1 341 ? -13.989 0.473 -8.806 1.00 89.62 341 VAL A CA 1
ATOM 2723 C C . VAL A 1 341 ? -14.394 -0.991 -8.666 1.00 89.62 341 VAL A C 1
ATOM 2725 O O . VAL A 1 341 ? -13.771 -1.861 -9.277 1.00 89.62 341 VAL A O 1
ATOM 2728 N N . PHE A 1 342 ? -15.423 -1.258 -7.871 1.00 88.88 342 PHE A N 1
ATOM 2729 C CA . PHE A 1 342 ? -16.081 -2.554 -7.729 1.00 88.88 342 PHE A CA 1
ATOM 2730 C C . PHE A 1 342 ? -17.348 -2.594 -8.594 1.00 88.88 342 PHE A C 1
ATOM 2732 O O . PHE A 1 342 ? -18.054 -1.590 -8.706 1.00 88.88 342 PHE A O 1
ATOM 2739 N N . VAL A 1 343 ? -17.617 -3.742 -9.221 1.00 88.50 343 VAL A N 1
ATOM 2740 C CA . VAL A 1 343 ? -18.760 -3.962 -10.122 1.00 88.50 343 VAL A CA 1
ATOM 2741 C C . VAL A 1 343 ? -19.431 -5.294 -9.786 1.00 88.50 343 VAL A C 1
ATOM 2743 O O . VAL A 1 343 ? -18.781 -6.341 -9.834 1.00 88.50 343 VAL A O 1
ATOM 2746 N N . TYR A 1 344 ? -20.726 -5.259 -9.468 1.00 86.81 344 TYR A N 1
ATOM 2747 C CA . TYR A 1 344 ? -21.544 -6.422 -9.099 1.00 86.81 344 TYR A CA 1
ATOM 2748 C C . TYR A 1 344 ? -23.043 -6.109 -9.290 1.00 86.81 344 TYR A C 1
ATOM 2750 O O . TYR A 1 344 ? -23.435 -4.979 -9.019 1.00 86.81 344 TYR A O 1
ATOM 2758 N N . PRO A 1 345 ? -23.917 -7.062 -9.659 1.00 85.31 345 PRO A N 1
ATOM 2759 C CA . PRO A 1 345 ? -23.620 -8.383 -10.201 1.00 85.31 345 PRO A CA 1
ATOM 2760 C C . PRO A 1 345 ? -23.195 -8.324 -11.677 1.00 85.31 345 PRO A C 1
ATOM 2762 O O . PRO A 1 345 ? -23.589 -7.434 -12.425 1.00 85.31 345 PRO A O 1
ATOM 2765 N N . LEU A 1 346 ? -22.401 -9.305 -12.099 1.00 86.00 346 LEU A N 1
ATOM 2766 C CA . LEU A 1 346 ? -22.021 -9.570 -13.486 1.00 86.00 346 LEU A CA 1
ATOM 2767 C C . LEU A 1 346 ? -22.700 -10.859 -13.964 1.00 86.00 346 LEU A C 1
ATOM 2769 O O . LEU A 1 346 ? -22.620 -11.879 -13.279 1.00 86.00 346 LEU A O 1
ATOM 2773 N N . ALA A 1 347 ? -23.302 -10.828 -15.155 1.00 83.25 347 ALA A N 1
ATOM 2774 C CA . ALA A 1 347 ? -23.950 -11.991 -15.760 1.00 83.25 347 ALA A CA 1
ATOM 2775 C C . ALA A 1 347 ? -22.948 -13.128 -16.050 1.00 83.25 347 ALA A C 1
ATOM 2777 O O . ALA A 1 347 ? -21.792 -12.871 -16.416 1.00 83.25 347 ALA A O 1
ATOM 2778 N N . GLU A 1 348 ? -23.384 -14.384 -15.918 1.00 74.25 348 GLU A N 1
ATOM 2779 C CA . GLU A 1 348 ? -22.557 -15.565 -16.196 1.00 74.25 348 GLU A CA 1
ATOM 2780 C C . GLU A 1 348 ? -22.200 -15.610 -17.694 1.00 74.25 348 GLU A C 1
ATOM 2782 O O . GLU A 1 348 ? -23.070 -15.662 -18.556 1.00 74.25 348 GLU A O 1
ATOM 2787 N N . GLY A 1 349 ? -20.903 -15.497 -18.005 1.00 74.44 349 GLY A N 1
ATOM 2788 C CA . GLY A 1 349 ? -20.394 -15.246 -19.362 1.00 74.44 349 GLY A CA 1
ATOM 2789 C C . GLY A 1 349 ? -19.729 -13.873 -19.554 1.00 74.44 349 GLY A C 1
ATOM 2790 O O . GLY A 1 349 ? -19.015 -13.676 -20.536 1.00 74.44 349 GLY A O 1
ATOM 2791 N N . THR A 1 350 ? -19.863 -12.936 -18.605 1.00 81.06 350 THR A N 1
ATOM 2792 C CA . THR A 1 350 ? -19.189 -11.624 -18.673 1.00 81.06 350 THR A CA 1
ATOM 2793 C C . THR A 1 350 ? -17.665 -11.772 -18.590 1.00 81.06 350 THR A C 1
ATOM 2795 O O . THR A 1 350 ? -17.087 -11.882 -17.510 1.00 81.06 350 THR A O 1
ATOM 2798 N N . GLY A 1 351 ? -16.987 -11.755 -19.739 1.00 81.50 351 GLY A N 1
ATOM 2799 C CA . GLY A 1 351 ? -15.524 -11.786 -19.825 1.00 81.50 351 GLY A CA 1
ATOM 2800 C C . GLY A 1 351 ? -14.856 -10.416 -19.632 1.00 81.50 351 GLY A C 1
ATOM 2801 O O . GLY A 1 351 ? -15.446 -9.366 -19.892 1.00 81.50 351 GLY A O 1
ATOM 2802 N N . MET A 1 352 ? -13.564 -10.415 -19.272 1.00 83.69 352 MET A N 1
ATOM 2803 C CA . MET A 1 352 ? -12.756 -9.193 -19.081 1.00 83.69 352 MET A CA 1
ATOM 2804 C C . MET A 1 352 ? -12.742 -8.265 -20.313 1.00 83.69 352 MET A C 1
ATOM 2806 O O . MET A 1 352 ? -12.606 -7.052 -20.162 1.00 83.69 352 MET A O 1
ATOM 2810 N N . HIS A 1 353 ? -12.900 -8.812 -21.523 1.00 85.56 353 HIS A N 1
ATOM 2811 C CA . HIS A 1 353 ? -13.012 -8.024 -22.753 1.00 85.56 353 HIS A CA 1
ATOM 2812 C C . HIS A 1 353 ? -14.230 -7.084 -22.732 1.00 85.56 353 HIS A C 1
ATOM 2814 O O . HIS A 1 353 ? -14.105 -5.907 -23.063 1.00 85.56 353 HIS A O 1
ATOM 2820 N N . HIS A 1 354 ? -15.386 -7.571 -22.271 1.00 86.69 354 HIS A N 1
ATOM 2821 C CA . HIS A 1 354 ? -16.629 -6.797 -22.229 1.00 86.69 354 HIS A CA 1
ATOM 2822 C C . HIS A 1 354 ? -16.540 -5.657 -21.207 1.00 86.69 354 HIS A C 1
ATOM 2824 O O . HIS A 1 354 ? -16.885 -4.522 -21.529 1.00 86.69 354 HIS A O 1
ATOM 2830 N N . LEU A 1 355 ? -15.970 -5.919 -20.021 1.00 87.06 355 LEU A N 1
ATOM 2831 C CA . LEU A 1 355 ? -15.690 -4.864 -19.039 1.00 87.06 355 LEU A CA 1
ATOM 2832 C C . LEU A 1 355 ? -14.734 -3.802 -19.601 1.00 87.06 355 LEU A C 1
ATOM 2834 O O . LEU A 1 355 ? -14.997 -2.613 -19.452 1.00 87.06 355 LEU A O 1
ATOM 2838 N N . LYS A 1 356 ? -13.653 -4.201 -20.287 1.00 88.31 356 LYS A N 1
ATOM 2839 C CA . LYS A 1 356 ? -12.720 -3.243 -20.905 1.00 88.31 356 LYS A CA 1
ATOM 2840 C C . LYS A 1 356 ? -13.366 -2.413 -22.018 1.00 88.31 356 LYS A C 1
ATOM 2842 O O . LYS A 1 356 ? -13.068 -1.228 -22.118 1.00 88.31 356 LYS A O 1
ATOM 2847 N N . SER A 1 357 ? -14.242 -3.013 -22.823 1.00 88.88 357 SER A N 1
ATOM 2848 C CA . SER A 1 357 ? -14.952 -2.328 -23.908 1.00 88.88 357 SER A CA 1
ATOM 2849 C C . SER A 1 357 ? -15.967 -1.303 -23.389 1.00 88.88 357 SER A C 1
ATOM 2851 O O . SER A 1 357 ? -16.015 -0.184 -23.897 1.00 88.88 357 SER A O 1
ATOM 2853 N N . GLU A 1 358 ? -16.731 -1.640 -22.345 1.00 88.31 358 GLU A N 1
ATOM 2854 C CA . GLU A 1 358 ? -17.779 -0.748 -21.842 1.00 88.31 358 GLU A CA 1
ATOM 2855 C C . GLU A 1 358 ? -17.234 0.329 -20.894 1.00 88.31 358 GLU A C 1
ATOM 2857 O O . GLU A 1 358 ? -17.547 1.506 -21.060 1.00 88.31 358 GLU A O 1
ATOM 2862 N N . PHE A 1 359 ? -16.357 -0.036 -19.952 1.00 89.38 359 PHE A N 1
ATOM 2863 C CA . PHE A 1 359 ? -15.776 0.917 -19.000 1.00 89.38 359 PHE A CA 1
ATOM 2864 C C . PHE A 1 359 ? -14.620 1.743 -19.590 1.00 89.38 359 PHE A C 1
ATOM 2866 O O . PHE A 1 359 ? -14.300 2.805 -19.059 1.00 89.38 359 PHE A O 1
ATOM 2873 N N . GLY A 1 360 ? -14.013 1.312 -20.703 1.00 87.19 360 GLY A N 1
ATOM 2874 C CA . GLY A 1 360 ? -12.941 2.058 -21.377 1.00 87.19 360 GLY A CA 1
ATOM 2875 C C . GLY A 1 360 ? -13.378 3.424 -21.921 1.00 87.19 360 GLY A C 1
ATOM 2876 O O . GLY A 1 360 ? -12.534 4.292 -22.138 1.00 87.19 360 GLY A O 1
ATOM 2877 N N . LYS A 1 361 ? -14.691 3.641 -22.079 1.00 90.50 361 LYS A N 1
ATOM 2878 C CA . LYS A 1 361 ? -15.305 4.904 -22.525 1.00 90.50 361 LYS A CA 1
ATOM 2879 C C . LYS A 1 361 ? -15.067 6.061 -21.543 1.00 90.50 361 LYS A C 1
ATOM 2881 O O . LYS A 1 361 ? -14.956 7.200 -21.976 1.00 90.50 361 LYS A O 1
ATOM 2886 N N . PHE A 1 362 ? -14.937 5.760 -20.248 1.00 89.56 362 PHE A N 1
ATOM 2887 C CA . PHE A 1 362 ? -14.714 6.745 -19.177 1.00 89.56 362 PHE A CA 1
ATOM 2888 C C . PHE A 1 362 ? -13.227 7.038 -18.927 1.00 89.56 362 PHE A C 1
ATOM 2890 O O . PHE A 1 362 ? -12.878 7.965 -18.197 1.00 89.56 362 PHE A O 1
ATOM 2897 N N . GLY A 1 363 ? -12.320 6.248 -19.510 1.00 88.62 363 GLY A N 1
ATOM 2898 C CA . GLY A 1 363 ? -10.884 6.500 -19.439 1.00 88.62 363 GLY A CA 1
ATOM 2899 C C . GLY A 1 363 ? -10.016 5.249 -19.500 1.00 88.62 363 GLY A C 1
ATOM 2900 O O . GLY A 1 363 ? -10.481 4.109 -19.540 1.00 88.62 363 GLY A O 1
ATOM 2901 N N . LYS A 1 364 ? -8.697 5.472 -19.485 1.00 89.44 364 LYS A N 1
ATOM 2902 C CA . LYS A 1 364 ? -7.700 4.405 -19.618 1.00 89.44 364 LYS A CA 1
ATOM 2903 C C . LYS A 1 364 ? -7.702 3.488 -18.390 1.00 89.44 364 LYS A C 1
ATOM 2905 O O . LYS A 1 364 ? -7.247 3.869 -17.309 1.00 89.44 364 LYS A O 1
ATOM 2910 N N . ILE A 1 365 ? -8.185 2.263 -18.589 1.00 90.12 365 ILE A N 1
ATOM 2911 C CA . ILE A 1 365 ? -8.116 1.164 -17.622 1.00 90.12 365 ILE A CA 1
ATOM 2912 C C . ILE A 1 365 ? -6.667 0.663 -17.544 1.00 90.12 365 ILE A C 1
ATOM 2914 O O . ILE A 1 365 ? -6.104 0.226 -18.547 1.00 90.12 365 ILE A O 1
ATOM 2918 N N . GLY A 1 366 ? -6.078 0.704 -16.349 1.00 84.81 366 GLY A N 1
ATOM 2919 C CA . GLY A 1 366 ? -4.758 0.143 -16.054 1.00 84.81 366 GLY A CA 1
ATOM 2920 C C . GLY A 1 366 ? -4.815 -1.359 -15.769 1.00 84.81 366 GLY A C 1
ATOM 2921 O O . GLY A 1 366 ? -3.987 -2.116 -16.270 1.00 84.81 366 GLY A O 1
ATOM 2922 N N . SER A 1 367 ? -5.824 -1.822 -15.024 1.00 83.19 367 SER A N 1
ATOM 2923 C CA . SER A 1 367 ? -6.102 -3.254 -14.860 1.00 83.19 367 SER A CA 1
ATOM 2924 C C . SER A 1 367 ? -7.592 -3.539 -14.666 1.00 83.19 367 SER A C 1
ATOM 2926 O O . SER A 1 367 ? -8.356 -2.689 -14.216 1.00 83.19 367 SER A O 1
ATOM 2928 N N . ALA A 1 368 ? -8.014 -4.750 -15.020 1.00 86.94 368 ALA A N 1
ATOM 2929 C CA . ALA A 1 368 ? -9.349 -5.266 -14.747 1.00 86.94 368 ALA A CA 1
ATOM 2930 C C . ALA A 1 368 ? -9.219 -6.718 -14.277 1.00 86.94 368 ALA A C 1
ATOM 2932 O O . ALA A 1 368 ? -8.360 -7.449 -14.769 1.00 86.94 368 ALA A O 1
ATOM 2933 N N . PHE A 1 369 ? -10.053 -7.117 -13.325 1.00 85.62 369 PHE A N 1
ATOM 2934 C CA . PHE A 1 369 ? -10.081 -8.451 -12.734 1.00 85.62 369 PHE A CA 1
ATOM 2935 C C . PHE A 1 369 ? -11.534 -8.876 -12.519 1.00 85.62 369 PHE A C 1
ATOM 2937 O O . PHE A 1 369 ? -12.385 -8.042 -12.215 1.00 85.62 369 PHE A O 1
ATOM 2944 N N . ILE A 1 370 ? -11.818 -10.168 -12.660 1.00 87.19 370 ILE A N 1
ATOM 2945 C CA . ILE A 1 370 ? -13.138 -10.750 -12.406 1.00 87.19 370 ILE A CA 1
ATOM 2946 C C . ILE A 1 370 ? -12.949 -11.850 -11.370 1.00 87.19 370 ILE A C 1
ATOM 2948 O O . ILE A 1 370 ? -12.085 -12.711 -11.538 1.00 87.19 370 ILE A O 1
ATOM 2952 N N . GLY A 1 371 ? -13.739 -11.799 -10.299 1.00 81.50 371 GLY A N 1
ATOM 2953 C CA . GLY A 1 371 ? -13.730 -12.819 -9.263 1.00 81.50 371 GLY A CA 1
ATOM 2954 C C . GLY A 1 371 ? -14.123 -14.174 -9.839 1.00 81.50 371 GLY A C 1
ATOM 2955 O O . GLY A 1 371 ? -15.082 -14.282 -10.607 1.00 81.50 371 GLY A O 1
ATOM 2956 N N . LYS A 1 372 ? -13.395 -15.215 -9.445 1.00 82.12 372 LYS A N 1
ATOM 2957 C CA . LYS A 1 372 ? -13.766 -16.612 -9.671 1.00 82.12 372 LYS A CA 1
ATOM 2958 C C . LYS A 1 372 ? -13.989 -17.284 -8.324 1.00 82.12 372 LYS A C 1
ATOM 2960 O O . LYS A 1 372 ? -13.330 -16.922 -7.352 1.00 82.12 372 LYS A O 1
ATOM 2965 N N . LYS A 1 373 ? -14.919 -18.233 -8.281 1.00 77.50 373 LYS A N 1
ATOM 2966 C CA . LYS A 1 373 ? -15.050 -19.181 -7.172 1.00 77.50 373 LYS A CA 1
ATOM 2967 C C . LYS A 1 373 ? -13.993 -20.276 -7.314 1.00 77.50 373 LYS A C 1
ATOM 2969 O O . LYS A 1 373 ? -13.369 -20.408 -8.369 1.00 77.50 373 LYS A O 1
ATOM 2974 N N . GLU A 1 374 ? -13.821 -21.063 -6.261 1.00 75.94 374 GLU A N 1
ATOM 2975 C CA . GLU A 1 374 ? -12.882 -22.191 -6.223 1.00 75.94 374 GLU A CA 1
ATOM 2976 C C . GLU A 1 374 ? -13.218 -23.238 -7.304 1.00 75.94 374 GLU A C 1
ATOM 2978 O O . GLU A 1 374 ? -12.315 -23.744 -7.963 1.00 75.94 374 GLU A O 1
ATOM 2983 N N . ASP A 1 375 ? -14.507 -23.408 -7.632 1.00 71.56 375 ASP A N 1
ATOM 2984 C CA . ASP A 1 375 ? -15.022 -24.226 -8.750 1.00 71.56 375 ASP A CA 1
ATOM 2985 C C . ASP A 1 375 ? -14.650 -23.706 -10.163 1.00 71.56 375 ASP A C 1
ATOM 2987 O O . ASP A 1 375 ? -15.216 -24.137 -11.169 1.00 71.56 375 ASP A O 1
ATOM 2991 N N . GLY A 1 376 ? -13.805 -22.677 -10.275 1.00 66.56 376 GLY A N 1
ATOM 2992 C CA . GLY A 1 376 ? -13.415 -22.025 -11.532 1.00 66.56 376 GLY A CA 1
ATOM 2993 C C . GLY A 1 376 ? -14.495 -21.151 -12.193 1.00 66.56 376 GLY A C 1
ATOM 2994 O O . GLY A 1 376 ? -14.159 -20.310 -13.037 1.00 66.56 376 GLY A O 1
ATOM 2995 N N . LYS A 1 377 ? -15.768 -21.302 -11.797 1.00 73.75 377 LYS A N 1
ATOM 2996 C CA . LYS A 1 377 ? -16.905 -20.471 -12.230 1.00 73.75 377 LYS A CA 1
ATOM 2997 C C . LYS A 1 377 ? -16.727 -19.002 -11.838 1.00 73.75 377 LYS A C 1
ATOM 2999 O O . LYS A 1 377 ? -16.053 -18.677 -10.859 1.00 73.75 377 LYS A O 1
ATOM 3004 N N . LEU A 1 378 ? -17.358 -18.093 -12.584 1.00 77.88 378 LEU A N 1
ATOM 3005 C CA . LEU A 1 378 ? -17.333 -16.664 -12.260 1.00 77.88 378 LEU A CA 1
ATOM 3006 C C . LEU A 1 378 ? -18.099 -16.401 -10.954 1.00 77.88 378 LEU A C 1
ATOM 3008 O O . LEU A 1 378 ? -19.189 -16.922 -10.741 1.00 77.88 378 LEU A O 1
ATOM 3012 N N . ALA A 1 379 ? -17.544 -15.561 -10.083 1.00 75.25 379 ALA A N 1
ATOM 3013 C CA . ALA A 1 379 ? -18.139 -15.225 -8.789 1.00 75.25 379 ALA A CA 1
ATOM 3014 C C . ALA A 1 379 ? -19.187 -14.095 -8.861 1.00 75.25 379 ALA A C 1
ATOM 3016 O O . ALA A 1 379 ? -19.671 -13.644 -7.827 1.00 75.25 379 ALA A O 1
ATOM 3017 N N . GLY A 1 380 ? -19.520 -13.617 -10.064 1.00 82.25 380 GLY A N 1
ATOM 3018 C CA . GLY A 1 380 ? -20.504 -12.552 -10.280 1.00 82.25 380 GLY A CA 1
ATOM 3019 C C . GLY A 1 380 ? -20.020 -11.137 -9.941 1.00 82.25 380 GLY A C 1
ATOM 3020 O O . GLY A 1 380 ? -20.817 -10.211 -10.014 1.00 82.25 380 GLY A O 1
ATOM 3021 N N . PHE A 1 381 ? -18.744 -10.929 -9.599 1.00 86.31 381 PHE A N 1
ATOM 3022 C CA . PHE A 1 381 ? -18.182 -9.600 -9.320 1.00 86.31 381 PHE A CA 1
ATOM 3023 C C . PHE A 1 381 ? -16.861 -9.345 -10.050 1.00 86.31 381 PHE A C 1
ATOM 3025 O O . PHE A 1 381 ? -16.143 -10.274 -10.427 1.00 86.31 381 PHE A O 1
ATOM 3032 N N . GLY A 1 382 ? -16.506 -8.072 -10.210 1.00 87.50 382 GLY A N 1
ATOM 3033 C CA . GLY A 1 382 ? -15.233 -7.645 -10.780 1.00 87.50 382 GLY A CA 1
ATOM 3034 C C . GLY A 1 382 ? -14.697 -6.354 -10.169 1.00 87.50 382 GLY A C 1
ATOM 3035 O O . GLY A 1 382 ? -15.413 -5.600 -9.513 1.00 87.50 382 GLY A O 1
ATOM 3036 N N . PHE A 1 383 ? -13.413 -6.104 -10.413 1.00 89.81 383 PHE A N 1
ATOM 3037 C CA . PHE A 1 383 ? -12.720 -4.877 -10.037 1.00 89.81 383 PHE A CA 1
ATOM 3038 C C . PHE A 1 383 ? -12.061 -4.250 -11.266 1.00 89.81 383 PHE A C 1
ATOM 3040 O O . PHE A 1 383 ? -11.390 -4.939 -12.037 1.00 89.81 383 PHE A O 1
ATOM 3047 N N . ILE A 1 384 ? -12.199 -2.937 -11.426 1.00 90.19 384 ILE A N 1
ATOM 3048 C CA . ILE A 1 384 ? -11.610 -2.170 -12.529 1.00 90.19 384 ILE A CA 1
ATOM 3049 C C . ILE A 1 384 ? -10.761 -1.051 -11.932 1.00 90.19 384 ILE A C 1
ATOM 3051 O O . ILE A 1 384 ? -11.256 -0.239 -11.156 1.00 90.19 384 ILE A O 1
ATOM 3055 N N . ARG A 1 385 ? -9.475 -1.002 -12.283 1.00 89.44 385 ARG A N 1
ATOM 3056 C CA . ARG A 1 385 ? -8.554 0.070 -11.900 1.00 89.44 385 ARG A CA 1
ATOM 3057 C C . ARG A 1 385 ? -8.297 0.976 -13.096 1.00 89.44 385 ARG A C 1
ATOM 3059 O O . ARG A 1 385 ? -7.666 0.563 -14.069 1.00 89.44 385 ARG A O 1
ATOM 3066 N N . PHE A 1 386 ? -8.747 2.216 -12.997 1.00 90.19 386 PHE A N 1
ATOM 3067 C CA . PHE A 1 386 ? -8.414 3.298 -13.913 1.00 90.19 386 PHE A CA 1
ATOM 3068 C C . PHE A 1 386 ? -7.046 3.899 -13.574 1.00 90.19 386 PHE A C 1
ATOM 3070 O O . PHE A 1 386 ? -6.554 3.781 -12.449 1.00 90.19 386 PHE A O 1
ATOM 3077 N N . ASN A 1 387 ? -6.437 4.574 -14.548 1.00 86.25 387 ASN A N 1
ATOM 3078 C CA . ASN A 1 387 ? -5.242 5.383 -14.304 1.00 86.25 387 ASN A CA 1
ATOM 3079 C C . ASN A 1 387 ? -5.578 6.695 -13.569 1.00 86.25 387 ASN A C 1
ATOM 3081 O O . ASN A 1 387 ? -4.789 7.144 -12.740 1.00 86.25 387 ASN A O 1
ATOM 3085 N N . ASN A 1 388 ? -6.754 7.272 -13.839 1.00 85.00 388 ASN A N 1
ATOM 3086 C CA . ASN A 1 388 ? -7.205 8.553 -13.290 1.00 85.00 388 ASN A CA 1
ATOM 3087 C C . ASN A 1 388 ? -8.368 8.344 -12.305 1.00 85.00 388 ASN A C 1
ATOM 3089 O O . ASN A 1 388 ? -9.189 7.443 -12.488 1.00 85.00 388 ASN A O 1
ATOM 3093 N N . LYS A 1 389 ? -8.465 9.197 -11.277 1.00 86.19 389 LYS A N 1
ATOM 3094 C CA . LYS A 1 389 ? -9.556 9.145 -10.284 1.00 86.19 389 LYS A CA 1
ATOM 3095 C C . LYS A 1 389 ? -10.886 9.632 -10.862 1.00 86.19 389 LYS A C 1
ATOM 3097 O O . LYS A 1 389 ? -11.931 9.067 -10.557 1.00 86.19 389 LYS A O 1
ATOM 3102 N N . ASP A 1 390 ? -10.843 10.630 -11.734 1.00 86.75 390 ASP A N 1
ATOM 3103 C CA . ASP A 1 390 ? -12.031 11.255 -12.323 1.00 86.75 390 ASP A CA 1
ATOM 3104 C C . ASP A 1 390 ? -12.763 10.285 -13.259 1.00 86.75 390 ASP A C 1
ATOM 3106 O O . ASP A 1 390 ? -13.968 10.098 -13.123 1.00 86.75 390 ASP A O 1
ATOM 3110 N N . SER A 1 391 ? -12.020 9.518 -14.066 1.00 88.88 391 SER A N 1
ATOM 3111 C CA . SER A 1 391 ? -12.549 8.390 -14.850 1.00 88.88 391 SER A CA 1
ATOM 3112 C C . SER A 1 391 ? -13.282 7.346 -14.001 1.00 88.88 391 SER A C 1
ATOM 3114 O O . SER A 1 391 ? -14.297 6.804 -14.429 1.00 88.88 391 SER A O 1
ATOM 3116 N N . ALA A 1 392 ? -12.800 7.064 -12.784 1.00 87.50 392 ALA A N 1
ATOM 3117 C CA . ALA A 1 392 ? -13.478 6.153 -11.862 1.00 87.50 392 ALA A CA 1
ATOM 3118 C C . ALA A 1 392 ? -14.786 6.761 -11.318 1.00 87.50 392 ALA A C 1
ATOM 3120 O O . ALA A 1 392 ? -15.793 6.061 -11.214 1.00 87.50 392 ALA A O 1
ATOM 3121 N N . LYS A 1 393 ? -14.792 8.067 -11.024 1.00 88.19 393 LYS A N 1
ATOM 3122 C CA . LYS A 1 393 ? -15.970 8.824 -10.571 1.00 88.19 393 LYS A CA 1
ATOM 3123 C C . LYS A 1 393 ? -17.051 8.923 -11.654 1.00 88.19 393 LYS A C 1
ATOM 3125 O O . LYS A 1 393 ? -18.228 8.744 -11.349 1.00 88.19 393 LYS A O 1
ATOM 3130 N N . GLU A 1 394 ? -16.661 9.171 -12.901 1.00 88.81 394 GLU A N 1
ATOM 3131 C CA . GLU A 1 394 ? -17.560 9.200 -14.062 1.00 88.81 394 GLU A CA 1
ATOM 3132 C C . GLU A 1 394 ? -18.121 7.809 -14.371 1.00 88.81 394 GLU A C 1
ATOM 3134 O O . GLU A 1 394 ? -19.336 7.660 -14.496 1.00 88.81 394 GLU A O 1
ATOM 3139 N N . ALA A 1 395 ? -17.272 6.775 -14.377 1.00 89.50 395 ALA A N 1
ATOM 3140 C CA . ALA A 1 395 ? -17.712 5.391 -14.541 1.00 89.50 395 ALA A CA 1
ATOM 3141 C C . ALA A 1 395 ? -18.719 4.961 -13.460 1.00 89.50 395 ALA A C 1
ATOM 3143 O O . ALA A 1 395 ? -19.708 4.308 -13.780 1.00 89.50 395 ALA A O 1
ATOM 3144 N N . ILE A 1 396 ? -18.509 5.345 -12.194 1.00 89.69 396 ILE A N 1
ATOM 3145 C CA . ILE A 1 396 ? -19.490 5.113 -11.122 1.00 89.69 396 ILE A CA 1
ATOM 3146 C C . ILE A 1 396 ? -20.795 5.860 -11.415 1.00 89.69 396 ILE A C 1
ATOM 3148 O O . ILE A 1 396 ? -21.856 5.254 -11.334 1.00 89.69 396 ILE A O 1
ATOM 3152 N N . LYS A 1 397 ? -20.738 7.146 -11.783 1.00 87.00 397 LYS A N 1
ATOM 3153 C CA . LYS A 1 397 ? -21.940 7.958 -12.024 1.00 87.00 397 LYS A CA 1
ATOM 3154 C C . LYS A 1 397 ? -22.816 7.411 -13.162 1.00 87.00 397 LYS A C 1
ATOM 3156 O O . LYS A 1 397 ? -2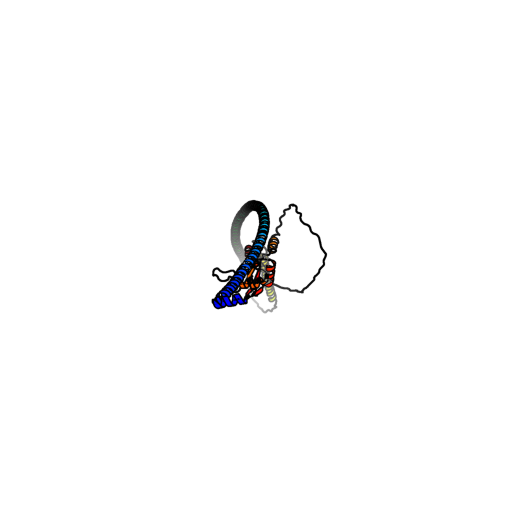4.034 7.441 -13.031 1.00 87.00 397 LYS A O 1
ATOM 3161 N N . GLU A 1 398 ? -22.208 6.933 -14.248 1.00 88.19 398 GLU A N 1
ATOM 3162 C CA . GLU A 1 398 ? -22.923 6.553 -15.477 1.00 88.19 398 GLU A CA 1
ATOM 3163 C C . GLU A 1 398 ? -23.273 5.053 -15.558 1.00 88.19 398 GLU A C 1
ATOM 3165 O O . GLU A 1 398 ? -24.263 4.672 -16.182 1.00 88.19 398 GLU A O 1
ATOM 3170 N N . MET A 1 399 ? -22.467 4.175 -14.945 1.00 88.19 399 MET A N 1
ATOM 3171 C CA . MET A 1 399 ? -22.684 2.720 -15.004 1.00 88.19 399 MET A CA 1
ATOM 3172 C C . MET A 1 399 ? -23.431 2.159 -13.788 1.00 88.19 399 MET A C 1
ATOM 3174 O O . MET A 1 399 ? -23.942 1.042 -13.868 1.00 88.19 399 MET A O 1
ATOM 3178 N N . HIS A 1 400 ? -23.519 2.892 -12.674 1.00 87.94 400 HIS A N 1
ATOM 3179 C CA . HIS A 1 400 ? -24.306 2.471 -11.513 1.00 87.94 400 HIS A CA 1
ATOM 3180 C C . HIS A 1 400 ? -25.810 2.486 -11.839 1.00 87.94 400 HIS A C 1
ATOM 3182 O O . HIS A 1 400 ? -26.339 3.460 -12.364 1.00 87.94 400 HIS A O 1
ATOM 3188 N N . ASN A 1 401 ? -26.500 1.390 -11.520 1.00 86.12 401 ASN A N 1
ATOM 3189 C CA . ASN A 1 401 ? -27.884 1.081 -11.894 1.00 86.12 401 ASN A CA 1
ATOM 3190 C C . ASN A 1 401 ? -28.157 0.988 -13.410 1.00 86.12 401 ASN A C 1
ATOM 3192 O O . ASN A 1 401 ? -29.316 0.943 -13.828 1.00 86.12 401 ASN A O 1
ATOM 3196 N N . ARG A 1 402 ? -27.118 0.882 -14.251 1.00 86.25 402 ARG A N 1
ATOM 3197 C CA . ARG A 1 402 ? -27.274 0.655 -15.694 1.00 86.25 402 ARG A CA 1
ATOM 3198 C C . ARG A 1 402 ? -27.432 -0.839 -15.999 1.00 86.25 402 ARG A C 1
ATOM 3200 O O . ARG A 1 402 ? -26.699 -1.669 -15.463 1.00 86.25 402 ARG A O 1
ATOM 3207 N N . LYS A 1 403 ? -28.368 -1.190 -16.889 1.00 83.62 403 LYS A N 1
ATOM 3208 C CA . LYS A 1 403 ? -28.491 -2.558 -17.424 1.00 83.62 403 LYS A CA 1
ATOM 3209 C C . LYS A 1 403 ? -27.314 -2.885 -18.345 1.00 83.62 403 LYS A C 1
ATOM 3211 O O . LYS A 1 403 ? -26.971 -2.092 -19.221 1.00 83.62 403 LYS A O 1
ATOM 3216 N N . PHE A 1 404 ? -26.727 -4.060 -18.158 1.00 79.69 404 PHE A N 1
ATOM 3217 C CA . PHE A 1 404 ? -25.605 -4.582 -18.924 1.00 79.69 404 PHE A CA 1
ATOM 3218 C C . PHE A 1 404 ? -25.752 -6.100 -19.057 1.00 79.69 404 PHE A C 1
ATOM 3220 O O . PHE A 1 404 ? -25.695 -6.821 -18.059 1.00 79.69 404 PHE A O 1
ATOM 3227 N N . LEU A 1 405 ? -25.961 -6.578 -20.290 1.00 79.25 405 LEU A N 1
ATOM 3228 C CA . LEU A 1 405 ? -26.510 -7.920 -20.528 1.00 79.25 405 LEU A CA 1
ATOM 3229 C C . LEU A 1 405 ? -27.791 -8.087 -19.676 1.00 79.25 405 LEU A C 1
ATOM 3231 O O . LEU A 1 405 ? -28.567 -7.137 -19.543 1.00 79.25 405 LEU A O 1
ATOM 3235 N N . ASP A 1 406 ? -27.986 -9.245 -19.053 1.00 80.25 406 ASP A N 1
ATOM 3236 C CA . ASP A 1 406 ? -29.168 -9.562 -18.241 1.00 80.25 406 ASP A CA 1
ATOM 3237 C C . ASP A 1 406 ? -29.076 -9.075 -16.778 1.00 80.25 406 ASP A C 1
ATOM 3239 O O . ASP A 1 406 ? -29.872 -9.472 -15.930 1.00 80.25 406 ASP A O 1
ATOM 3243 N N . SER A 1 407 ? -28.095 -8.228 -16.438 1.00 79.50 407 SER A N 1
ATOM 3244 C CA . SER A 1 407 ? -27.850 -7.743 -15.069 1.00 79.50 407 SER A CA 1
ATOM 3245 C C . SER A 1 407 ? -27.845 -6.216 -14.973 1.00 79.50 407 SER A C 1
ATOM 3247 O O . SER A 1 407 ? -27.285 -5.520 -15.816 1.00 79.50 407 SER A O 1
ATOM 3249 N N . THR A 1 408 ? -28.434 -5.671 -13.909 1.00 86.19 408 THR A N 1
ATOM 3250 C CA . THR A 1 408 ? -28.284 -4.251 -13.547 1.00 86.19 408 THR A CA 1
ATOM 3251 C C . THR A 1 408 ? -27.023 -4.091 -12.702 1.00 86.19 408 THR A C 1
ATOM 3253 O O . THR A 1 408 ? -26.942 -4.679 -11.627 1.00 86.19 408 THR A O 1
ATOM 3256 N N . LEU A 1 409 ? -26.043 -3.309 -13.162 1.00 85.81 409 LEU A N 1
ATOM 3257 C CA . LEU A 1 409 ? -24.762 -3.163 -12.466 1.00 85.81 409 LEU A CA 1
ATOM 3258 C C . LEU A 1 409 ? -24.871 -2.196 -11.281 1.00 85.81 409 LEU A C 1
ATOM 3260 O O . LEU A 1 409 ? -25.140 -1.012 -11.467 1.00 85.81 409 LEU A O 1
ATOM 3264 N N . CYS A 1 410 ? -24.547 -2.647 -10.072 1.00 84.81 410 CYS A N 1
ATOM 3265 C CA . CYS A 1 410 ? -24.100 -1.755 -9.008 1.00 84.81 410 CYS A CA 1
ATOM 3266 C C . CYS A 1 410 ? -22.597 -1.500 -9.191 1.00 84.81 410 CYS A C 1
ATOM 3268 O O . CYS A 1 410 ? -21.787 -2.429 -9.270 1.00 84.81 410 CYS A O 1
ATOM 3270 N N . VAL A 1 411 ? -22.229 -0.223 -9.292 1.00 87.81 411 VAL A N 1
ATOM 3271 C CA . VAL A 1 411 ? -20.847 0.230 -9.497 1.00 87.81 411 VAL A CA 1
ATOM 3272 C C . VAL A 1 411 ? -20.477 1.166 -8.353 1.00 87.81 411 VAL A C 1
ATOM 3274 O O . VAL A 1 411 ? -21.175 2.150 -8.116 1.00 87.81 411 VAL A O 1
ATOM 3277 N N . THR A 1 412 ? -19.415 0.864 -7.607 1.00 86.31 412 THR A N 1
ATOM 3278 C CA . THR A 1 412 ? -19.001 1.642 -6.422 1.00 86.31 412 THR A CA 1
ATOM 3279 C C . THR A 1 412 ? -17.488 1.805 -6.366 1.00 86.31 412 THR A C 1
ATOM 3281 O O . THR A 1 412 ? -16.752 1.065 -7.014 1.00 86.31 412 THR A O 1
ATOM 3284 N N . TYR A 1 413 ? -16.986 2.734 -5.549 1.00 85.69 413 TYR A N 1
ATOM 3285 C CA . TYR A 1 413 ? -15.563 2.723 -5.202 1.00 85.69 413 TYR A CA 1
ATOM 3286 C C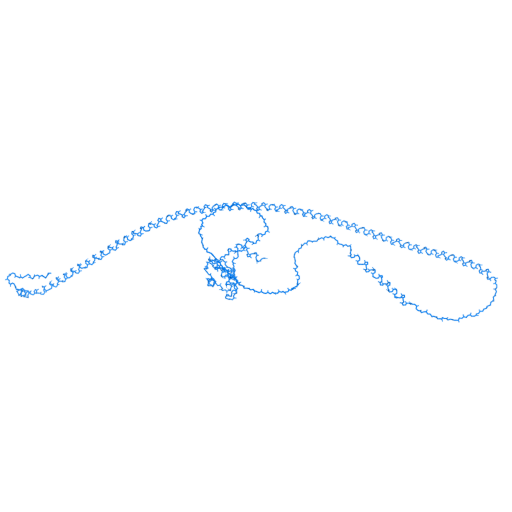 . TYR A 1 413 ? -15.191 1.407 -4.514 1.00 85.69 413 TYR A C 1
ATOM 3288 O O . TYR A 1 413 ? -15.989 0.829 -3.771 1.00 85.69 413 TYR A O 1
ATOM 3296 N N . ASP A 1 414 ? -13.968 0.953 -4.761 1.00 77.12 414 ASP A N 1
ATOM 3297 C CA . ASP A 1 414 ? -13.364 -0.151 -4.029 1.00 77.12 414 ASP A CA 1
ATOM 3298 C C . ASP A 1 414 ? -13.064 0.287 -2.592 1.00 77.12 414 ASP A C 1
ATOM 3300 O O . ASP A 1 414 ? -12.206 1.138 -2.351 1.00 77.12 414 ASP A O 1
ATOM 3304 N N . LEU A 1 415 ? -13.801 -0.270 -1.635 1.00 67.88 415 LEU A N 1
ATOM 3305 C CA . LEU A 1 415 ? -13.580 -0.018 -0.216 1.00 67.88 415 LEU A CA 1
ATOM 3306 C C . LEU A 1 415 ? -12.465 -0.941 0.300 1.00 67.88 415 LEU A C 1
ATOM 3308 O O . LEU A 1 415 ? -12.490 -2.136 -0.003 1.00 67.88 415 LEU A O 1
ATOM 3312 N N . PRO A 1 416 ? -11.507 -0.438 1.107 1.00 58.22 416 PRO A N 1
ATOM 3313 C CA . PRO A 1 416 ? -10.529 -1.288 1.775 1.00 58.22 416 PRO A CA 1
ATOM 3314 C C . PRO A 1 416 ? -11.214 -2.412 2.557 1.00 58.22 416 PRO A C 1
ATOM 3316 O O . PRO A 1 416 ? -12.275 -2.208 3.150 1.00 58.22 416 PRO A O 1
ATOM 3319 N N . GLN A 1 417 ? -10.595 -3.591 2.593 1.00 51.81 417 GLN A N 1
ATOM 3320 C CA . GLN A 1 417 ? -11.216 -4.811 3.127 1.00 51.81 417 GLN A CA 1
ATOM 3321 C C . GLN A 1 417 ? -11.617 -4.698 4.614 1.00 51.81 417 GLN A C 1
ATOM 3323 O O . GLN A 1 417 ? -12.571 -5.339 5.046 1.00 51.81 417 GLN A O 1
ATOM 3328 N N . SER A 1 418 ? -10.968 -3.804 5.369 1.00 48.06 418 SER A N 1
ATOM 3329 C CA . SER A 1 418 ? -11.350 -3.416 6.734 1.00 48.06 418 SER A CA 1
ATOM 3330 C C . SER A 1 418 ? -12.709 -2.711 6.835 1.00 48.06 418 SER A C 1
ATOM 3332 O O . SER A 1 418 ? -13.382 -2.847 7.849 1.00 48.06 418 SER A O 1
ATOM 3334 N N . TYR A 1 419 ? -13.139 -1.978 5.805 1.00 49.19 419 TYR A N 1
ATOM 3335 C CA . TYR A 1 419 ? -14.421 -1.263 5.782 1.00 49.19 419 TYR A CA 1
ATOM 3336 C C . TYR A 1 419 ? -15.569 -2.141 5.259 1.00 49.19 419 TYR A C 1
ATOM 3338 O O . TYR A 1 419 ? -16.716 -1.952 5.652 1.00 49.19 419 TYR A O 1
ATOM 3346 N N . ALA A 1 420 ? -15.269 -3.136 4.415 1.00 45.38 420 ALA A N 1
ATOM 3347 C CA . ALA A 1 420 ? -16.254 -4.128 3.977 1.00 45.38 420 ALA A CA 1
ATOM 3348 C C . ALA A 1 420 ? -16.790 -4.963 5.158 1.00 45.38 420 ALA A C 1
ATOM 3350 O O . ALA A 1 420 ? -17.993 -5.197 5.247 1.00 45.38 420 ALA A O 1
ATOM 3351 N N . ALA A 1 421 ? -15.917 -5.336 6.101 1.00 42.78 421 ALA A N 1
ATOM 3352 C CA . ALA A 1 421 ? -16.296 -6.060 7.317 1.00 42.78 421 ALA A CA 1
ATOM 3353 C C . ALA A 1 421 ? -17.220 -5.251 8.253 1.00 42.78 421 ALA A C 1
ATOM 3355 O O . ALA A 1 421 ? -18.092 -5.821 8.893 1.00 42.78 421 ALA A O 1
ATOM 3356 N N . ILE A 1 422 ? -17.068 -3.921 8.296 1.00 43.06 422 ILE A N 1
ATOM 3357 C CA . ILE A 1 422 ? -17.832 -3.009 9.176 1.00 43.06 422 ILE A CA 1
ATOM 3358 C C . ILE A 1 422 ? -19.271 -2.767 8.667 1.00 43.06 422 ILE A C 1
ATOM 3360 O O . ILE A 1 422 ? -20.073 -2.139 9.350 1.00 43.06 422 ILE A O 1
ATOM 3364 N N . LYS A 1 423 ? -19.613 -3.240 7.461 1.00 35.25 423 LYS A N 1
ATOM 3365 C CA . LYS A 1 423 ? -20.923 -3.011 6.823 1.00 35.25 423 LYS A CA 1
ATOM 3366 C C . LYS A 1 423 ? -21.683 -4.298 6.471 1.00 35.25 423 LYS A C 1
ATOM 3368 O O . LYS A 1 423 ? -22.638 -4.252 5.697 1.00 35.25 423 LYS A O 1
ATOM 3373 N N . LEU A 1 424 ? -21.220 -5.432 6.998 1.00 36.44 424 LEU A N 1
ATOM 3374 C CA . LEU A 1 424 ? -21.801 -6.774 6.847 1.00 36.44 424 LEU A CA 1
ATOM 3375 C C . LEU A 1 424 ? -21.996 -7.479 8.208 1.00 36.44 424 LEU A C 1
ATOM 3377 O O . LEU A 1 424 ? -22.276 -8.676 8.244 1.00 36.44 424 LEU A O 1
ATOM 3381 N N . ALA A 1 425 ? -21.848 -6.720 9.295 1.00 30.28 425 ALA A N 1
ATOM 3382 C CA . ALA A 1 425 ? -22.183 -7.041 10.677 1.00 30.28 425 ALA A CA 1
ATOM 3383 C C . ALA A 1 425 ? -23.020 -5.880 11.241 1.00 30.28 425 ALA A C 1
ATOM 3385 O O . ALA A 1 425 ? -23.839 -6.150 12.141 1.00 30.28 425 ALA A O 1
#

InterPro domains:
  IPR000504 RNA recognition motif domain [PF00076] (341-408)
  IPR000504 RNA recognition motif domain [PS50102] (339-416)
  IPR000504 RNA recognition motif domain [SM00360] (340-412)
  IPR012677 Nucleotide-binding alpha-beta plait domain superfamily [G3DSA:3.30.70.330] (311-421)
  IPR035979 RNA-binding domain superfamily [SSF54928] (337-417)

Foldseek 3Di:
DPDDDPADPPPRDCVVVVVVCVVVVNVVVVVVVVVVVVVVVVVVVVVVVVVVVVVVVVVVVVVVVVVVVVVVVVVVVVVVVVVVVVVVVVVVVVVVVVVVVVVVVVVVVVVVVVVVVVVVVVVVVVVVVVVVVVVVVVVVVVVVVVVVVVVVVVVVVVVVVVVVVVVVVVVVVVVVVVVVVVVVVVVVVVVVVVVVVVVVVVVVVVVVVVVVVVVVVDDDDDDDDDDDDDDDDDDDDVVVVVVVVVVVVVVVVVVVVVVVVVVVPDDDDDDDDDDDDDDDDDDDDDDDDDDDYDDDDDDDDDDDDDDDDDDDDDDDDDDDDDPDCVPVPVVVVCVVFALKKKKFQDDFVDDPVNVCVPLCVLHAWPDKAFDADPVRGTPRMIMTGHPDRRSLVVSQVPQAQDDDPNDGMHMGGDDPPVVVVVPVD

Secondary structure (DSSP, 8-state):
-PPPP---TTT--THHHHHHHHHTTTHHHHHHHHHHHHHHHHHHHHHHHHHHHHHHHHHHHHHHHHHHHHHHHHHHHHHHHHHHHHHHHHHHHHHHHHHHHHHHHHHHHHHHHHHHHHHHHHHHHHHHHHHHHHHHHHHHHHHHHHHHHHHHHHHHHHHHHHHHHHHHHHHHHHHHHHHHHHHHHHHHHHHHHHHHHHHHHHHHHHHHHHHHHHHHTS-------------------HHHHHHHHHHHHHHHHHHHHHHHHHTTSS--------------------------------------------------------TT-TTHHHHHHHHT--SEEEEE---TT--HHHHHHHHGGGS-EEEEEEEE-TTSSEEEEEEEEESSHHHHHHHHHHHTTEEETTEEEEEEE---HHHHHTT--